Protein AF-A0A842D6I1-F1 (afdb_monomer)

Foldseek 3Di:
DDPVLVVQFVVQFVVFKDQLLPDDLVVADFAWWKKWWFADPPDDWQFAQDFPADQDDPRDGLDDDSVLLVVLCVVAVDGTQDMDIDRGPSVVSVCLSVNNDPQSLSRSCRRTVPSSRIMMGIHGDPPRVVSRVVVQVVVCVVVHGRNSRDDDDNCPPPNVDFLLDQLNLVVLLVLLVVCLVCCVPPRNVQLQQWKKFDPDLENIFIGGVNHTAEHEHEDADPPAQAPVVCVVVLVSQVVSCPPVPNHQYEYAYQDANPHDDPVPSPRYDYDDDDPDRHDHSVCSLVSSLVSVCSVCVSVVHHDDPVLSVVLSVQSRVVRRVLVCQQVVDPPDRDRMDRSVVSVVSSVVSVVVVVVVLVVVLVVVVLVCLVPVVVVLLVVLVVVCVVVVVDVPDDPVFQQSVVCNVLVNLAPLVLQLCQQCVVPDDDPVPDRSCVSDDSVSSSLVSLLRRLAGPVQADQDRHARWGHDPNATEHEHAAEAQPPDPVRVLVSLVSQCPDPSNNVVQQQHEYEHAYHPVRPPDPPPQDQDPPDDDPPPPDPDDDDDDDDDDPRNPDRRRHHYDYSVVSSVVSNVVVVVD

Mean predicted aligned error: 19.32 Å

Nearest PDB structures (foldseek):
  3oeh-assembly1_G  TM=2.545E-01  e=6.965E-01  Saccharomyces cerevisiae
  4n49-assembly1_A  TM=2.950E-01  e=1.781E+00  Homo sapiens
  6cp3-assembly1_G  TM=2.489E-01  e=3.094E+00  Saccharomyces cerevisiae S288C

pLDDT: mean 78.07, std 16.75, range [27.81, 98.0]

Structure (mmCIF, N/CA/C/O backbone):
data_AF-A0A842D6I1-F1
#
_entry.id   AF-A0A842D6I1-F1
#
loop_
_atom_site.group_PDB
_atom_site.id
_atom_site.type_symbol
_atom_site.label_atom_id
_atom_site.label_alt_id
_atom_site.label_comp_id
_atom_site.label_asym_id
_atom_site.label_entity_id
_atom_site.label_seq_id
_atom_site.pdbx_PDB_ins_code
_atom_site.Cartn_x
_atom_site.Cartn_y
_atom_site.Cartn_z
_atom_site.occupancy
_atom_site.B_iso_or_equiv
_atom_site.auth_seq_id
_atom_site.auth_comp_id
_atom_site.auth_asym_id
_atom_site.auth_atom_id
_atom_site.pdbx_PDB_model_num
ATOM 1 N N . MET A 1 1 ? 35.288 -28.353 -15.872 1.00 77.12 1 MET A N 1
ATOM 2 C CA . MET A 1 1 ? 36.754 -28.215 -15.924 1.00 77.12 1 MET A CA 1
ATOM 3 C C . MET A 1 1 ? 37.341 -29.282 -15.023 1.00 77.12 1 MET A C 1
ATOM 5 O O . MET A 1 1 ? 36.757 -29.505 -13.965 1.00 77.12 1 MET A O 1
ATOM 9 N N . GLU A 1 2 ? 38.387 -29.983 -15.456 1.00 81.75 2 GLU A N 1
ATOM 10 C CA . GLU A 1 2 ? 39.083 -30.957 -14.604 1.00 81.75 2 GLU A CA 1
ATOM 11 C C . GLU A 1 2 ? 40.047 -30.232 -13.651 1.00 81.75 2 GLU A C 1
ATOM 13 O O . GLU A 1 2 ? 40.451 -29.099 -13.914 1.00 81.75 2 GLU A O 1
ATOM 18 N N . ALA A 1 3 ? 40.407 -30.858 -12.527 1.00 80.12 3 ALA A N 1
ATOM 19 C CA . ALA A 1 3 ? 41.282 -30.236 -11.525 1.00 80.12 3 ALA A CA 1
ATOM 20 C C . ALA A 1 3 ? 42.679 -29.900 -12.085 1.00 80.12 3 ALA A C 1
ATOM 22 O O . ALA A 1 3 ? 43.261 -28.882 -11.722 1.00 80.12 3 ALA A O 1
ATOM 23 N N . SER A 1 4 ? 43.182 -30.713 -13.018 1.00 81.25 4 SER A N 1
ATOM 24 C CA . SER A 1 4 ? 44.452 -30.483 -13.714 1.00 81.25 4 SER A CA 1
ATOM 25 C C . SER A 1 4 ? 44.432 -29.234 -14.597 1.00 81.25 4 SER A C 1
ATOM 27 O O . SER A 1 4 ? 45.419 -28.504 -14.633 1.00 81.25 4 SER A O 1
ATOM 29 N N . ASP A 1 5 ? 43.309 -28.956 -15.270 1.00 83.25 5 ASP A N 1
ATOM 30 C CA . ASP A 1 5 ? 43.150 -27.756 -16.101 1.00 83.25 5 ASP A CA 1
ATOM 31 C C . ASP A 1 5 ? 43.126 -26.487 -15.238 1.00 83.25 5 ASP A C 1
ATOM 33 O O . ASP A 1 5 ? 43.676 -25.454 -15.621 1.00 83.25 5 ASP A O 1
ATOM 37 N N . LEU A 1 6 ? 42.489 -26.559 -14.062 1.00 86.19 6 LEU A N 1
ATOM 38 C CA . LEU A 1 6 ? 42.465 -25.455 -13.102 1.00 86.19 6 LEU A CA 1
ATOM 39 C C . LEU A 1 6 ? 43.875 -25.150 -12.592 1.00 86.19 6 LEU A C 1
ATOM 41 O O . LEU A 1 6 ? 44.299 -23.999 -12.628 1.00 86.19 6 LEU A O 1
ATOM 45 N N . GLU A 1 7 ? 44.610 -26.182 -12.173 1.00 88.12 7 GLU A N 1
ATOM 46 C CA . GLU A 1 7 ? 45.970 -26.041 -11.650 1.00 88.12 7 GLU A CA 1
ATOM 47 C C . GLU A 1 7 ? 46.934 -25.472 -12.708 1.00 88.12 7 GLU A C 1
ATOM 49 O O . GLU A 1 7 ? 47.804 -24.657 -12.393 1.00 88.12 7 GLU A O 1
ATOM 54 N N . GLU A 1 8 ? 46.772 -25.858 -13.977 1.00 90.06 8 GLU A N 1
ATOM 55 C CA . GLU A 1 8 ? 47.540 -25.301 -15.096 1.00 90.06 8 GLU A CA 1
ATOM 56 C C . GLU A 1 8 ? 47.264 -23.800 -15.283 1.00 90.06 8 GLU A C 1
ATOM 58 O O . GLU A 1 8 ? 48.201 -23.001 -15.403 1.00 90.06 8 GLU A O 1
ATOM 63 N N . ILE A 1 9 ? 45.986 -23.407 -15.275 1.00 90.06 9 ILE A N 1
ATOM 64 C CA . ILE A 1 9 ? 45.574 -22.004 -15.399 1.00 90.06 9 ILE A CA 1
ATOM 65 C C . ILE A 1 9 ? 46.119 -21.193 -14.220 1.00 90.06 9 ILE A C 1
ATOM 67 O O . ILE A 1 9 ? 46.729 -20.148 -14.442 1.00 90.06 9 ILE A O 1
ATOM 71 N N . GLU A 1 10 ? 45.962 -21.683 -12.988 1.00 89.62 10 GLU A N 1
ATOM 72 C CA . GLU A 1 10 ? 46.423 -21.013 -11.766 1.00 89.62 10 GLU A CA 1
ATOM 73 C C . GLU A 1 10 ? 47.946 -20.828 -11.734 1.00 89.62 10 GLU A C 1
ATOM 75 O O . GLU A 1 10 ? 48.440 -19.738 -11.432 1.00 89.62 10 GLU A O 1
ATOM 80 N N . LYS A 1 11 ? 48.714 -21.849 -12.134 1.00 91.25 11 LYS A N 1
ATOM 81 C CA . LYS A 1 11 ? 50.174 -21.723 -12.284 1.00 91.25 11 LYS A CA 1
ATOM 82 C C . LYS A 1 11 ? 50.542 -20.693 -13.349 1.00 91.25 11 LYS A C 1
ATOM 84 O O . LYS A 1 11 ? 51.452 -19.889 -13.141 1.00 91.25 11 LYS A O 1
ATOM 89 N N . GLY A 1 12 ? 49.828 -20.696 -14.475 1.00 89.88 12 GLY A N 1
ATOM 90 C CA . GLY A 1 12 ? 50.019 -19.735 -15.558 1.00 89.88 12 GLY A CA 1
ATOM 91 C C . GLY A 1 12 ? 49.817 -18.290 -15.101 1.00 89.88 12 GLY A C 1
ATOM 92 O O . GLY A 1 12 ? 50.708 -17.460 -15.292 1.00 89.88 12 GLY A O 1
ATOM 93 N N . ILE A 1 13 ? 48.693 -17.999 -14.445 1.00 93.06 13 ILE A N 1
ATOM 94 C CA . ILE A 1 13 ? 48.371 -16.639 -13.987 1.00 93.06 13 ILE A CA 1
ATOM 95 C C . ILE A 1 13 ? 49.282 -16.171 -12.851 1.00 93.06 13 ILE A C 1
ATOM 97 O O . ILE A 1 13 ? 49.652 -15.000 -12.828 1.00 93.06 13 ILE A O 1
ATOM 101 N N . GLU A 1 14 ? 49.695 -17.057 -11.938 1.00 92.00 14 GLU A N 1
ATOM 102 C CA . GLU A 1 14 ? 50.595 -16.680 -10.843 1.00 92.00 14 GLU A CA 1
ATOM 103 C C . GLU A 1 14 ? 52.010 -16.397 -11.377 1.00 92.00 14 GLU A C 1
ATOM 105 O O . GLU A 1 14 ? 52.657 -15.450 -10.934 1.00 92.00 14 GLU A O 1
ATOM 110 N N . SER A 1 15 ? 52.464 -17.130 -12.404 1.00 92.94 15 SER A N 1
ATOM 111 C CA . SER A 1 15 ? 53.765 -16.885 -13.050 1.00 92.94 15 SER A CA 1
ATOM 112 C C . SER A 1 15 ? 53.856 -15.539 -13.786 1.00 92.94 15 SER A C 1
ATOM 114 O O . SER A 1 15 ? 54.946 -14.979 -13.924 1.00 92.94 15 SER A O 1
ATOM 116 N N . THR A 1 16 ? 52.722 -14.993 -14.235 1.00 95.12 16 THR A N 1
ATOM 117 C CA . THR A 1 16 ? 52.633 -13.725 -14.986 1.00 95.12 16 THR A CA 1
ATOM 118 C C . THR A 1 16 ? 52.083 -12.566 -14.154 1.00 95.12 16 THR A C 1
ATOM 120 O O . THR A 1 16 ? 51.969 -11.442 -14.646 1.00 95.12 16 THR A O 1
ATOM 123 N N . LYS A 1 17 ? 51.774 -12.818 -12.880 1.00 95.62 17 LYS A N 1
ATOM 124 C CA . LYS A 1 17 ? 51.174 -11.868 -11.947 1.00 95.62 17 LYS A CA 1
ATOM 125 C C . LYS A 1 17 ? 52.015 -10.611 -11.771 1.00 95.62 17 LYS A C 1
ATOM 127 O O . LYS A 1 17 ? 53.177 -10.652 -11.357 1.00 95.62 17 LYS A O 1
ATOM 132 N N . LYS A 1 18 ? 51.382 -9.461 -11.979 1.00 96.56 18 LYS A N 1
ATOM 133 C CA . LYS A 1 18 ? 51.908 -8.138 -11.621 1.00 96.56 18 LYS A CA 1
ATOM 134 C C . LYS A 1 18 ? 50.770 -7.256 -11.127 1.00 96.56 18 LYS A C 1
ATOM 136 O O . LYS A 1 18 ? 49.609 -7.494 -11.437 1.00 96.56 18 LYS A O 1
ATOM 141 N N . ARG A 1 19 ? 51.099 -6.210 -10.368 1.00 96.00 19 ARG A N 1
ATOM 142 C CA . ARG A 1 19 ? 50.136 -5.125 -10.115 1.00 96.00 19 ARG A CA 1
ATOM 143 C C . ARG A 1 19 ? 49.819 -4.425 -11.432 1.00 96.00 19 ARG A C 1
ATOM 145 O O . ARG A 1 19 ? 50.728 -4.284 -12.251 1.00 96.00 19 ARG A O 1
ATOM 152 N N . LEU A 1 20 ? 48.588 -3.955 -11.615 1.00 94.81 20 LEU A N 1
ATOM 153 C CA . LEU A 1 20 ? 48.153 -3.287 -12.847 1.00 94.81 20 LEU A CA 1
ATOM 154 C C . LEU A 1 20 ? 49.073 -2.122 -13.236 1.00 94.81 20 LEU A C 1
ATOM 156 O O . LEU A 1 20 ? 49.500 -2.044 -14.386 1.00 94.81 20 LEU A O 1
ATOM 160 N N . LYS A 1 21 ? 49.485 -1.296 -12.265 1.00 92.38 21 LYS A N 1
ATOM 161 C CA . LYS A 1 21 ? 50.458 -0.205 -12.475 1.00 92.38 21 LYS A CA 1
ATOM 162 C C . LYS A 1 21 ? 51.850 -0.641 -12.962 1.00 92.38 21 LYS A C 1
ATOM 164 O O . LYS A 1 21 ? 52.614 0.191 -13.437 1.00 92.38 21 LYS A O 1
ATOM 169 N N . ASN A 1 22 ? 52.191 -1.923 -12.826 1.00 95.88 22 ASN A N 1
ATOM 170 C CA . ASN A 1 22 ? 53.514 -2.484 -13.113 1.00 95.88 22 ASN A CA 1
ATOM 171 C C . ASN A 1 22 ? 53.515 -3.429 -14.330 1.00 95.88 22 ASN A C 1
ATOM 173 O O . ASN A 1 22 ? 54.484 -4.167 -14.525 1.00 95.88 22 ASN A O 1
ATOM 177 N N . ILE A 1 23 ? 52.434 -3.471 -15.114 1.00 95.12 23 ILE A N 1
ATOM 178 C CA . ILE A 1 23 ? 52.361 -4.311 -16.312 1.00 95.12 23 ILE A CA 1
ATOM 179 C C . ILE A 1 23 ? 53.206 -3.702 -17.437 1.00 95.12 23 ILE A C 1
ATOM 181 O O . ILE A 1 23 ? 52.952 -2.589 -17.892 1.00 95.12 23 ILE A O 1
ATOM 185 N N . ASP A 1 24 ? 54.172 -4.474 -17.937 1.00 94.50 24 ASP A N 1
ATOM 186 C CA . ASP A 1 24 ? 54.968 -4.125 -19.115 1.00 94.50 24 ASP A CA 1
ATOM 187 C C . ASP A 1 24 ? 54.338 -4.724 -20.382 1.00 94.50 24 ASP A C 1
ATOM 189 O O . ASP A 1 24 ? 54.566 -5.885 -20.721 1.00 94.50 24 ASP A O 1
ATOM 193 N N . ILE A 1 25 ? 53.508 -3.944 -21.081 1.00 94.94 25 ILE A N 1
ATOM 194 C CA . ILE A 1 25 ? 52.759 -4.397 -22.268 1.00 94.94 25 ILE A CA 1
ATOM 195 C C . ILE A 1 25 ? 53.655 -5.015 -23.366 1.00 94.94 25 ILE A C 1
ATOM 197 O O . ILE A 1 25 ? 53.294 -6.080 -23.876 1.00 94.94 25 ILE A O 1
ATOM 201 N N . PRO A 1 26 ? 54.803 -4.418 -23.751 1.00 95.19 26 PRO A N 1
ATOM 202 C CA . PRO A 1 26 ? 55.747 -5.027 -24.691 1.00 95.19 26 PRO A CA 1
ATOM 203 C C . PRO A 1 26 ? 56.200 -6.453 -24.350 1.00 95.19 26 PRO A C 1
ATOM 205 O O . PRO A 1 26 ? 56.491 -7.208 -25.274 1.00 95.19 26 PRO A O 1
ATOM 208 N N . SER A 1 27 ? 56.238 -6.827 -23.065 1.00 92.44 27 SER A N 1
ATOM 209 C CA . SER A 1 27 ? 56.646 -8.169 -22.619 1.00 92.44 27 SER A CA 1
ATOM 210 C C . SER A 1 27 ? 55.580 -9.255 -22.824 1.00 92.44 27 SER A C 1
ATOM 212 O O . SER A 1 27 ? 55.876 -10.440 -22.686 1.00 92.44 27 SER A O 1
ATOM 214 N N . ILE A 1 28 ? 54.342 -8.868 -23.152 1.00 95.69 28 ILE A N 1
ATOM 215 C CA . ILE A 1 28 ? 53.223 -9.788 -23.383 1.00 95.69 28 ILE A CA 1
ATOM 216 C C . ILE A 1 28 ? 53.186 -10.176 -24.864 1.00 95.69 28 ILE A C 1
ATOM 218 O O . ILE A 1 28 ? 53.124 -9.306 -25.734 1.00 95.69 28 ILE A O 1
ATOM 222 N N . ASP A 1 29 ? 53.157 -11.472 -25.169 1.00 95.38 29 ASP A N 1
ATOM 223 C CA . ASP A 1 29 ? 53.051 -11.966 -26.540 1.00 95.38 29 ASP A CA 1
ATOM 224 C C . ASP A 1 29 ? 51.665 -11.674 -27.139 1.00 95.38 29 ASP A C 1
ATOM 226 O O . ASP A 1 29 ? 50.622 -11.747 -26.482 1.00 95.38 29 ASP A O 1
ATOM 230 N N . LYS A 1 30 ? 51.634 -11.427 -28.453 1.00 96.38 30 LYS A N 1
ATOM 231 C CA . LYS A 1 30 ? 50.398 -11.311 -29.247 1.00 96.38 30 LYS A CA 1
ATOM 232 C C . LYS A 1 30 ? 49.810 -12.691 -29.548 1.00 96.38 30 LYS A C 1
ATOM 234 O O . LYS A 1 30 ? 49.822 -13.138 -30.693 1.00 96.38 30 LYS A O 1
ATOM 239 N N . LYS A 1 31 ? 49.346 -13.378 -28.510 1.00 95.94 31 LYS A N 1
ATOM 240 C CA . LYS A 1 31 ? 48.758 -14.720 -28.586 1.00 95.94 31 LYS A CA 1
ATOM 241 C C . LYS A 1 31 ? 47.373 -14.739 -27.954 1.00 95.94 31 LYS A C 1
ATOM 243 O O . LYS A 1 31 ? 47.039 -13.867 -27.148 1.00 95.94 31 LYS A O 1
ATOM 248 N N . GLU A 1 32 ? 46.600 -15.751 -28.325 1.00 96.88 32 GLU A N 1
ATOM 249 C CA . GLU A 1 32 ? 45.322 -16.046 -27.695 1.00 96.88 32 GLU A CA 1
ATOM 250 C C . GLU A 1 32 ? 45.528 -16.484 -26.241 1.00 96.88 32 GLU A C 1
ATOM 252 O O . GLU A 1 32 ? 46.487 -17.191 -25.904 1.00 96.88 32 GLU A O 1
ATOM 257 N N . GLY A 1 33 ? 44.620 -16.060 -25.370 1.00 96.56 33 GLY A N 1
ATOM 258 C CA . GLY A 1 33 ? 44.590 -16.547 -24.006 1.00 96.56 33 GLY A CA 1
ATOM 259 C C . GLY A 1 33 ? 43.565 -15.843 -23.137 1.00 96.56 33 GLY A C 1
ATOM 260 O O . GLY A 1 33 ? 42.671 -15.139 -23.607 1.00 96.56 33 GLY A O 1
ATOM 261 N N . MET A 1 34 ? 43.716 -16.054 -21.836 1.00 96.19 34 MET A N 1
ATOM 262 C CA . MET A 1 34 ? 42.859 -15.498 -20.798 1.00 96.19 34 MET A CA 1
ATOM 263 C C . MET A 1 34 ? 43.636 -14.519 -19.924 1.00 96.19 34 MET A C 1
ATOM 265 O O . MET A 1 34 ? 44.827 -14.717 -19.688 1.00 96.19 34 MET A O 1
ATOM 269 N N . TYR A 1 35 ? 42.955 -13.495 -19.413 1.00 95.94 35 TYR A N 1
ATOM 270 C CA . TYR A 1 35 ? 43.491 -12.584 -18.401 1.00 95.94 35 TYR A CA 1
ATOM 271 C C . TYR A 1 35 ? 42.539 -12.482 -17.215 1.00 95.94 35 TYR A C 1
ATOM 273 O O . TYR A 1 35 ? 41.322 -12.634 -17.348 1.00 95.94 35 TYR A O 1
ATOM 281 N N . PHE A 1 36 ? 43.121 -12.224 -16.054 1.00 96.25 36 PHE A N 1
ATOM 282 C CA . PHE A 1 36 ? 42.451 -12.258 -14.768 1.00 96.25 36 PHE A CA 1
ATOM 283 C C . PHE A 1 36 ? 42.801 -11.004 -13.993 1.00 96.25 36 PHE A C 1
ATOM 285 O O . PHE A 1 36 ? 43.944 -10.551 -14.042 1.00 96.25 36 PHE A O 1
ATOM 292 N N . ILE A 1 37 ? 41.827 -10.481 -13.256 1.00 96.06 37 ILE A N 1
ATOM 293 C CA . ILE A 1 37 ? 42.023 -9.406 -12.289 1.00 96.06 37 ILE A CA 1
ATOM 294 C C . ILE A 1 37 ? 41.536 -9.890 -10.937 1.00 96.06 37 ILE A C 1
ATOM 296 O O . ILE A 1 37 ? 40.438 -10.441 -10.845 1.00 96.06 37 ILE A O 1
ATOM 300 N N . TRP A 1 38 ? 42.335 -9.693 -9.895 1.00 95.06 38 TRP A N 1
ATOM 301 C CA . TRP A 1 38 ? 41.986 -10.131 -8.548 1.00 95.06 38 TRP A CA 1
ATOM 302 C C . TRP A 1 38 ? 42.580 -9.234 -7.469 1.00 95.06 38 TRP A C 1
ATOM 304 O O . TRP A 1 38 ? 43.518 -8.463 -7.707 1.00 95.06 38 TRP A O 1
ATOM 314 N N . VAL A 1 39 ? 42.007 -9.340 -6.274 1.00 94.12 39 VAL A N 1
ATOM 315 C CA . VAL A 1 39 ? 42.409 -8.550 -5.111 1.00 94.12 39 VAL A CA 1
ATOM 316 C C . VAL A 1 39 ? 43.656 -9.131 -4.432 1.00 94.12 39 VAL A C 1
ATOM 318 O O . VAL A 1 39 ? 43.764 -10.353 -4.295 1.00 94.12 39 VAL A O 1
ATOM 321 N N . PRO A 1 40 ? 44.615 -8.290 -4.000 1.00 94.00 40 PRO A N 1
ATOM 322 C CA . PRO A 1 40 ? 45.634 -8.691 -3.031 1.00 94.00 40 PRO A CA 1
ATOM 323 C C . PRO A 1 40 ? 45.019 -9.102 -1.684 1.00 94.00 40 PRO A C 1
ATOM 325 O O . PRO A 1 40 ? 43.984 -8.566 -1.304 1.00 94.00 40 PRO A O 1
ATOM 328 N N . ASP A 1 41 ? 45.683 -9.998 -0.946 1.00 86.81 41 ASP A N 1
ATOM 329 C CA . ASP A 1 41 ? 45.126 -10.597 0.281 1.00 86.81 41 ASP A CA 1
ATOM 330 C C . ASP A 1 41 ? 44.794 -9.558 1.380 1.00 86.81 41 ASP A C 1
ATOM 332 O O . ASP A 1 41 ? 43.809 -9.722 2.093 1.00 86.81 41 ASP A O 1
ATOM 336 N N . ASP A 1 42 ? 45.537 -8.445 1.448 1.00 84.31 42 ASP A N 1
ATOM 337 C CA . ASP A 1 42 ? 45.317 -7.337 2.400 1.00 84.31 42 ASP A CA 1
ATOM 338 C C . ASP A 1 42 ? 44.611 -6.115 1.772 1.00 84.31 42 ASP A C 1
ATOM 340 O O . ASP A 1 42 ? 44.746 -4.986 2.252 1.00 84.31 42 ASP A O 1
ATOM 344 N N . PHE A 1 43 ? 43.922 -6.290 0.641 1.00 88.94 43 PHE A N 1
ATOM 345 C CA . PHE A 1 43 ? 43.306 -5.182 -0.088 1.00 88.94 43 PHE A CA 1
ATOM 346 C C . PHE A 1 43 ? 41.799 -5.103 0.151 1.00 88.94 43 PHE A C 1
ATOM 348 O O . PHE A 1 43 ? 41.034 -5.976 -0.260 1.00 88.94 43 PHE A O 1
ATOM 355 N N . GLU A 1 44 ? 41.356 -3.999 0.746 1.00 89.44 44 GLU A N 1
ATOM 356 C CA . GLU A 1 44 ? 39.935 -3.694 0.858 1.00 89.44 44 GLU A CA 1
ATOM 357 C C . GLU A 1 44 ? 39.408 -3.017 -0.408 1.00 89.44 44 GLU A C 1
ATOM 359 O O . GLU A 1 44 ? 39.935 -2.005 -0.876 1.00 89.44 44 GLU A O 1
ATOM 364 N N . VAL A 1 45 ? 38.328 -3.573 -0.952 1.00 91.12 45 VAL A N 1
ATOM 365 C CA . VAL A 1 45 ? 37.666 -3.032 -2.138 1.00 91.12 45 VAL A CA 1
ATOM 366 C C . VAL A 1 45 ? 36.634 -1.999 -1.713 1.00 91.12 45 VAL A C 1
ATOM 368 O O . VAL A 1 45 ? 35.670 -2.316 -1.021 1.00 91.12 45 VAL A O 1
ATOM 371 N N . TYR A 1 46 ? 36.819 -0.777 -2.202 1.00 90.12 46 TYR A N 1
ATOM 372 C CA . TYR A 1 46 ? 35.856 0.310 -2.089 1.00 90.12 46 TYR A CA 1
ATOM 373 C C . TYR A 1 46 ? 35.459 0.757 -3.488 1.00 90.12 46 TYR A C 1
ATOM 375 O O . TYR A 1 46 ? 36.328 1.119 -4.280 1.00 90.12 46 TYR A O 1
ATOM 383 N N . PHE A 1 47 ? 34.166 0.740 -3.798 1.00 91.81 47 PHE A N 1
ATOM 384 C CA . PHE A 1 47 ? 33.669 1.273 -5.064 1.00 91.81 47 PHE A CA 1
ATOM 385 C C . PHE A 1 47 ? 33.396 2.770 -4.949 1.00 91.81 47 PHE A C 1
ATOM 387 O O . PHE A 1 47 ? 32.928 3.244 -3.920 1.00 91.81 47 PHE A O 1
ATOM 394 N N . GLU A 1 48 ? 33.661 3.511 -6.018 1.00 86.50 48 GLU A N 1
ATOM 395 C CA . GLU A 1 48 ? 33.344 4.927 -6.134 1.00 86.50 48 GLU A CA 1
ATOM 396 C C . GLU A 1 48 ? 32.203 5.150 -7.138 1.00 86.50 48 GLU A C 1
ATOM 398 O O . GLU A 1 48 ? 32.082 4.485 -8.174 1.00 86.50 48 GLU A O 1
ATOM 403 N N . SER A 1 49 ? 31.391 6.176 -6.880 1.00 80.69 49 SER A N 1
ATOM 404 C CA . SER A 1 49 ? 30.404 6.727 -7.827 1.00 80.69 49 SER A CA 1
ATOM 405 C C . SER A 1 49 ? 31.006 7.313 -9.121 1.00 80.69 49 SER A C 1
ATOM 407 O O . SER A 1 49 ? 30.289 7.842 -9.975 1.00 80.69 49 SER A O 1
ATOM 409 N N . LYS A 1 50 ? 32.330 7.241 -9.287 1.00 82.62 50 LYS A N 1
ATOM 410 C CA . LYS A 1 50 ? 33.084 7.664 -10.469 1.00 82.62 50 LYS A CA 1
ATOM 411 C C . LYS A 1 50 ? 34.035 6.540 -10.879 1.00 82.62 50 LYS A C 1
ATOM 413 O O . LYS A 1 50 ? 34.342 5.654 -10.097 1.00 82.62 50 LYS A O 1
ATOM 418 N N . THR A 1 51 ? 34.490 6.583 -12.125 1.00 84.69 51 THR A N 1
ATOM 419 C CA . THR A 1 51 ? 35.494 5.654 -12.649 1.00 84.69 51 THR A CA 1
ATOM 420 C C . THR A 1 51 ? 36.773 6.414 -12.994 1.00 84.69 51 THR A C 1
ATOM 422 O O . THR A 1 51 ? 36.697 7.590 -13.359 1.00 84.69 51 THR A O 1
ATOM 425 N N . ALA A 1 52 ? 37.924 5.743 -12.907 1.00 83.19 52 ALA A N 1
ATOM 426 C CA . ALA A 1 52 ? 39.189 6.241 -13.447 1.00 83.19 52 ALA A CA 1
ATOM 427 C C . ALA A 1 52 ? 39.220 6.267 -14.996 1.00 83.19 52 ALA A C 1
ATOM 429 O O . ALA A 1 52 ? 40.044 6.969 -15.579 1.00 83.19 52 ALA A O 1
ATOM 430 N N . GLY A 1 53 ? 38.312 5.537 -15.660 1.00 81.94 53 GLY A N 1
ATOM 431 C CA . GLY A 1 53 ? 38.153 5.505 -17.118 1.00 81.94 53 GLY A CA 1
ATOM 432 C C . GLY A 1 53 ? 37.101 6.486 -17.672 1.00 81.94 53 GLY A C 1
ATOM 433 O O . GLY A 1 53 ? 36.629 7.384 -16.971 1.00 81.94 53 GLY A O 1
ATOM 434 N N . PRO A 1 54 ? 36.694 6.350 -18.949 1.00 75.25 54 PRO A N 1
ATOM 435 C CA . PRO A 1 54 ? 35.667 7.199 -19.544 1.00 75.25 54 PRO A CA 1
ATOM 436 C C . PRO A 1 54 ? 34.290 6.958 -18.911 1.00 75.25 54 PRO A C 1
ATOM 438 O O . PRO A 1 54 ? 33.883 5.820 -18.669 1.00 75.25 54 PRO A O 1
ATOM 441 N N . LYS A 1 55 ? 33.545 8.050 -18.682 1.00 74.19 55 LYS A N 1
ATOM 442 C CA . LYS A 1 55 ? 32.184 8.017 -18.117 1.00 74.19 55 LYS A CA 1
ATOM 443 C C . LYS A 1 55 ? 31.097 7.661 -19.129 1.00 74.19 55 LYS A C 1
ATOM 445 O O . LYS A 1 55 ? 30.044 7.155 -18.748 1.00 74.19 55 LYS A O 1
ATOM 450 N N . GLU A 1 56 ? 31.351 7.844 -20.409 1.00 73.19 56 GLU A N 1
ATOM 451 C CA . GLU A 1 56 ? 30.425 7.498 -21.482 1.00 73.19 56 GLU A CA 1
ATOM 452 C C . GLU A 1 56 ? 31.245 6.983 -22.661 1.00 73.19 56 GLU A C 1
ATOM 454 O O . GLU A 1 56 ? 32.370 7.437 -22.884 1.00 73.19 56 GLU A O 1
ATOM 459 N N . ILE A 1 57 ? 30.703 6.009 -23.384 1.00 67.88 57 ILE A N 1
ATOM 460 C CA . ILE A 1 57 ? 31.254 5.522 -24.651 1.00 67.88 57 ILE A CA 1
ATOM 461 C C . ILE A 1 57 ? 30.091 5.512 -25.632 1.00 67.88 57 ILE A C 1
ATOM 463 O O . ILE A 1 57 ? 29.039 4.975 -25.313 1.00 67.88 57 ILE A O 1
ATOM 467 N N . ASP A 1 58 ? 30.265 6.149 -26.790 1.00 73.62 58 ASP A N 1
ATOM 468 C CA . ASP A 1 58 ? 29.214 6.299 -27.806 1.00 73.62 58 ASP A CA 1
ATOM 469 C C . ASP A 1 58 ? 27.887 6.884 -27.251 1.00 73.62 58 ASP A C 1
ATOM 471 O O . ASP A 1 58 ? 26.813 6.619 -27.778 1.00 73.62 58 ASP A O 1
ATOM 475 N N . GLY A 1 59 ? 27.962 7.703 -26.189 1.00 66.69 59 GLY A N 1
ATOM 476 C CA . GLY A 1 59 ? 26.807 8.338 -25.536 1.00 66.69 59 GLY A CA 1
ATOM 477 C C . GLY A 1 59 ? 26.096 7.482 -24.479 1.00 66.69 59 GLY A C 1
ATOM 478 O O . GLY A 1 59 ? 25.170 7.966 -23.832 1.00 66.69 59 GLY A O 1
ATOM 479 N N . GLU A 1 60 ? 26.530 6.239 -24.250 1.00 60.81 60 GLU A N 1
ATOM 480 C CA . GLU A 1 60 ? 25.939 5.366 -23.234 1.00 60.81 60 GLU A CA 1
ATOM 481 C C . GLU A 1 60 ? 26.638 5.517 -21.874 1.00 60.81 60 GLU A C 1
ATOM 483 O O . GLU A 1 60 ? 27.866 5.406 -21.755 1.00 60.81 60 GLU A O 1
ATOM 488 N N . ASN A 1 61 ? 25.849 5.730 -20.814 1.00 74.19 61 ASN A N 1
ATOM 489 C CA . ASN A 1 61 ? 26.355 5.694 -19.445 1.00 74.19 61 ASN A CA 1
ATOM 490 C C . ASN A 1 61 ? 26.615 4.242 -19.031 1.00 74.19 61 ASN A C 1
ATOM 492 O O . ASN A 1 61 ? 25.698 3.427 -18.947 1.00 74.19 61 ASN A O 1
ATOM 496 N N . MET A 1 62 ? 27.872 3.937 -18.715 1.00 67.75 62 MET A N 1
ATOM 497 C CA . MET A 1 62 ? 28.286 2.589 -18.325 1.00 67.75 62 MET A CA 1
ATOM 498 C C . MET A 1 62 ? 28.658 2.485 -16.835 1.00 67.75 62 MET A C 1
ATOM 500 O O . MET A 1 62 ? 29.316 1.520 -16.452 1.00 67.75 62 MET A O 1
ATOM 504 N N . LEU A 1 63 ? 28.281 3.464 -15.993 1.00 78.75 63 LEU A N 1
ATOM 505 C CA . LEU A 1 63 ? 28.420 3.358 -14.533 1.00 78.75 63 LEU A CA 1
ATOM 506 C C . LEU A 1 63 ? 27.372 2.408 -13.958 1.00 78.75 63 LEU A C 1
ATOM 508 O O . LEU A 1 63 ? 26.197 2.458 -14.321 1.00 78.75 63 LEU A O 1
ATOM 512 N N . VAL A 1 64 ? 27.802 1.601 -12.994 1.00 83.06 64 VAL A N 1
ATOM 513 C CA . VAL A 1 64 ? 26.910 0.900 -12.067 1.00 83.06 64 VAL A CA 1
ATOM 514 C C . VAL A 1 64 ? 26.873 1.690 -10.758 1.00 83.06 64 VAL A C 1
ATOM 516 O O . VAL A 1 64 ? 27.860 2.339 -10.395 1.00 83.06 64 VAL A O 1
ATOM 519 N N . SER A 1 65 ? 25.732 1.681 -10.063 1.00 81.81 65 SER A N 1
ATOM 520 C CA . SER A 1 65 ? 25.609 2.379 -8.781 1.00 81.81 65 SER A CA 1
ATOM 521 C C . SER A 1 65 ? 26.607 1.822 -7.757 1.00 81.81 65 SER A C 1
ATOM 523 O O . SER A 1 65 ? 26.791 0.609 -7.652 1.00 81.81 65 SER A O 1
ATOM 525 N N . GLU A 1 66 ? 27.231 2.712 -6.984 1.00 82.31 66 GLU A N 1
ATOM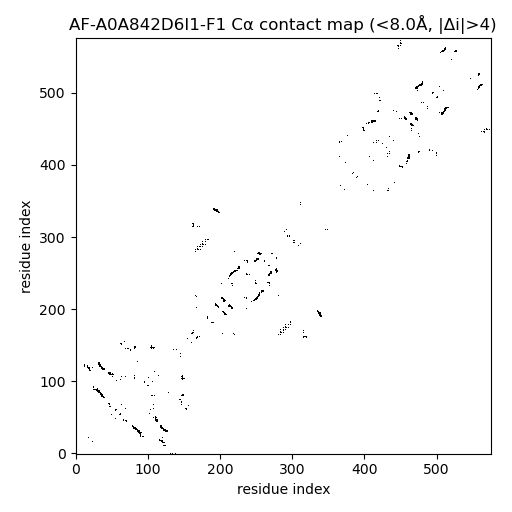 526 C CA . GLU A 1 66 ? 28.168 2.350 -5.912 1.00 82.31 66 GLU A CA 1
ATOM 527 C C . GLU A 1 66 ? 27.522 1.394 -4.893 1.00 82.31 66 GLU A C 1
ATOM 529 O O . GLU A 1 66 ? 28.151 0.441 -4.440 1.00 82.31 66 GLU A O 1
ATOM 534 N N . ILE A 1 67 ? 26.237 1.600 -4.592 1.00 73.44 67 ILE A N 1
ATOM 535 C CA . ILE A 1 67 ? 25.465 0.766 -3.663 1.00 73.44 67 ILE A CA 1
ATOM 536 C C . ILE A 1 67 ? 25.321 -0.662 -4.206 1.00 73.44 67 ILE A C 1
ATOM 538 O O . ILE A 1 67 ? 25.593 -1.618 -3.485 1.00 73.44 67 ILE A O 1
ATOM 542 N N . SER A 1 68 ? 24.943 -0.823 -5.478 1.00 77.62 68 SER A N 1
ATOM 543 C CA . SER A 1 68 ? 24.784 -2.146 -6.103 1.00 77.62 68 SER A CA 1
ATOM 544 C C . SER A 1 68 ? 26.100 -2.920 -6.125 1.00 77.62 68 SER A C 1
ATOM 546 O O . SER A 1 68 ? 26.116 -4.114 -5.832 1.00 77.62 68 SER A O 1
ATOM 548 N N . LEU A 1 69 ? 27.206 -2.235 -6.436 1.00 86.12 69 LEU A N 1
ATOM 549 C CA . LEU A 1 69 ? 28.536 -2.842 -6.458 1.00 86.12 69 LEU A CA 1
ATOM 550 C C . LEU A 1 69 ? 28.976 -3.284 -5.058 1.00 86.12 69 LEU A C 1
ATOM 552 O O . LEU A 1 69 ? 29.393 -4.429 -4.887 1.00 86.12 69 LEU A O 1
ATOM 556 N N . ASN A 1 70 ? 28.820 -2.418 -4.052 1.00 83.00 70 ASN A N 1
ATOM 557 C CA . ASN A 1 70 ? 29.153 -2.736 -2.663 1.00 83.00 70 ASN A CA 1
ATOM 558 C C . ASN A 1 70 ? 28.308 -3.899 -2.120 1.00 83.00 70 ASN A C 1
ATOM 560 O O . ASN A 1 70 ? 28.852 -4.807 -1.493 1.00 83.00 70 ASN A O 1
ATOM 564 N N . ASN A 1 71 ? 26.996 -3.907 -2.375 1.00 79.00 71 ASN A N 1
ATOM 565 C CA . ASN A 1 71 ? 26.109 -4.984 -1.928 1.00 79.00 71 ASN A CA 1
ATOM 566 C C . ASN A 1 71 ? 26.499 -6.323 -2.555 1.00 79.00 71 ASN A C 1
ATOM 568 O O . ASN A 1 71 ? 26.646 -7.320 -1.848 1.00 79.00 71 ASN A O 1
ATOM 572 N N . TYR A 1 72 ? 26.710 -6.336 -3.873 1.00 83.12 72 TYR A N 1
ATOM 573 C CA . TYR A 1 72 ? 27.088 -7.550 -4.582 1.00 83.12 72 TYR A CA 1
ATOM 574 C C . TYR A 1 72 ? 28.443 -8.086 -4.110 1.00 83.12 72 TYR A C 1
ATOM 576 O O . TYR A 1 72 ? 28.558 -9.274 -3.813 1.00 83.12 72 TYR A O 1
ATOM 584 N N . TYR A 1 73 ? 29.453 -7.216 -4.004 1.00 86.31 73 TYR A N 1
ATOM 585 C CA . TYR A 1 73 ? 30.794 -7.606 -3.574 1.00 86.31 73 TYR A CA 1
ATOM 586 C C . TYR A 1 73 ? 30.818 -8.128 -2.136 1.00 86.31 73 TYR A C 1
ATOM 588 O O . TYR A 1 73 ? 31.462 -9.133 -1.860 1.00 86.31 73 TYR A O 1
ATOM 596 N N . ASN A 1 74 ? 30.096 -7.485 -1.214 1.00 81.31 74 ASN A N 1
ATOM 597 C CA . ASN A 1 74 ? 30.053 -7.935 0.177 1.00 81.31 74 ASN A CA 1
ATOM 598 C C . ASN A 1 74 ? 29.330 -9.276 0.346 1.00 81.31 74 ASN A C 1
ATOM 600 O O . ASN A 1 74 ? 29.725 -10.058 1.207 1.00 81.31 74 ASN A O 1
ATOM 604 N N . ALA A 1 75 ? 28.312 -9.553 -0.473 1.00 77.88 75 ALA A N 1
ATOM 605 C CA . ALA A 1 75 ? 27.626 -10.844 -0.481 1.00 77.88 75 ALA A CA 1
ATOM 606 C C . ALA A 1 75 ? 28.451 -11.957 -1.154 1.00 77.88 75 ALA A C 1
ATOM 608 O O . ALA A 1 75 ? 28.304 -13.123 -0.804 1.00 77.88 75 ALA A O 1
ATOM 609 N N . ASN A 1 76 ? 29.323 -11.599 -2.100 1.00 76.62 76 ASN A N 1
ATOM 610 C CA . ASN A 1 76 ? 30.105 -12.523 -2.922 1.00 76.62 76 ASN A CA 1
ATOM 611 C C . ASN A 1 76 ? 31.585 -12.124 -2.876 1.00 76.62 76 ASN A C 1
ATOM 613 O O . ASN A 1 76 ? 32.159 -11.757 -3.905 1.00 76.62 76 ASN A O 1
ATOM 617 N N . ARG A 1 77 ? 32.181 -12.101 -1.673 1.00 75.50 77 ARG A N 1
ATOM 618 C CA . ARG A 1 77 ? 33.581 -11.693 -1.465 1.00 75.50 77 ARG A CA 1
ATOM 619 C C . ARG A 1 77 ? 34.537 -12.685 -2.123 1.00 75.50 77 ARG A C 1
ATOM 621 O O . ARG A 1 77 ? 35.077 -13.576 -1.477 1.00 75.50 77 ARG A O 1
ATOM 628 N N . GLU A 1 78 ? 34.746 -12.492 -3.414 1.00 79.94 78 GLU A N 1
ATOM 629 C CA . GLU A 1 78 ? 35.590 -13.332 -4.245 1.00 79.94 78 GLU A CA 1
ATOM 630 C C . GLU A 1 78 ? 36.967 -12.715 -4.442 1.00 79.94 78 GLU A C 1
ATOM 632 O O . GLU A 1 78 ? 37.117 -11.508 -4.647 1.00 79.94 78 GLU A O 1
ATOM 637 N N . LYS A 1 79 ? 37.986 -13.580 -4.449 1.00 85.75 79 LYS A N 1
ATOM 638 C CA . LYS A 1 79 ? 39.358 -13.176 -4.763 1.00 85.75 79 LYS A CA 1
ATOM 639 C C . LYS A 1 79 ? 39.437 -12.638 -6.192 1.00 85.75 79 LYS A C 1
ATOM 641 O O . LYS A 1 79 ? 39.975 -11.557 -6.425 1.00 85.75 79 LYS A O 1
ATOM 646 N N . TYR A 1 80 ? 38.903 -13.389 -7.153 1.00 90.62 80 TYR A N 1
ATOM 647 C CA . TYR A 1 80 ? 38.882 -12.992 -8.557 1.00 90.62 80 TYR A CA 1
ATOM 648 C C . TYR A 1 80 ? 37.727 -12.026 -8.828 1.00 90.62 80 TYR A C 1
ATOM 650 O O . TYR A 1 80 ? 36.579 -12.271 -8.471 1.00 90.62 80 TYR A O 1
ATOM 658 N N . LEU A 1 81 ? 38.038 -10.919 -9.497 1.00 93.00 81 LEU A N 1
ATOM 659 C CA . LEU A 1 81 ? 37.086 -9.854 -9.801 1.00 93.00 81 LEU A CA 1
ATOM 660 C C . LEU A 1 81 ? 36.630 -9.893 -11.257 1.00 93.00 81 LEU A C 1
ATOM 662 O O . LEU A 1 81 ? 35.482 -9.571 -11.547 1.00 93.00 81 LEU A O 1
ATOM 666 N N . LEU A 1 82 ? 37.514 -10.276 -12.180 1.00 93.75 82 LEU A N 1
ATOM 667 C CA . LEU A 1 82 ? 37.216 -10.343 -13.608 1.00 93.75 82 LEU A CA 1
ATOM 668 C C . LEU A 1 82 ? 38.048 -11.429 -14.286 1.00 93.75 82 LEU A C 1
ATOM 670 O O . LEU A 1 82 ? 39.254 -11.521 -14.064 1.00 93.75 82 LEU A O 1
ATOM 674 N N . VAL A 1 83 ? 37.411 -12.166 -15.194 1.00 93.88 83 VAL A N 1
ATOM 675 C CA . VAL A 1 83 ? 38.061 -13.041 -16.171 1.00 93.88 83 VAL A CA 1
ATOM 676 C C . VAL A 1 83 ? 37.661 -12.627 -17.582 1.00 93.88 83 VAL A C 1
ATOM 678 O O . VAL A 1 83 ? 36.477 -12.599 -17.948 1.00 93.88 83 VAL A O 1
ATOM 681 N N . GLY A 1 84 ? 38.660 -12.331 -18.403 1.00 93.19 84 GLY A N 1
ATOM 682 C CA . GLY A 1 84 ? 38.503 -12.017 -19.816 1.00 93.19 84 GLY A CA 1
ATOM 683 C C . GLY A 1 84 ? 39.305 -12.955 -20.713 1.00 93.19 84 GLY A C 1
ATOM 684 O O . GLY A 1 84 ? 40.088 -13.781 -20.250 1.00 93.19 84 GLY A O 1
ATOM 685 N N . GLN A 1 85 ? 39.057 -12.856 -22.016 1.00 94.44 85 GLN A N 1
ATOM 686 C CA . GLN A 1 85 ? 39.754 -13.621 -23.049 1.00 94.44 85 GLN A CA 1
ATOM 687 C C . GLN A 1 85 ? 39.856 -12.772 -24.312 1.00 94.44 85 GLN A C 1
ATOM 689 O O . GLN A 1 85 ? 38.979 -11.933 -24.539 1.00 94.44 85 GLN A O 1
ATOM 694 N N . ASP A 1 86 ? 40.902 -12.986 -25.103 1.00 94.69 86 ASP A N 1
ATOM 695 C CA . ASP A 1 86 ? 41.030 -12.409 -26.440 1.00 94.69 86 ASP A CA 1
ATOM 696 C C . ASP A 1 86 ? 42.018 -13.235 -27.279 1.00 94.69 86 ASP A C 1
ATOM 698 O O . ASP A 1 86 ? 42.946 -13.850 -26.745 1.00 94.69 86 ASP A O 1
ATOM 702 N N . ASN A 1 87 ? 41.873 -13.172 -28.604 1.00 95.38 87 ASN A N 1
ATOM 703 C CA . ASN A 1 87 ? 42.822 -13.756 -29.558 1.00 95.38 87 ASN A CA 1
ATOM 704 C C . ASN A 1 87 ? 44.182 -13.033 -29.558 1.00 95.38 87 ASN A C 1
ATOM 706 O O . ASN A 1 87 ? 45.158 -13.523 -30.125 1.00 95.38 87 ASN A O 1
ATOM 710 N N . ASN A 1 88 ? 44.256 -11.852 -28.941 1.00 96.00 88 ASN A N 1
ATOM 711 C CA . ASN A 1 88 ? 45.461 -11.059 -28.779 1.00 96.00 88 ASN A CA 1
ATOM 712 C C . ASN A 1 88 ? 45.506 -10.425 -27.380 1.00 96.00 88 ASN A C 1
ATOM 714 O O . ASN A 1 88 ? 45.090 -9.276 -27.178 1.00 96.00 88 ASN A O 1
ATOM 718 N N . LEU A 1 89 ? 46.075 -11.166 -26.425 1.00 95.50 89 LEU A N 1
ATOM 719 C CA . LEU A 1 89 ? 46.194 -10.736 -25.031 1.00 95.50 89 LEU A CA 1
ATOM 720 C C . LEU A 1 89 ? 46.914 -9.393 -24.868 1.00 95.50 89 LEU A C 1
ATOM 722 O O . LEU A 1 89 ? 46.442 -8.529 -24.129 1.00 95.50 89 LEU A O 1
ATOM 726 N N . GLN A 1 90 ? 48.010 -9.169 -25.599 1.00 96.75 90 GLN A N 1
ATOM 727 C CA . GLN A 1 90 ? 48.731 -7.895 -25.546 1.00 96.75 90 GLN A CA 1
ATOM 728 C C . GLN A 1 90 ? 47.809 -6.708 -25.878 1.00 96.75 90 GLN A C 1
ATOM 730 O O . GLN A 1 90 ? 47.851 -5.675 -25.211 1.00 96.75 90 GLN A O 1
ATOM 735 N N . ASN A 1 91 ? 46.957 -6.843 -26.900 1.00 95.81 91 ASN A N 1
ATOM 736 C CA . ASN A 1 91 ? 46.059 -5.776 -27.332 1.00 95.81 91 ASN A CA 1
ATOM 737 C C . ASN A 1 91 ? 44.895 -5.547 -26.358 1.00 95.81 91 ASN A C 1
ATOM 739 O O . ASN A 1 91 ? 44.584 -4.393 -26.067 1.00 95.81 91 ASN A O 1
ATOM 743 N N . VAL A 1 92 ? 44.248 -6.608 -25.857 1.00 94.75 92 VAL A N 1
ATOM 744 C CA . VAL A 1 92 ? 43.114 -6.452 -24.927 1.00 94.75 92 VAL A CA 1
ATOM 745 C C . VAL A 1 92 ? 43.570 -5.876 -23.587 1.00 94.75 92 VAL A C 1
ATOM 747 O O . VAL A 1 92 ? 42.960 -4.929 -23.102 1.00 94.75 92 VAL A O 1
ATOM 750 N N . ILE A 1 93 ? 44.705 -6.342 -23.052 1.00 95.31 93 ILE A N 1
ATOM 751 C CA . ILE A 1 93 ? 45.265 -5.827 -21.796 1.00 95.31 93 ILE A CA 1
ATOM 752 C C . ILE A 1 93 ? 45.706 -4.372 -21.983 1.00 95.31 93 ILE A C 1
ATOM 754 O O . ILE A 1 93 ? 45.406 -3.528 -21.143 1.00 95.31 93 ILE A O 1
ATOM 758 N N . LYS A 1 94 ? 46.332 -4.032 -23.119 1.00 95.25 94 LYS A N 1
ATOM 759 C CA . LYS A 1 94 ? 46.651 -2.634 -23.440 1.00 95.25 94 LYS A CA 1
ATOM 760 C C . LYS A 1 94 ? 45.399 -1.759 -23.475 1.00 95.25 94 LYS A C 1
ATOM 762 O O . LYS A 1 94 ? 45.402 -0.676 -22.906 1.00 95.25 94 LYS A O 1
ATOM 767 N N . LYS A 1 95 ? 44.325 -2.207 -24.132 1.00 93.06 95 LYS A N 1
ATOM 768 C CA . LYS A 1 95 ? 43.057 -1.459 -24.187 1.00 93.06 95 LYS A CA 1
ATOM 769 C C . LYS A 1 95 ? 42.414 -1.304 -22.813 1.00 93.06 95 LYS A C 1
ATOM 771 O O . LYS A 1 95 ? 41.841 -0.248 -22.561 1.00 93.06 95 LYS A O 1
ATOM 776 N N . PHE A 1 96 ? 42.508 -2.323 -21.961 1.00 93.19 96 PHE A N 1
ATOM 777 C CA . PHE A 1 96 ? 42.035 -2.267 -20.582 1.00 93.19 96 PHE A CA 1
ATOM 778 C C . PHE A 1 96 ? 42.794 -1.204 -19.774 1.00 93.19 96 PHE A C 1
ATOM 780 O O . PHE A 1 96 ? 42.164 -0.347 -19.162 1.00 93.19 96 PHE A O 1
ATOM 787 N N . LEU A 1 97 ? 44.132 -1.206 -19.829 1.00 91.88 97 LEU A N 1
ATOM 788 C CA . LEU A 1 97 ? 44.970 -0.228 -19.118 1.00 91.88 97 LEU A CA 1
ATOM 789 C C . LEU A 1 97 ? 44.843 1.198 -19.679 1.00 91.88 97 LEU A C 1
ATOM 791 O O . LEU A 1 97 ? 44.900 2.161 -18.923 1.00 91.88 97 LEU A O 1
ATOM 795 N N . ASP A 1 98 ? 44.640 1.338 -20.992 1.00 90.62 98 ASP A N 1
ATOM 796 C CA . ASP A 1 98 ? 44.422 2.627 -21.663 1.00 90.62 98 ASP A CA 1
ATOM 797 C C . ASP A 1 98 ? 42.977 3.154 -21.505 1.00 90.62 98 ASP A C 1
ATOM 799 O O . ASP A 1 98 ? 42.650 4.205 -22.060 1.00 90.62 98 ASP A O 1
ATOM 803 N N . TYR A 1 99 ? 42.089 2.416 -20.829 1.00 88.56 99 TYR A N 1
ATOM 804 C CA . TYR A 1 99 ? 40.653 2.708 -20.719 1.00 88.56 99 TYR A CA 1
ATOM 805 C C . TYR A 1 99 ? 39.915 2.843 -22.063 1.00 88.56 99 TYR A C 1
ATOM 807 O O . TYR A 1 99 ? 38.948 3.593 -22.202 1.00 88.56 99 TYR A O 1
ATOM 815 N N . LYS A 1 100 ? 40.378 2.124 -23.088 1.00 85.44 100 LYS A N 1
ATOM 816 C CA . LYS A 1 100 ? 39.837 2.169 -24.459 1.00 85.44 100 LYS A CA 1
ATOM 817 C C . LYS A 1 100 ? 38.871 1.035 -24.769 1.00 85.44 100 LYS A C 1
ATOM 819 O O . LYS A 1 100 ? 38.339 0.974 -25.880 1.00 85.44 100 LYS A O 1
ATOM 824 N N . ASN A 1 101 ? 38.687 0.098 -23.847 1.00 76.44 101 ASN A N 1
ATOM 825 C CA . ASN A 1 101 ? 37.756 -0.994 -24.063 1.00 76.44 101 ASN A CA 1
ATOM 826 C C . ASN A 1 101 ? 36.309 -0.529 -23.858 1.00 76.44 101 ASN A C 1
ATOM 828 O O . ASN A 1 101 ? 36.018 0.259 -22.962 1.00 76.44 101 ASN A O 1
ATOM 832 N N . LYS A 1 102 ? 35.397 -1.045 -24.685 1.00 70.94 102 LYS A N 1
ATOM 833 C CA . LYS A 1 102 ? 33.969 -0.697 -24.638 1.00 70.94 102 LYS A CA 1
ATOM 834 C C . LYS A 1 102 ? 33.166 -1.581 -23.677 1.00 70.94 102 LYS A C 1
ATOM 836 O O . LYS A 1 102 ? 31.950 -1.465 -23.608 1.00 70.94 102 LYS A O 1
ATOM 841 N N . ASN A 1 103 ? 33.816 -2.499 -22.962 1.00 75.25 103 ASN A N 1
ATOM 842 C CA . ASN A 1 103 ? 33.128 -3.495 -22.151 1.00 75.25 103 ASN A CA 1
ATOM 843 C C . ASN A 1 103 ? 32.752 -2.955 -20.756 1.00 75.25 103 ASN A C 1
ATOM 845 O O . ASN A 1 103 ? 33.618 -2.543 -19.984 1.00 75.25 103 ASN A O 1
ATOM 849 N N . LYS A 1 104 ? 31.462 -3.039 -20.401 1.00 75.19 104 LYS A N 1
ATOM 850 C CA . LYS A 1 104 ? 30.922 -2.664 -19.081 1.00 75.19 104 LYS A CA 1
ATOM 851 C C . LYS A 1 104 ? 31.586 -3.430 -17.927 1.00 75.19 104 LYS A C 1
ATOM 853 O O . LYS A 1 104 ? 31.796 -2.858 -16.862 1.00 75.19 104 LYS A O 1
ATOM 858 N N . SER A 1 105 ? 31.982 -4.681 -18.166 1.00 84.00 105 SER A N 1
ATOM 859 C CA . SER A 1 105 ? 32.688 -5.546 -17.212 1.00 84.00 105 SER A CA 1
ATOM 860 C C . SER A 1 105 ? 33.978 -4.941 -16.660 1.00 84.00 105 SER A C 1
ATOM 862 O O . SER A 1 105 ? 34.263 -5.026 -15.470 1.00 84.00 105 SER A O 1
ATOM 864 N N . GLU A 1 106 ? 34.770 -4.319 -17.529 1.00 86.69 106 GLU A N 1
ATOM 865 C CA . GLU A 1 106 ? 36.068 -3.746 -17.165 1.00 86.69 106 GLU A CA 1
ATOM 866 C C . GLU A 1 106 ? 35.916 -2.428 -16.415 1.00 86.69 106 GLU A C 1
ATOM 868 O O . GLU A 1 106 ? 36.696 -2.105 -15.524 1.00 86.69 106 GLU A O 1
ATOM 873 N N . ARG A 1 107 ? 34.851 -1.692 -16.717 1.00 84.62 107 ARG A N 1
ATOM 874 C CA . ARG A 1 107 ? 34.574 -0.419 -16.071 1.00 84.62 107 ARG A CA 1
ATOM 875 C C . ARG A 1 107 ? 34.135 -0.555 -14.619 1.00 84.62 107 ARG A C 1
ATOM 877 O O . ARG A 1 107 ? 34.448 0.330 -13.829 1.00 84.62 107 ARG A O 1
ATOM 884 N N . ILE A 1 108 ? 33.489 -1.664 -14.257 1.00 89.69 108 ILE A N 1
ATOM 885 C CA . ILE A 1 108 ? 33.229 -2.011 -12.851 1.00 89.69 108 ILE A CA 1
ATOM 886 C C . ILE A 1 108 ? 34.548 -2.054 -12.071 1.00 89.69 108 ILE A C 1
ATOM 888 O O . ILE A 1 108 ? 34.635 -1.511 -10.974 1.00 89.69 108 ILE A O 1
ATOM 892 N N . ILE A 1 109 ? 35.598 -2.626 -12.669 1.00 93.81 109 ILE A N 1
ATOM 893 C CA . ILE A 1 109 ? 36.932 -2.675 -12.060 1.00 93.81 109 ILE A CA 1
ATOM 894 C C . ILE A 1 109 ? 37.519 -1.268 -11.928 1.00 93.81 109 ILE A C 1
ATOM 896 O O . ILE A 1 109 ? 38.063 -0.925 -10.886 1.00 93.81 109 ILE A O 1
ATOM 900 N N . TRP A 1 110 ? 37.342 -0.410 -12.933 1.00 92.44 110 TRP A N 1
ATOM 901 C CA . TRP A 1 110 ? 37.783 0.987 -12.871 1.00 92.44 110 TRP A CA 1
ATOM 902 C C . TRP A 1 110 ? 36.977 1.870 -11.900 1.00 92.44 110 TRP A C 1
ATOM 904 O O . TRP A 1 110 ? 37.307 3.049 -11.768 1.00 92.44 110 TRP A O 1
ATOM 914 N N . GLN A 1 111 ? 35.892 1.371 -11.293 1.00 92.25 111 GLN A N 1
ATOM 915 C CA . GLN A 1 111 ? 35.181 2.044 -10.195 1.00 92.25 111 GLN A CA 1
ATOM 916 C C . GLN A 1 111 ? 35.765 1.683 -8.823 1.00 92.25 111 GLN A C 1
ATOM 918 O O . GLN A 1 111 ? 35.328 2.240 -7.824 1.00 92.25 111 GLN A O 1
ATOM 923 N N . ILE A 1 112 ? 36.734 0.770 -8.747 1.00 94.00 112 ILE A N 1
ATOM 924 C CA . ILE A 1 112 ? 37.410 0.440 -7.493 1.00 94.00 112 ILE A CA 1
ATOM 925 C C . ILE A 1 112 ? 38.411 1.552 -7.164 1.00 94.00 112 ILE A C 1
ATOM 927 O O . ILE A 1 112 ? 39.228 1.952 -7.996 1.00 94.00 112 ILE A O 1
ATOM 931 N N . ARG A 1 113 ? 38.370 2.059 -5.933 1.00 91.25 113 ARG A N 1
ATOM 932 C CA . ARG A 1 113 ? 39.370 2.995 -5.422 1.00 91.25 113 ARG A CA 1
ATOM 933 C C . ARG A 1 113 ? 40.745 2.330 -5.440 1.00 91.25 113 ARG A C 1
ATOM 935 O O . ARG A 1 113 ? 40.901 1.220 -4.938 1.00 91.25 113 ARG A O 1
ATOM 942 N N . ASN A 1 114 ? 41.741 3.039 -5.969 1.00 90.31 114 ASN A N 1
ATOM 943 C CA . ASN A 1 114 ? 43.109 2.543 -6.141 1.00 90.31 114 ASN A CA 1
ATOM 944 C C . ASN A 1 114 ? 43.172 1.239 -6.965 1.00 90.31 114 ASN A C 1
ATOM 946 O O . ASN A 1 114 ? 43.968 0.348 -6.656 1.00 90.31 114 ASN A O 1
ATOM 950 N N . PHE A 1 115 ? 42.309 1.079 -7.980 1.00 92.12 115 PHE A N 1
ATOM 951 C CA . PHE A 1 115 ? 42.244 -0.154 -8.774 1.00 92.12 115 PHE A CA 1
ATOM 952 C C . PHE A 1 115 ? 43.597 -0.532 -9.404 1.00 92.12 115 PHE A C 1
ATOM 954 O O . PHE A 1 115 ? 43.849 -1.706 -9.642 1.00 92.12 115 PHE A O 1
ATOM 961 N N . GLU A 1 116 ? 44.497 0.425 -9.640 1.00 92.19 116 GLU A N 1
ATOM 962 C CA . GLU A 1 116 ? 45.849 0.200 -10.153 1.00 92.19 116 GLU A CA 1
ATOM 963 C C . GLU A 1 116 ? 46.730 -0.696 -9.255 1.00 92.19 116 GLU A C 1
ATOM 965 O O . GLU A 1 116 ? 47.757 -1.219 -9.707 1.00 92.19 116 GLU A O 1
ATOM 970 N N . GLU A 1 117 ? 46.325 -0.903 -7.997 1.00 94.62 117 GLU A N 1
ATOM 971 C CA . GLU A 1 117 ? 46.955 -1.820 -7.044 1.00 94.62 117 GLU A CA 1
ATOM 972 C C . GLU A 1 117 ? 46.485 -3.275 -7.175 1.00 94.62 117 GLU A C 1
ATOM 974 O O . GLU A 1 117 ? 47.126 -4.166 -6.608 1.00 94.62 117 GLU A O 1
ATOM 979 N N . LEU A 1 118 ? 45.404 -3.533 -7.920 1.00 96.25 118 LEU A N 1
ATOM 980 C CA . LEU A 1 118 ? 44.914 -4.886 -8.183 1.00 96.25 118 LEU A CA 1
ATOM 981 C C . LEU A 1 118 ? 45.943 -5.694 -8.980 1.00 96.25 118 LEU A C 1
ATOM 983 O O . LEU A 1 118 ? 46.776 -5.147 -9.714 1.00 96.25 118 LEU A O 1
ATOM 987 N N . TYR A 1 119 ? 45.874 -7.017 -8.853 1.00 97.31 119 TYR A N 1
ATOM 988 C CA . TYR A 1 119 ? 46.709 -7.910 -9.643 1.00 97.31 119 TYR A CA 1
ATOM 989 C C . TYR A 1 119 ? 46.092 -8.178 -11.007 1.00 97.31 119 TYR A C 1
ATOM 991 O O . TYR A 1 119 ? 44.883 -8.361 -11.120 1.00 97.31 119 TYR A O 1
ATOM 999 N N . LEU A 1 120 ? 46.952 -8.251 -12.021 1.00 97.25 120 LEU A N 1
ATOM 1000 C CA . LEU A 1 120 ? 46.656 -8.830 -13.318 1.00 97.25 120 LEU A CA 1
ATOM 1001 C C . LEU A 1 120 ? 47.634 -9.960 -13.616 1.00 97.25 120 LEU A C 1
ATOM 1003 O O . LEU A 1 120 ? 48.840 -9.838 -13.394 1.00 97.25 120 LEU A O 1
ATOM 1007 N N . GLY A 1 121 ? 47.095 -11.043 -14.155 1.00 96.81 121 GLY A N 1
ATOM 1008 C CA . GLY A 1 121 ? 47.834 -12.198 -14.650 1.00 96.81 121 GLY A CA 1
ATOM 1009 C C . GLY A 1 121 ? 47.127 -12.774 -15.866 1.00 96.81 121 GLY A C 1
ATOM 1010 O O . GLY A 1 121 ? 45.952 -12.492 -16.113 1.00 96.81 121 GLY A O 1
ATOM 1011 N N . TYR A 1 122 ? 47.850 -13.554 -16.656 1.00 96.25 122 TYR A N 1
ATOM 1012 C CA . TYR A 1 122 ? 47.345 -14.127 -17.895 1.00 96.25 122 TYR A CA 1
ATOM 1013 C C . TYR A 1 122 ? 47.907 -15.525 -18.164 1.00 96.25 122 TYR A C 1
ATOM 1015 O O . TYR A 1 122 ? 48.968 -15.905 -17.670 1.00 96.25 122 TYR A O 1
ATOM 1023 N N . HIS A 1 123 ? 47.180 -16.290 -18.974 1.00 95.50 123 HIS A N 1
ATOM 1024 C CA . HIS A 1 123 ? 47.539 -17.643 -19.387 1.00 95.50 123 HIS A CA 1
ATOM 1025 C C . HIS A 1 123 ? 47.238 -17.816 -20.880 1.00 95.50 123 HIS A C 1
ATOM 1027 O O . HIS A 1 123 ? 46.116 -17.567 -21.328 1.00 95.50 123 HIS A O 1
ATOM 1033 N N . TYR A 1 124 ? 48.244 -18.224 -21.654 1.00 95.19 124 TYR A N 1
ATOM 1034 C CA . TYR A 1 124 ? 48.090 -18.475 -23.087 1.00 95.19 124 TYR A CA 1
ATOM 1035 C C . TYR A 1 124 ? 47.348 -19.786 -23.329 1.00 95.19 124 TYR A C 1
ATOM 1037 O O . TYR A 1 124 ? 47.668 -20.803 -22.724 1.00 95.19 124 TYR A O 1
ATOM 1045 N N . SER A 1 125 ? 46.377 -19.771 -24.237 1.00 91.56 125 SER A N 1
ATOM 1046 C CA . SER A 1 125 ? 45.580 -20.950 -24.576 1.00 91.56 125 SER A CA 1
ATOM 1047 C C . SER A 1 125 ? 44.944 -20.764 -25.946 1.00 91.56 125 SER A C 1
ATOM 1049 O O . SER A 1 125 ? 44.390 -19.705 -26.213 1.00 91.56 125 SER A O 1
ATOM 1051 N N . THR A 1 126 ? 44.971 -21.804 -26.777 1.00 87.69 126 THR A N 1
ATOM 1052 C CA . THR A 1 126 ? 44.362 -21.832 -28.122 1.00 87.69 126 THR A CA 1
ATOM 1053 C C . THR A 1 126 ? 42.849 -22.095 -28.118 1.00 87.69 126 THR A C 1
ATOM 1055 O O . THR A 1 126 ? 42.235 -22.136 -29.173 1.00 87.69 126 THR A O 1
ATOM 1058 N N . ASP A 1 127 ? 42.260 -22.324 -26.937 1.00 89.19 127 ASP A N 1
ATOM 1059 C CA . ASP A 1 127 ? 40.815 -22.514 -26.721 1.00 89.19 127 ASP A CA 1
ATOM 1060 C C . ASP A 1 127 ? 40.304 -21.592 -25.596 1.00 89.19 127 ASP A C 1
ATOM 1062 O O . ASP A 1 127 ? 39.566 -22.000 -24.691 1.00 89.19 127 ASP A O 1
ATOM 1066 N N . SER A 1 128 ? 40.767 -20.342 -25.584 1.00 89.50 128 SER A N 1
ATOM 1067 C CA . SER A 1 128 ? 40.595 -19.409 -24.461 1.00 89.50 128 SER A CA 1
ATOM 1068 C C . SER A 1 128 ? 39.129 -19.141 -24.100 1.00 89.50 128 SER A C 1
ATOM 1070 O O . SER A 1 128 ? 38.786 -19.099 -22.919 1.00 89.50 128 SER A O 1
ATOM 1072 N N . LEU A 1 129 ? 38.231 -19.042 -25.087 1.00 89.81 129 LEU A N 1
ATOM 1073 C CA . LEU A 1 129 ? 36.796 -18.852 -24.853 1.00 89.81 129 LEU A CA 1
ATOM 1074 C C . LEU A 1 129 ? 36.166 -20.053 -24.134 1.00 89.81 129 LEU A C 1
ATOM 1076 O O . LEU A 1 129 ? 35.409 -19.881 -23.175 1.00 89.81 129 LEU A O 1
ATOM 1080 N N . LYS A 1 130 ? 36.493 -21.273 -24.575 1.00 89.38 130 LYS A N 1
ATOM 1081 C CA . LYS A 1 130 ? 35.983 -22.508 -23.969 1.00 89.38 130 LYS A CA 1
ATOM 1082 C C . LYS A 1 130 ? 36.525 -22.673 -22.550 1.00 89.38 130 LYS A C 1
ATOM 1084 O O . LYS A 1 130 ? 35.743 -22.955 -21.643 1.00 89.38 130 LYS A O 1
ATOM 1089 N N . LYS A 1 131 ? 37.828 -22.439 -22.344 1.00 89.88 131 LYS A N 1
ATOM 1090 C CA . LYS A 1 131 ? 38.456 -22.484 -21.014 1.00 89.88 131 LYS A CA 1
ATOM 1091 C C . LYS A 1 131 ? 37.893 -21.406 -20.081 1.00 89.88 131 LYS A C 1
ATOM 1093 O O . LYS A 1 131 ? 37.582 -21.721 -18.939 1.00 89.88 131 LYS A O 1
ATOM 1098 N N . LYS A 1 132 ? 37.644 -20.182 -20.564 1.00 91.25 132 LYS A N 1
ATOM 1099 C CA . LYS A 1 132 ? 36.976 -19.120 -19.791 1.00 91.25 132 LYS A CA 1
ATOM 1100 C C . LYS A 1 132 ? 35.600 -19.544 -19.303 1.00 91.25 132 LYS A C 1
ATOM 1102 O O . LYS A 1 132 ? 35.303 -19.377 -18.124 1.00 91.25 132 LYS A O 1
ATOM 1107 N N . ASN A 1 133 ? 34.765 -20.075 -20.191 1.00 89.12 133 ASN A N 1
ATOM 1108 C CA . ASN A 1 133 ? 33.424 -20.507 -19.807 1.00 89.12 133 ASN A CA 1
ATOM 1109 C C . ASN A 1 133 ? 33.492 -21.668 -18.807 1.00 89.12 133 ASN A C 1
ATOM 1111 O O . ASN A 1 133 ? 32.818 -21.619 -17.786 1.00 89.12 133 ASN A O 1
ATOM 1115 N N . ALA A 1 134 ? 34.379 -22.642 -19.031 1.00 87.31 134 ALA A N 1
ATOM 1116 C CA . ALA A 1 134 ? 34.591 -23.750 -18.104 1.00 87.31 134 ALA A CA 1
ATOM 1117 C C . ALA A 1 134 ? 35.117 -23.297 -16.727 1.00 87.31 134 ALA A C 1
ATOM 1119 O O . ALA A 1 134 ? 34.725 -23.883 -15.719 1.00 87.31 134 ALA A O 1
ATOM 1120 N N . PHE A 1 135 ? 35.969 -22.267 -16.684 1.00 87.38 135 PHE A N 1
ATOM 1121 C CA . PHE A 1 135 ? 36.453 -21.642 -15.453 1.00 87.38 135 PHE A CA 1
ATOM 1122 C C . PHE A 1 135 ? 35.308 -20.936 -14.722 1.00 87.38 135 PHE A C 1
ATOM 1124 O O . PHE A 1 135 ? 35.055 -21.220 -13.559 1.00 87.38 135 PHE A O 1
ATOM 1131 N N . LEU A 1 136 ? 34.552 -20.075 -15.410 1.00 87.00 136 LEU A N 1
ATOM 1132 C CA . LEU A 1 136 ? 33.395 -19.399 -14.816 1.00 87.00 136 LEU A CA 1
ATOM 1133 C C . LEU A 1 136 ? 32.354 -20.401 -14.299 1.00 87.00 136 LEU A C 1
ATOM 1135 O O . LEU A 1 136 ? 31.844 -20.228 -13.202 1.00 87.00 136 LEU A O 1
ATOM 1139 N N . ASP A 1 137 ? 32.061 -21.462 -15.049 1.00 84.19 137 ASP A N 1
ATOM 1140 C CA . ASP A 1 137 ? 31.101 -22.490 -14.636 1.00 84.19 137 ASP A CA 1
ATOM 1141 C C . ASP A 1 137 ? 31.608 -23.350 -13.470 1.00 84.19 137 ASP A C 1
ATOM 1143 O O . ASP A 1 137 ? 30.801 -23.885 -12.712 1.00 84.19 137 ASP A O 1
ATOM 1147 N N . TYR A 1 138 ? 32.929 -23.478 -13.301 1.00 82.50 138 TYR A N 1
ATOM 1148 C CA . TYR A 1 138 ? 33.519 -24.125 -12.129 1.00 82.50 138 TYR A CA 1
ATOM 1149 C C . TYR A 1 138 ? 33.233 -23.316 -10.855 1.00 82.50 138 TYR A C 1
ATOM 1151 O O . TYR A 1 138 ? 32.749 -23.892 -9.886 1.00 82.50 138 TYR A O 1
ATOM 1159 N N . PHE A 1 139 ? 33.439 -21.995 -10.889 1.00 75.12 139 PHE A N 1
ATOM 1160 C CA . PHE A 1 139 ? 33.204 -21.108 -9.739 1.00 75.12 139 PHE A CA 1
ATOM 1161 C C . PHE A 1 139 ? 31.718 -20.764 -9.514 1.00 75.12 139 PHE A C 1
ATOM 1163 O O . PHE A 1 139 ? 31.299 -20.572 -8.380 1.00 75.12 139 PHE A O 1
ATOM 1170 N N . LYS A 1 140 ? 30.869 -20.813 -10.551 1.00 70.62 140 LYS A N 1
ATOM 1171 C CA . LYS A 1 140 ? 29.407 -20.641 -10.410 1.00 70.62 140 LYS A CA 1
ATOM 1172 C C . LYS A 1 140 ? 28.724 -21.691 -9.528 1.00 70.62 140 LYS A C 1
ATOM 1174 O O . LYS A 1 140 ? 27.594 -21.459 -9.104 1.00 70.62 140 LYS A O 1
ATOM 1179 N N . LYS A 1 141 ? 29.345 -22.852 -9.287 1.00 58.06 141 LYS A N 1
ATOM 1180 C CA . LYS A 1 141 ? 28.750 -23.930 -8.473 1.00 58.06 141 LYS A CA 1
ATOM 1181 C C . LYS A 1 141 ? 28.514 -23.529 -7.014 1.00 58.06 141 LYS A C 1
ATOM 1183 O O . LYS A 1 141 ? 27.631 -24.110 -6.393 1.00 58.06 141 LYS A O 1
ATOM 1188 N N . ASP A 1 142 ? 29.204 -22.493 -6.543 1.00 56.78 142 ASP A N 1
ATOM 1189 C CA . ASP A 1 142 ? 29.043 -21.914 -5.206 1.00 56.78 142 ASP A CA 1
ATOM 1190 C C . ASP A 1 142 ? 28.199 -20.621 -5.221 1.00 56.78 142 ASP A C 1
ATOM 1192 O O . ASP A 1 142 ? 28.259 -19.811 -4.301 1.00 56.78 142 ASP A O 1
ATOM 1196 N N . ASN A 1 143 ? 27.379 -20.421 -6.266 1.00 55.06 143 ASN A N 1
ATOM 1197 C CA . ASN A 1 143 ? 26.521 -19.245 -6.478 1.00 55.06 143 ASN A CA 1
ATOM 1198 C C . ASN A 1 143 ? 27.254 -17.899 -6.643 1.00 55.06 143 ASN A C 1
ATOM 1200 O O . ASN A 1 143 ? 26.593 -16.863 -6.729 1.00 55.06 143 ASN A O 1
ATOM 1204 N N . SER A 1 144 ? 28.582 -17.887 -6.776 1.00 61.84 144 SER A N 1
ATOM 1205 C CA . SER A 1 144 ? 29.347 -16.663 -6.991 1.00 61.84 144 SER A CA 1
ATOM 1206 C C . SER A 1 144 ? 29.693 -16.453 -8.471 1.00 61.84 144 SER A C 1
ATOM 1208 O O . SER A 1 144 ? 30.239 -17.309 -9.169 1.00 61.84 144 SER A O 1
ATOM 1210 N N . VAL A 1 145 ? 29.347 -15.276 -8.997 1.00 77.81 145 VAL A N 1
ATOM 1211 C CA . VAL A 1 145 ? 29.865 -14.779 -10.282 1.00 77.81 145 VAL A CA 1
ATOM 1212 C C . VAL A 1 145 ? 30.801 -13.621 -9.970 1.00 77.81 145 VAL A C 1
ATOM 1214 O O . VAL A 1 145 ? 30.419 -12.710 -9.236 1.00 77.81 145 VAL A O 1
ATOM 1217 N N . PHE A 1 146 ? 32.012 -13.618 -10.529 1.00 88.81 146 PHE A N 1
ATOM 1218 C CA . PHE A 1 146 ? 32.951 -12.514 -10.315 1.00 88.81 146 PHE A CA 1
ATOM 1219 C C . PHE A 1 146 ? 32.326 -11.184 -10.726 1.00 88.81 146 PHE A C 1
ATOM 1221 O O . PHE A 1 146 ? 31.674 -11.100 -11.768 1.00 88.81 146 PHE A O 1
ATOM 1228 N N . ILE A 1 147 ? 32.534 -10.141 -9.927 1.00 88.31 147 ILE A N 1
ATOM 1229 C CA . ILE A 1 147 ? 31.790 -8.886 -10.063 1.00 88.31 147 ILE A CA 1
ATOM 1230 C C . ILE A 1 147 ? 31.915 -8.249 -11.456 1.00 88.31 147 ILE A C 1
ATOM 1232 O O . ILE A 1 147 ? 30.927 -7.793 -12.020 1.00 88.31 147 ILE A O 1
ATOM 1236 N N . GLY A 1 148 ? 33.096 -8.283 -12.070 1.00 87.56 148 GLY A N 1
ATOM 1237 C CA . GLY A 1 148 ? 33.314 -7.792 -13.428 1.00 87.56 148 GLY A CA 1
ATOM 1238 C C . GLY A 1 148 ? 32.638 -8.663 -14.490 1.00 87.56 148 GLY A C 1
ATOM 1239 O O . GLY A 1 148 ? 32.280 -8.174 -15.553 1.00 87.56 148 GLY A O 1
ATOM 1240 N N . ASN A 1 149 ? 32.405 -9.947 -14.226 1.00 89.62 149 ASN A N 1
ATOM 1241 C CA . ASN A 1 149 ? 31.644 -10.832 -15.111 1.00 89.62 149 ASN A CA 1
ATOM 1242 C C . ASN A 1 149 ? 30.137 -10.841 -14.812 1.00 89.62 149 ASN A C 1
ATOM 1244 O O . ASN A 1 149 ? 29.387 -11.476 -15.554 1.00 89.62 149 ASN A O 1
ATOM 1248 N N . HIS A 1 150 ? 29.690 -10.143 -13.765 1.00 84.44 150 HIS A N 1
ATOM 1249 C CA . HIS A 1 150 ? 28.282 -10.006 -13.431 1.00 84.44 150 HIS A CA 1
ATOM 1250 C C . HIS A 1 150 ? 27.601 -8.970 -14.335 1.00 84.44 150 HIS A C 1
ATOM 1252 O O . HIS A 1 150 ? 28.095 -7.859 -14.553 1.00 84.44 150 HIS A O 1
ATOM 1258 N N . HIS A 1 151 ? 26.431 -9.324 -14.860 1.00 78.12 151 HIS A N 1
ATOM 1259 C CA . HIS A 1 151 ? 25.630 -8.425 -15.680 1.00 78.12 151 HIS A CA 1
ATOM 1260 C C . HIS A 1 151 ? 24.728 -7.558 -14.802 1.00 78.12 151 HIS A C 1
ATOM 1262 O O . HIS A 1 151 ? 23.556 -7.866 -14.621 1.00 78.12 151 HIS A O 1
ATOM 1268 N N . PHE A 1 152 ? 25.263 -6.437 -14.317 1.00 67.31 152 PHE A N 1
ATOM 1269 C CA . PHE A 1 152 ? 24.443 -5.396 -13.697 1.00 67.31 152 PHE A CA 1
ATOM 1270 C C . PHE A 1 152 ? 23.572 -4.735 -14.770 1.00 67.31 152 PHE A C 1
ATOM 1272 O O . PHE A 1 152 ? 24.093 -4.044 -15.665 1.00 67.31 152 PHE A O 1
ATOM 1279 N N . LYS A 1 153 ? 22.249 -4.909 -14.707 1.00 60.88 153 LYS A N 1
ATOM 1280 C CA . LYS A 1 153 ? 21.346 -4.103 -15.533 1.00 60.88 153 LYS A CA 1
ATOM 1281 C C . LYS A 1 153 ? 21.461 -2.657 -15.063 1.00 60.88 153 LYS A C 1
ATOM 1283 O O . LYS A 1 153 ? 21.689 -2.382 -13.889 1.00 60.88 153 LYS A O 1
ATOM 1288 N N . SER A 1 154 ? 21.316 -1.701 -15.978 1.00 42.88 154 SER A N 1
ATOM 1289 C CA . SER A 1 154 ? 21.330 -0.260 -15.664 1.00 42.88 154 SER A CA 1
ATOM 1290 C C . SER A 1 154 ? 20.241 0.178 -14.668 1.00 42.88 154 SER A C 1
ATOM 1292 O O . SER A 1 154 ? 20.230 1.340 -14.281 1.00 42.88 154 SER A O 1
ATOM 1294 N N . ASN A 1 155 ? 19.379 -0.749 -14.230 1.00 40.59 155 ASN A N 1
ATOM 1295 C CA . ASN A 1 155 ? 18.292 -0.547 -13.279 1.00 40.59 155 ASN A CA 1
ATOM 1296 C C . ASN A 1 155 ? 18.452 -1.357 -11.975 1.00 40.59 155 ASN A C 1
ATOM 1298 O O . ASN A 1 155 ? 17.549 -1.312 -11.156 1.00 40.59 155 ASN A O 1
ATOM 1302 N N . ASP A 1 156 ? 19.553 -2.084 -11.742 1.00 35.47 156 ASP A N 1
ATOM 1303 C CA . ASP A 1 156 ? 19.679 -2.970 -10.562 1.00 35.47 156 ASP A CA 1
ATOM 1304 C C . ASP A 1 156 ? 20.168 -2.235 -9.291 1.00 35.47 156 ASP A C 1
ATOM 1306 O O . ASP A 1 156 ? 20.958 -2.749 -8.495 1.00 35.47 156 ASP A O 1
ATOM 1310 N N . ALA A 1 157 ? 19.714 -1.001 -9.085 1.00 38.56 157 ALA A N 1
ATOM 1311 C CA . ALA A 1 157 ? 19.900 -0.254 -7.846 1.00 38.56 157 ALA A CA 1
ATOM 1312 C C . ALA A 1 157 ? 18.512 0.160 -7.359 1.00 38.56 157 ALA A C 1
ATOM 1314 O O . ALA A 1 157 ? 18.018 1.208 -7.767 1.00 38.56 157 ALA A O 1
ATOM 1315 N N . ILE A 1 158 ? 17.905 -0.684 -6.509 1.00 38.78 158 ILE A N 1
ATOM 1316 C CA . ILE A 1 158 ? 16.452 -0.752 -6.242 1.00 38.78 158 ILE A CA 1
ATOM 1317 C C . ILE A 1 158 ? 15.759 -1.397 -7.452 1.00 38.78 158 ILE A C 1
ATOM 1319 O O . ILE A 1 158 ? 16.107 -1.073 -8.582 1.00 38.78 158 ILE A O 1
ATOM 1323 N N . ALA A 1 159 ? 14.802 -2.316 -7.260 1.00 42.56 159 ALA A N 1
ATOM 1324 C CA . ALA A 1 159 ? 13.927 -2.675 -8.377 1.00 42.56 159 ALA A CA 1
ATOM 1325 C C . ALA A 1 159 ? 13.413 -1.358 -8.988 1.00 42.56 159 ALA A C 1
ATOM 1327 O O . ALA A 1 159 ? 13.035 -0.444 -8.246 1.00 42.56 159 ALA A O 1
ATOM 1328 N N . SER A 1 160 ? 13.429 -1.217 -10.320 1.00 53.19 160 SER A N 1
ATOM 1329 C CA . SER A 1 160 ? 12.883 -0.027 -11.002 1.00 53.19 160 SER A CA 1
ATOM 1330 C C . SER A 1 160 ? 11.469 0.306 -10.531 1.00 53.19 160 SER A C 1
ATOM 1332 O O . SER A 1 160 ? 10.998 1.432 -10.661 1.00 53.19 160 SER A O 1
ATOM 1334 N N . TRP A 1 161 ? 10.818 -0.658 -9.899 1.00 67.38 161 TRP A N 1
ATOM 1335 C CA . TRP A 1 161 ? 9.454 -0.628 -9.463 1.00 67.38 161 TRP A CA 1
ATOM 1336 C C . TRP A 1 161 ? 9.369 -1.146 -8.020 1.00 67.38 161 TRP A C 1
ATOM 1338 O O . TRP A 1 161 ? 9.851 -2.228 -7.699 1.00 67.38 161 TRP A O 1
ATOM 1348 N N . SER A 1 162 ? 8.820 -0.318 -7.135 1.00 75.50 162 SER A N 1
ATOM 1349 C CA . SER A 1 162 ? 8.568 -0.606 -5.722 1.00 75.50 162 SER A CA 1
ATOM 1350 C C . SER A 1 162 ? 7.431 0.305 -5.254 1.00 75.50 162 SER A C 1
ATOM 1352 O O . SER A 1 162 ? 7.327 1.446 -5.715 1.00 75.50 162 SER A O 1
ATOM 1354 N N . GLY A 1 163 ? 6.594 -0.138 -4.321 1.00 65.38 163 GLY A N 1
ATOM 1355 C CA . GLY A 1 163 ? 5.523 0.657 -3.721 1.00 65.38 163 GLY A CA 1
ATOM 1356 C C . GLY A 1 163 ? 6.021 1.903 -2.991 1.00 65.38 163 GLY A C 1
ATOM 1357 O O . GLY A 1 163 ? 5.245 2.825 -2.750 1.00 65.38 163 GLY A O 1
ATOM 1358 N N . PHE A 1 164 ? 7.323 1.996 -2.706 1.00 75.12 164 PHE A N 1
ATOM 1359 C CA . PHE A 1 164 ? 7.944 3.177 -2.100 1.00 75.12 164 PHE A CA 1
ATOM 1360 C C . PHE A 1 164 ? 8.574 4.144 -3.109 1.00 75.12 164 PHE A C 1
ATOM 1362 O O . PHE A 1 164 ? 8.838 5.304 -2.760 1.00 75.12 164 PHE A O 1
ATOM 1369 N N . ASN A 1 165 ? 8.773 3.716 -4.353 1.00 85.75 165 ASN A N 1
ATOM 1370 C CA . ASN A 1 165 ? 9.322 4.551 -5.410 1.00 85.75 165 ASN A CA 1
ATOM 1371 C C . ASN A 1 165 ? 8.216 5.279 -6.197 1.00 85.75 165 ASN A C 1
ATOM 1373 O O . ASN A 1 165 ? 7.022 5.077 -5.981 1.00 85.75 165 ASN A O 1
ATOM 1377 N N . TYR A 1 166 ? 8.602 6.198 -7.083 1.00 87.00 166 TYR A N 1
ATOM 1378 C CA . TYR A 1 166 ? 7.628 7.030 -7.795 1.00 87.00 166 TYR A CA 1
ATOM 1379 C C . TYR A 1 166 ? 6.700 6.224 -8.712 1.00 87.00 166 TYR A C 1
ATOM 1381 O O . TYR A 1 166 ? 5.504 6.500 -8.742 1.00 87.00 166 TYR A O 1
ATOM 1389 N N . GLN A 1 167 ? 7.224 5.224 -9.428 1.00 89.25 167 GLN A N 1
ATOM 1390 C CA . GLN A 1 167 ? 6.431 4.429 -10.369 1.00 89.25 167 GLN A CA 1
ATOM 1391 C C . GLN A 1 167 ? 5.394 3.571 -9.633 1.00 89.25 167 GLN A C 1
ATOM 1393 O O . GLN A 1 167 ? 4.217 3.608 -9.999 1.00 89.25 167 GLN A O 1
ATOM 1398 N N . GLY A 1 168 ? 5.779 2.894 -8.545 1.00 91.50 168 GLY A N 1
ATOM 1399 C CA . GLY A 1 168 ? 4.834 2.114 -7.743 1.00 91.50 168 GLY A CA 1
AT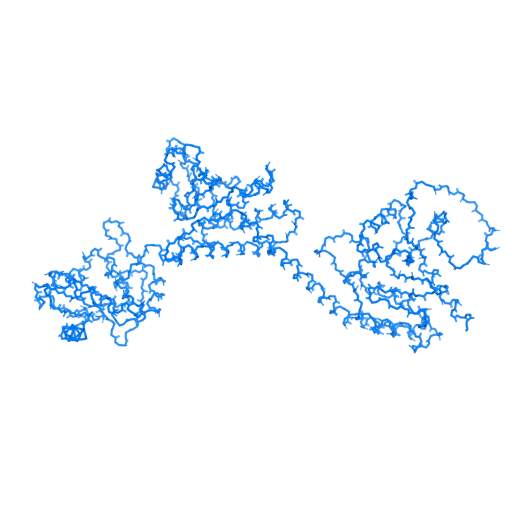OM 1400 C C . GLY A 1 168 ? 3.791 2.989 -7.046 1.00 91.50 168 GLY A C 1
ATOM 1401 O O . GLY A 1 168 ? 2.603 2.694 -7.128 1.00 91.50 168 GLY A O 1
ATOM 1402 N N . LYS A 1 169 ? 4.183 4.131 -6.460 1.00 91.81 169 LYS A N 1
ATOM 1403 C CA . LYS A 1 169 ? 3.231 5.067 -5.825 1.00 91.81 169 LYS A CA 1
ATOM 1404 C C . LYS A 1 169 ? 2.199 5.620 -6.798 1.00 91.81 169 LYS A C 1
ATOM 1406 O O . LYS A 1 169 ? 1.017 5.672 -6.482 1.00 91.81 169 LYS A O 1
ATOM 1411 N N . VAL A 1 170 ? 2.627 6.038 -7.984 1.00 94.56 170 VAL A N 1
ATOM 1412 C CA . VAL A 1 170 ? 1.702 6.535 -9.009 1.00 94.56 170 VAL A CA 1
ATOM 1413 C C . VAL A 1 170 ? 0.752 5.429 -9.478 1.00 94.56 170 VAL A C 1
ATOM 1415 O O . VAL A 1 170 ? -0.426 5.699 -9.704 1.00 94.56 170 VAL A O 1
ATOM 1418 N N . THR A 1 171 ? 1.238 4.190 -9.571 1.00 95.31 171 THR A N 1
ATOM 1419 C CA . THR A 1 171 ? 0.396 3.034 -9.907 1.00 95.31 171 THR A CA 1
ATOM 1420 C C . THR A 1 171 ? -0.661 2.796 -8.828 1.00 95.31 171 THR A C 1
ATOM 1422 O O . THR A 1 171 ? -1.844 2.726 -9.146 1.00 95.31 171 THR A O 1
ATOM 1425 N N . ILE A 1 172 ? -0.263 2.783 -7.548 1.00 97.25 172 ILE A N 1
ATOM 1426 C CA . ILE A 1 172 ? -1.186 2.697 -6.403 1.00 97.25 172 ILE A CA 1
ATOM 1427 C C . ILE A 1 172 ? -2.236 3.807 -6.476 1.00 97.25 172 ILE A C 1
ATOM 1429 O O . ILE A 1 172 ? -3.428 3.523 -6.402 1.00 97.25 172 ILE A O 1
ATOM 1433 N N . LEU A 1 173 ? -1.802 5.058 -6.665 1.00 97.81 173 LEU A N 1
ATOM 1434 C CA . LEU A 1 173 ? -2.695 6.211 -6.761 1.00 97.81 173 LEU A CA 1
ATOM 1435 C C . LEU A 1 173 ? -3.783 5.986 -7.813 1.00 97.81 173 LEU A C 1
ATOM 1437 O O . LEU A 1 173 ? -4.964 6.149 -7.521 1.00 97.81 173 LEU A O 1
ATOM 1441 N N . LYS A 1 174 ? -3.387 5.598 -9.029 1.00 97.31 174 LYS A N 1
ATOM 1442 C CA . LYS A 1 174 ? -4.330 5.399 -10.129 1.00 97.31 174 LYS A CA 1
ATOM 1443 C C . LYS A 1 174 ? -5.260 4.205 -9.884 1.00 97.31 174 LYS A C 1
ATOM 1445 O O . LYS A 1 174 ? -6.432 4.287 -10.240 1.00 97.31 174 LYS A O 1
ATOM 1450 N N . ILE A 1 175 ? -4.776 3.128 -9.264 1.00 97.38 175 ILE A N 1
ATOM 1451 C CA . ILE A 1 175 ? -5.599 1.954 -8.936 1.00 97.38 175 ILE A CA 1
ATOM 1452 C C . ILE A 1 175 ? -6.671 2.312 -7.908 1.00 97.38 175 ILE A C 1
ATOM 1454 O O . ILE A 1 175 ? -7.844 2.068 -8.173 1.00 97.38 175 ILE A O 1
ATOM 1458 N N . ILE A 1 176 ? -6.301 2.920 -6.774 1.00 98.00 176 ILE A N 1
ATOM 1459 C CA . ILE A 1 176 ? -7.274 3.278 -5.728 1.00 98.00 176 ILE A CA 1
ATOM 1460 C C . ILE A 1 176 ? -8.271 4.315 -6.255 1.00 98.00 176 ILE A C 1
ATOM 1462 O O . ILE A 1 176 ? -9.473 4.151 -6.062 1.00 98.00 176 ILE A O 1
ATOM 1466 N N . GLN A 1 177 ? -7.804 5.310 -7.016 1.00 97.12 177 GLN A N 1
ATOM 1467 C CA . GLN A 1 177 ? -8.687 6.264 -7.687 1.00 97.12 177 GLN A CA 1
ATOM 1468 C C . GLN A 1 177 ? -9.696 5.564 -8.611 1.00 97.12 177 GLN A C 1
ATOM 1470 O O . GLN A 1 177 ? -10.880 5.898 -8.607 1.00 97.12 177 GLN A O 1
ATOM 1475 N N . HIS A 1 178 ? -9.246 4.593 -9.407 1.00 96.50 178 HIS A N 1
ATOM 1476 C CA . HIS A 1 178 ? -10.126 3.870 -10.320 1.00 96.50 178 HIS A CA 1
ATOM 1477 C C . HIS A 1 178 ? -11.111 2.972 -9.559 1.00 96.50 178 HIS A C 1
ATOM 1479 O O . HIS A 1 178 ? -12.287 2.943 -9.898 1.00 96.50 178 HIS A O 1
ATOM 1485 N N . ILE A 1 179 ? -10.677 2.310 -8.482 1.00 97.31 179 ILE A N 1
ATOM 1486 C CA . ILE A 1 179 ? -11.569 1.563 -7.584 1.00 97.31 179 ILE A CA 1
ATOM 1487 C C . ILE A 1 179 ? -12.658 2.483 -7.020 1.00 97.31 179 ILE A C 1
ATOM 1489 O O . ILE A 1 179 ? -13.834 2.133 -7.069 1.00 97.31 179 ILE A O 1
ATOM 1493 N N . ASN A 1 180 ? -12.296 3.678 -6.549 1.00 96.50 180 ASN A N 1
ATOM 1494 C CA . ASN A 1 180 ? -13.259 4.654 -6.037 1.00 96.50 180 ASN A CA 1
ATOM 1495 C C . ASN A 1 180 ? -14.272 5.090 -7.103 1.00 96.50 180 ASN A C 1
ATOM 1497 O O . ASN A 1 180 ? -15.450 5.252 -6.792 1.00 96.50 180 ASN A O 1
ATOM 1501 N N . GLN A 1 181 ? -13.832 5.276 -8.350 1.00 94.56 181 GLN A N 1
ATOM 1502 C CA . GLN A 1 181 ? -14.721 5.578 -9.478 1.00 94.56 181 GLN A CA 1
ATOM 1503 C C . GLN A 1 181 ? -15.688 4.421 -9.744 1.00 94.56 181 GLN A C 1
ATOM 1505 O O . GLN A 1 181 ? -16.894 4.641 -9.776 1.00 94.56 181 GLN A O 1
ATOM 1510 N N . LEU A 1 182 ? -15.182 3.189 -9.818 1.00 94.88 182 LEU A N 1
ATOM 1511 C CA . LEU A 1 182 ? -15.991 1.988 -10.040 1.00 94.88 182 LEU A CA 1
ATOM 1512 C C . LEU A 1 182 ? -17.041 1.780 -8.942 1.00 94.88 182 LEU A C 1
ATOM 1514 O O . LEU A 1 182 ? -18.199 1.509 -9.242 1.00 94.88 182 LEU A O 1
ATOM 1518 N N . ILE A 1 183 ? -16.676 1.971 -7.670 1.00 93.31 183 ILE A N 1
ATOM 1519 C CA . ILE A 1 183 ? -17.627 1.886 -6.550 1.00 93.31 183 ILE A CA 1
ATOM 1520 C C . ILE A 1 183 ? -18.735 2.939 -6.691 1.00 93.31 183 ILE A C 1
ATOM 1522 O O . ILE A 1 183 ? -19.897 2.629 -6.433 1.00 93.31 183 ILE A O 1
ATOM 1526 N N . LYS A 1 184 ? -18.388 4.168 -7.099 1.00 91.19 184 LYS A N 1
ATOM 1527 C CA . LYS A 1 184 ? -19.338 5.281 -7.256 1.00 91.19 184 LYS A CA 1
ATOM 1528 C C . LYS A 1 184 ? -20.267 5.106 -8.465 1.00 91.19 184 LYS A C 1
ATOM 1530 O O . LYS A 1 184 ? -21.429 5.488 -8.373 1.00 91.19 184 LYS A O 1
ATOM 1535 N N . GLU A 1 185 ? -19.761 4.579 -9.578 1.00 91.44 185 GLU A N 1
ATOM 1536 C CA . GLU A 1 185 ? -20.480 4.519 -10.861 1.00 91.44 185 GLU A CA 1
ATOM 1537 C C . GLU A 1 185 ? -21.224 3.190 -11.068 1.00 91.44 185 GLU A C 1
ATOM 1539 O O . GLU A 1 185 ? -22.404 3.205 -11.417 1.00 91.44 185 GLU A O 1
ATOM 1544 N N . ASP A 1 186 ? -20.569 2.059 -10.788 1.00 87.69 186 ASP A N 1
ATOM 1545 C CA . ASP A 1 186 ? -21.035 0.711 -11.158 1.00 87.69 186 ASP A CA 1
ATOM 1546 C C . ASP A 1 186 ? -21.220 -0.234 -9.950 1.00 87.69 186 ASP A C 1
ATOM 1548 O O . ASP A 1 186 ? -21.720 -1.353 -10.088 1.00 87.69 186 ASP A O 1
ATOM 1552 N N . GLY A 1 187 ? -20.817 0.196 -8.751 1.00 86.94 187 GLY A N 1
ATOM 1553 C CA . GLY A 1 187 ? -20.823 -0.614 -7.532 1.00 86.94 187 GLY A CA 1
ATOM 1554 C C . GLY A 1 187 ? -19.637 -1.585 -7.424 1.00 86.94 187 GLY A C 1
ATOM 1555 O O . GLY A 1 187 ? -18.908 -1.845 -8.381 1.00 86.94 187 GLY A O 1
ATOM 1556 N N . ALA A 1 188 ? -19.428 -2.142 -6.226 1.00 85.56 188 ALA A N 1
ATOM 1557 C CA . ALA A 1 188 ? -18.224 -2.913 -5.881 1.00 85.56 188 ALA A CA 1
ATOM 1558 C C . ALA A 1 188 ? -18.038 -4.231 -6.669 1.00 85.56 188 ALA A C 1
ATOM 1560 O O . ALA A 1 188 ? -16.916 -4.717 -6.797 1.00 85.56 188 ALA A O 1
ATOM 1561 N N . GLU A 1 189 ? -19.111 -4.801 -7.223 1.00 86.50 189 GLU A N 1
ATOM 1562 C CA . GLU A 1 189 ? -19.087 -6.030 -8.041 1.00 86.50 189 GLU A CA 1
ATOM 1563 C C . GLU A 1 189 ? -18.223 -5.860 -9.308 1.00 86.50 189 GLU A C 1
ATOM 1565 O O . GLU A 1 189 ? -17.507 -6.780 -9.724 1.00 86.50 189 GLU A O 1
ATOM 1570 N N . SER A 1 190 ? -18.231 -4.651 -9.886 1.00 89.44 190 SER A N 1
ATOM 1571 C CA . SER A 1 190 ? -17.514 -4.305 -11.122 1.00 89.44 190 SER A CA 1
ATOM 1572 C C . SER A 1 190 ? -15.992 -4.438 -11.003 1.00 89.44 190 SER A C 1
ATOM 1574 O O . SER A 1 190 ? -15.316 -4.714 -11.992 1.00 89.44 190 SER A O 1
ATOM 1576 N N . ILE A 1 191 ? -15.450 -4.325 -9.786 1.00 93.31 191 ILE A N 1
ATOM 1577 C CA . ILE A 1 191 ? -14.014 -4.396 -9.476 1.00 93.31 191 ILE A CA 1
ATOM 1578 C C . ILE A 1 191 ? -13.407 -5.733 -9.933 1.00 93.31 191 ILE A C 1
ATOM 1580 O O . ILE A 1 191 ? -12.236 -5.793 -10.309 1.00 93.31 191 ILE A O 1
ATOM 1584 N N . SER A 1 192 ? -14.201 -6.808 -9.923 1.00 93.12 192 SER A N 1
ATOM 1585 C CA . SER A 1 192 ? -13.772 -8.168 -10.277 1.00 93.12 192 SER A CA 1
ATOM 1586 C C . SER A 1 192 ? -13.262 -8.321 -11.714 1.00 93.12 192 SER A C 1
ATOM 1588 O O . SER A 1 192 ? -12.379 -9.145 -11.960 1.00 93.12 192 SER A O 1
ATOM 1590 N N . SER A 1 193 ? -13.760 -7.492 -12.633 1.00 95.06 193 SER A N 1
ATOM 1591 C CA . SER A 1 193 ? -13.365 -7.485 -14.045 1.00 95.06 193 SER A CA 1
ATOM 1592 C C . SER A 1 193 ? -12.030 -6.787 -14.309 1.00 95.06 193 SER A C 1
ATOM 1594 O O . SER A 1 193 ? -11.516 -6.874 -15.425 1.00 95.06 193 SER A O 1
ATOM 1596 N N . TYR A 1 194 ? -11.453 -6.096 -13.318 1.00 97.75 194 TYR A N 1
ATOM 1597 C CA . TYR A 1 194 ? -10.272 -5.256 -13.512 1.00 97.75 194 TYR A CA 1
ATOM 1598 C C . TYR A 1 194 ? -9.003 -5.846 -12.898 1.00 97.75 194 TYR A C 1
ATOM 1600 O O . TYR A 1 194 ? -8.978 -6.378 -11.781 1.00 97.75 194 TYR A O 1
ATOM 1608 N N . HIS A 1 195 ? -7.902 -5.689 -13.626 1.00 97.25 195 HIS A N 1
ATOM 1609 C CA . HIS A 1 195 ? -6.565 -5.992 -13.136 1.00 97.25 195 HIS A CA 1
ATOM 1610 C C . HIS A 1 195 ? -5.533 -5.030 -13.725 1.00 97.25 195 HIS A C 1
ATOM 1612 O O . HIS A 1 195 ? -5.782 -4.344 -14.718 1.00 97.25 195 HIS A O 1
ATOM 1618 N N . VAL A 1 196 ? -4.365 -4.977 -13.090 1.00 96.75 196 VAL A N 1
ATOM 1619 C CA . VAL A 1 196 ? -3.219 -4.194 -13.547 1.00 96.75 196 VAL A CA 1
ATOM 1620 C C . VAL A 1 196 ? -2.077 -5.127 -13.940 1.00 96.75 196 VAL A C 1
ATOM 1622 O O . VAL A 1 196 ? -1.744 -6.044 -13.194 1.00 96.75 196 VAL A O 1
ATOM 1625 N N . GLU A 1 197 ? -1.466 -4.893 -15.098 1.00 94.06 197 GLU A N 1
ATOM 1626 C CA . GLU A 1 197 ? -0.196 -5.502 -15.495 1.00 94.06 197 GLU A CA 1
ATOM 1627 C C . GLU A 1 197 ? 0.957 -4.554 -15.161 1.00 94.06 197 GLU A C 1
ATOM 1629 O O . GLU A 1 197 ? 0.909 -3.374 -15.509 1.00 94.06 197 GLU A O 1
ATOM 1634 N N . LEU A 1 198 ? 2.006 -5.072 -14.529 1.00 90.88 198 LEU A N 1
ATOM 1635 C CA . LEU A 1 198 ? 3.186 -4.316 -14.114 1.00 90.88 198 LEU A CA 1
ATOM 1636 C C . LEU A 1 198 ? 4.426 -4.727 -14.903 1.00 90.88 198 LEU A C 1
ATOM 1638 O O . LEU A 1 198 ? 4.636 -5.912 -15.128 1.00 90.88 198 LEU A O 1
ATOM 1642 N N . GLU A 1 199 ? 5.281 -3.772 -15.276 1.00 82.00 199 GLU A N 1
ATOM 1643 C CA . GLU A 1 199 ? 6.633 -4.016 -15.823 1.00 82.00 199 GLU A CA 1
ATOM 1644 C C . GLU A 1 199 ? 6.739 -5.009 -17.009 1.00 82.00 199 GLU A C 1
ATOM 1646 O O . GLU A 1 199 ? 7.809 -5.580 -17.253 1.00 82.00 199 GLU A O 1
ATOM 1651 N N . LYS A 1 200 ? 5.658 -5.238 -17.766 1.00 84.31 200 LYS A N 1
ATOM 1652 C CA . LYS A 1 200 ? 5.654 -6.152 -18.920 1.00 84.31 200 LYS A CA 1
ATOM 1653 C C . LYS A 1 200 ? 5.463 -5.412 -20.236 1.00 84.31 200 LYS A C 1
ATOM 1655 O O . LYS A 1 200 ? 6.425 -5.302 -20.993 1.00 84.31 200 LYS A O 1
ATOM 1660 N N . THR A 1 201 ? 4.262 -4.909 -20.516 1.00 84.06 201 THR A N 1
ATOM 1661 C CA . THR A 1 201 ? 3.999 -4.169 -21.763 1.00 84.06 201 THR A CA 1
ATOM 1662 C C . THR A 1 201 ? 4.447 -2.713 -21.636 1.00 84.06 201 THR A C 1
ATOM 1664 O O . THR A 1 201 ? 5.248 -2.220 -22.432 1.00 84.06 201 THR A O 1
ATOM 1667 N N . GLU A 1 202 ? 3.998 -2.046 -20.574 1.00 90.00 202 GLU A N 1
ATOM 1668 C CA . GLU A 1 202 ? 4.397 -0.688 -20.199 1.00 90.00 202 GLU A CA 1
ATOM 1669 C C . GLU A 1 202 ? 4.841 -0.614 -18.734 1.00 90.00 202 GLU A C 1
ATOM 1671 O O . GLU A 1 202 ? 5.024 -1.652 -18.096 1.00 90.00 202 GLU A O 1
ATOM 1676 N N . ASP A 1 203 ? 5.055 0.599 -18.200 1.00 90.62 203 ASP A N 1
ATOM 1677 C CA . ASP A 1 203 ? 5.355 0.761 -16.771 1.00 90.62 203 ASP A CA 1
ATOM 1678 C C . ASP A 1 203 ? 4.196 0.187 -15.932 1.00 90.62 203 ASP A C 1
ATOM 1680 O O . ASP A 1 203 ? 4.444 -0.526 -14.957 1.00 90.62 203 ASP A O 1
ATOM 1684 N N . PHE A 1 204 ? 2.950 0.434 -16.363 1.00 95.00 204 PHE A N 1
ATOM 1685 C CA . PHE A 1 204 ? 1.789 -0.392 -16.026 1.00 95.00 204 PHE A CA 1
ATOM 1686 C C . PHE A 1 204 ? 0.664 -0.266 -17.074 1.00 95.00 204 PHE A C 1
ATOM 1688 O O . PHE A 1 204 ? 0.622 0.695 -17.847 1.00 95.00 204 PHE A O 1
ATOM 1695 N N . VAL A 1 205 ? -0.251 -1.238 -17.102 1.00 96.12 205 VAL A N 1
ATOM 1696 C CA . VAL A 1 205 ? -1.433 -1.263 -17.984 1.00 96.12 205 VAL A CA 1
ATOM 1697 C C . VAL A 1 205 ? -2.655 -1.712 -17.188 1.00 96.12 205 VAL A C 1
ATOM 1699 O O . VAL A 1 205 ? -2.570 -2.680 -16.439 1.00 96.12 205 VAL A O 1
ATOM 1702 N N . ILE A 1 206 ? -3.788 -1.030 -17.347 1.00 97.75 206 ILE A N 1
ATOM 1703 C CA . ILE A 1 206 ? -5.066 -1.428 -16.745 1.00 97.75 206 ILE A CA 1
ATOM 1704 C C . ILE A 1 206 ? -5.881 -2.195 -17.780 1.00 97.75 206 ILE A C 1
ATOM 1706 O O . ILE A 1 206 ? -6.073 -1.730 -18.907 1.00 97.75 206 ILE A O 1
ATOM 1710 N N . TYR A 1 207 ? -6.385 -3.351 -17.367 1.00 96.75 207 TYR A N 1
ATOM 1711 C CA . TYR A 1 207 ? -7.210 -4.237 -18.172 1.00 96.75 207 TYR A CA 1
ATOM 1712 C C . TYR A 1 207 ? -8.620 -4.341 -17.598 1.00 96.75 207 TYR A C 1
ATOM 1714 O O . TYR A 1 207 ? -8.808 -4.286 -16.380 1.00 96.75 207 TYR A O 1
ATOM 1722 N N . LYS A 1 208 ? -9.585 -4.558 -18.492 1.00 95.69 208 LYS A N 1
ATOM 1723 C CA . LYS A 1 208 ? -10.943 -5.004 -18.178 1.00 95.69 208 LYS A CA 1
ATOM 1724 C C . LYS A 1 208 ? -11.216 -6.279 -18.968 1.00 95.69 208 LYS A C 1
ATOM 1726 O O . LYS A 1 208 ? -11.091 -6.255 -20.187 1.00 95.69 208 LYS A O 1
ATOM 1731 N N . ASP A 1 209 ? -11.547 -7.373 -18.288 1.00 92.81 209 ASP A N 1
ATOM 1732 C CA . ASP A 1 209 ? -11.830 -8.675 -18.915 1.00 92.81 209 ASP A CA 1
ATOM 1733 C C . ASP A 1 209 ? -10.732 -9.103 -19.922 1.00 92.81 209 ASP A C 1
ATOM 1735 O O . ASP A 1 209 ? -11.011 -9.499 -21.052 1.00 92.81 209 ASP A O 1
ATOM 1739 N N . ASP A 1 210 ? -9.461 -8.954 -19.522 1.00 91.00 210 ASP A N 1
ATOM 1740 C CA . ASP A 1 210 ? -8.252 -9.220 -20.330 1.00 91.00 210 ASP A CA 1
ATOM 1741 C C . ASP A 1 210 ? -8.071 -8.343 -21.587 1.00 91.00 210 ASP A C 1
ATOM 1743 O O . ASP A 1 210 ? -7.129 -8.538 -22.360 1.00 91.00 210 ASP A O 1
ATOM 1747 N N . VAL A 1 211 ? -8.894 -7.303 -21.759 1.00 93.75 211 VAL A N 1
ATOM 1748 C CA . VAL A 1 211 ? -8.732 -6.276 -22.796 1.00 93.75 211 VAL A CA 1
ATOM 1749 C C . VAL A 1 211 ? -7.999 -5.058 -22.217 1.00 93.75 211 VAL A C 1
ATOM 1751 O O . VAL A 1 211 ? -8.439 -4.515 -21.198 1.00 93.75 211 VAL A O 1
ATOM 1754 N N . PRO A 1 212 ? -6.882 -4.601 -22.821 1.00 94.88 212 PRO A N 1
ATOM 1755 C CA . PRO A 1 212 ? -6.164 -3.433 -22.325 1.00 94.88 212 PRO A CA 1
ATOM 1756 C C . PRO A 1 212 ? -6.993 -2.170 -22.560 1.00 94.88 212 PRO A C 1
ATOM 1758 O O . PRO A 1 212 ? -7.376 -1.874 -23.691 1.00 94.88 212 PRO A O 1
ATOM 1761 N N . MET A 1 213 ? -7.244 -1.426 -21.485 1.00 95.88 213 MET A N 1
ATOM 1762 C CA . MET A 1 213 ? -8.058 -0.207 -21.483 1.00 95.88 213 MET A CA 1
ATOM 1763 C C . MET A 1 213 ? -7.194 1.050 -21.405 1.00 95.88 213 MET A C 1
ATOM 1765 O O . MET A 1 213 ? -7.441 2.031 -22.105 1.00 95.88 213 MET A O 1
ATOM 1769 N N . GLU A 1 214 ? -6.170 1.036 -20.551 1.00 97.31 214 GLU A N 1
ATOM 1770 C CA . GLU A 1 214 ? -5.316 2.200 -20.319 1.00 97.31 214 GLU A CA 1
ATOM 1771 C C . GLU A 1 214 ? -3.844 1.782 -20.222 1.00 97.31 214 GLU A C 1
ATOM 1773 O O . GLU A 1 214 ? -3.495 0.902 -19.436 1.00 97.31 214 GLU A O 1
ATOM 1778 N N . LEU A 1 215 ? -2.972 2.423 -21.004 1.00 96.94 215 LEU A N 1
ATOM 1779 C CA . LEU A 1 215 ? -1.526 2.180 -21.011 1.00 96.94 215 LEU A CA 1
ATOM 1780 C C . LEU A 1 215 ? -0.800 3.371 -20.389 1.00 96.94 215 LEU A C 1
ATOM 1782 O O . LEU A 1 215 ? -1.042 4.510 -20.792 1.00 96.94 215 LEU A O 1
ATOM 1786 N N . TYR A 1 216 ? 0.128 3.117 -19.466 1.00 96.44 216 TYR A N 1
ATOM 1787 C CA . TYR A 1 216 ? 0.799 4.172 -18.712 1.00 96.44 216 TYR A CA 1
ATOM 1788 C C . TYR A 1 216 ? 2.324 4.127 -18.820 1.00 96.44 216 TYR A C 1
ATOM 1790 O O . TYR A 1 216 ? 2.968 3.119 -18.533 1.00 96.44 216 TYR A O 1
ATOM 1798 N N . GLN A 1 217 ? 2.914 5.281 -19.141 1.00 93.88 217 GLN A N 1
ATOM 1799 C CA . GLN A 1 217 ? 4.341 5.553 -18.965 1.00 93.88 217 GLN A CA 1
ATOM 1800 C C . GLN A 1 217 ? 4.541 6.587 -17.855 1.00 93.88 217 GLN A C 1
ATOM 1802 O O . GLN A 1 217 ? 3.968 7.674 -17.888 1.00 93.88 217 GLN A O 1
ATOM 1807 N N . VAL A 1 218 ? 5.394 6.272 -16.882 1.00 92.75 218 VAL A N 1
ATOM 1808 C CA . VAL A 1 218 ? 5.662 7.086 -15.694 1.00 92.75 218 VAL A CA 1
ATOM 1809 C C . VAL A 1 218 ? 7.106 7.575 -15.720 1.00 92.75 218 VAL A C 1
ATOM 1811 O O . VAL A 1 218 ? 8.050 6.794 -15.867 1.00 92.75 218 VAL A O 1
ATOM 1814 N N . LYS A 1 219 ? 7.313 8.891 -15.603 1.00 89.12 219 LYS A N 1
ATOM 1815 C CA . LYS A 1 219 ? 8.639 9.505 -15.756 1.00 89.12 219 LYS A CA 1
ATOM 1816 C C . LYS A 1 219 ? 8.946 10.500 -14.638 1.00 89.12 219 LYS A C 1
ATOM 1818 O O . LYS A 1 219 ? 8.397 11.596 -14.572 1.00 89.12 219 LYS A O 1
ATOM 1823 N N . ALA A 1 220 ? 9.917 10.136 -13.800 1.00 84.81 220 ALA A N 1
ATOM 1824 C CA . ALA A 1 220 ? 10.443 10.959 -12.707 1.00 84.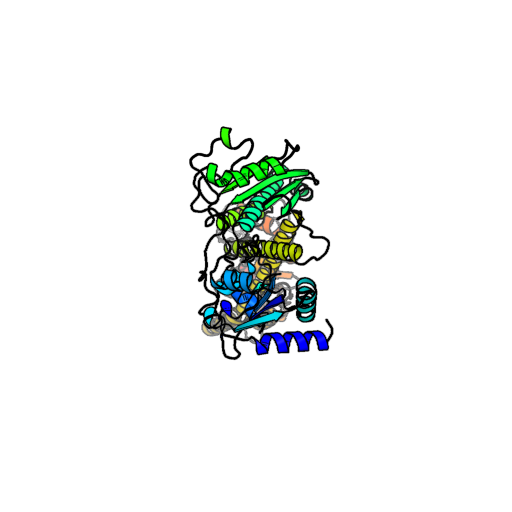81 220 ALA A CA 1
ATOM 1825 C C . ALA A 1 220 ? 11.56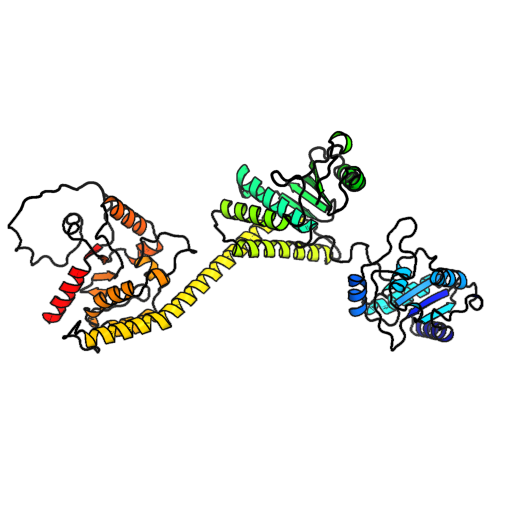7 11.922 -13.158 1.00 84.81 220 ALA A C 1
ATOM 1827 O O . ALA A 1 220 ? 12.583 12.069 -12.477 1.00 84.81 220 ALA A O 1
ATOM 1828 N N . LYS A 1 221 ? 11.443 12.552 -14.335 1.00 77.88 221 LYS A N 1
ATOM 1829 C CA . LYS A 1 221 ? 12.485 13.449 -14.866 1.00 77.88 221 LYS A CA 1
ATOM 1830 C C . LYS A 1 221 ? 12.332 14.863 -14.288 1.00 77.88 221 LYS A C 1
ATOM 1832 O O . LYS A 1 221 ? 11.544 15.656 -14.783 1.00 77.88 221 LYS A O 1
ATOM 1837 N N . LEU A 1 222 ? 13.116 15.205 -13.263 1.00 76.88 222 LEU A N 1
ATOM 1838 C CA . LEU A 1 222 ? 12.996 16.491 -12.547 1.00 76.88 222 LEU A CA 1
ATOM 1839 C C . LEU A 1 222 ? 13.524 17.723 -13.307 1.00 76.88 222 LEU A C 1
ATOM 1841 O O . LEU A 1 222 ? 13.260 18.850 -12.898 1.00 76.88 222 LEU A O 1
ATOM 1845 N N . SER A 1 223 ? 14.277 17.530 -14.390 1.00 74.88 223 SER A N 1
ATOM 1846 C CA . SER A 1 223 ? 14.871 18.608 -15.199 1.00 74.88 223 SER A CA 1
ATOM 1847 C C . SER A 1 223 ? 14.308 18.690 -16.623 1.00 74.88 223 SER A C 1
ATOM 1849 O O . SER A 1 223 ? 14.799 19.464 -17.442 1.00 74.88 223 SER A O 1
ATOM 1851 N N . SER A 1 224 ? 13.293 17.884 -16.940 1.00 80.69 224 SER A N 1
ATOM 1852 C CA . SER A 1 224 ? 12.722 17.761 -18.283 1.00 80.69 224 SER A CA 1
ATOM 1853 C C . SER A 1 224 ? 11.352 18.426 -18.350 1.00 80.69 224 SER A C 1
ATOM 1855 O O . SER A 1 224 ? 10.343 17.822 -17.998 1.00 80.69 224 SER A O 1
ATOM 1857 N N . PHE A 1 225 ? 11.324 19.669 -18.824 1.00 82.62 225 PHE A N 1
ATOM 1858 C CA . PHE A 1 225 ? 10.119 20.510 -18.865 1.00 82.62 225 PHE A CA 1
ATOM 1859 C C . PHE A 1 225 ? 9.506 20.638 -20.267 1.00 82.62 225 PHE A C 1
ATOM 1861 O O . PHE A 1 225 ? 8.566 21.413 -20.442 1.00 82.62 225 PHE A O 1
ATOM 1868 N N . THR A 1 226 ? 10.061 19.930 -21.258 1.00 85.12 226 THR A N 1
ATOM 1869 C CA . THR A 1 226 ? 9.654 20.022 -22.668 1.00 85.12 226 THR A CA 1
ATOM 1870 C C . THR A 1 226 ? 9.144 18.699 -23.211 1.00 85.12 226 THR A C 1
ATOM 1872 O O . THR A 1 226 ? 9.631 17.637 -22.819 1.00 85.12 226 THR A O 1
ATOM 1875 N N . ASN A 1 227 ? 8.243 18.758 -24.186 1.00 83.44 227 ASN A N 1
ATOM 1876 C CA . ASN A 1 227 ? 7.608 17.592 -24.782 1.00 83.44 227 ASN A CA 1
ATOM 1877 C C . ASN A 1 227 ? 8.634 16.672 -25.463 1.00 83.44 227 ASN A C 1
ATOM 1879 O O . ASN A 1 227 ? 8.606 15.450 -25.320 1.00 83.44 227 ASN A O 1
ATOM 1883 N N . SER A 1 228 ? 9.633 17.272 -26.121 1.00 83.56 228 SER A N 1
ATOM 1884 C CA . SER A 1 228 ? 10.737 16.556 -26.775 1.00 83.56 228 SER A CA 1
ATOM 1885 C C . SER A 1 228 ? 11.537 15.659 -25.826 1.00 83.56 228 SER A C 1
ATOM 1887 O O . SER A 1 228 ? 12.034 14.617 -26.245 1.00 83.56 228 SER A O 1
ATOM 1889 N N . SER A 1 229 ? 11.608 16.012 -24.539 1.00 84.06 229 SER A N 1
ATOM 1890 C CA . SER A 1 229 ? 12.300 15.219 -23.517 1.00 84.06 229 SER A CA 1
ATOM 1891 C C . SER A 1 229 ? 11.594 13.891 -23.201 1.00 84.06 229 SER A C 1
ATOM 1893 O O . SER A 1 229 ? 12.172 13.034 -22.525 1.00 84.06 229 SER A O 1
ATOM 1895 N N . TYR A 1 230 ? 10.356 13.711 -23.668 1.00 88.06 230 TYR A N 1
ATOM 1896 C CA . TYR A 1 230 ? 9.521 12.529 -23.436 1.00 88.06 230 TYR A CA 1
ATOM 1897 C C . TYR A 1 230 ? 9.198 11.755 -24.714 1.00 88.06 230 TYR A C 1
ATOM 1899 O O . TYR A 1 230 ? 8.438 10.791 -24.648 1.00 88.06 230 TYR A O 1
ATOM 1907 N N . LYS A 1 231 ? 9.802 12.125 -25.851 1.00 87.19 231 LYS A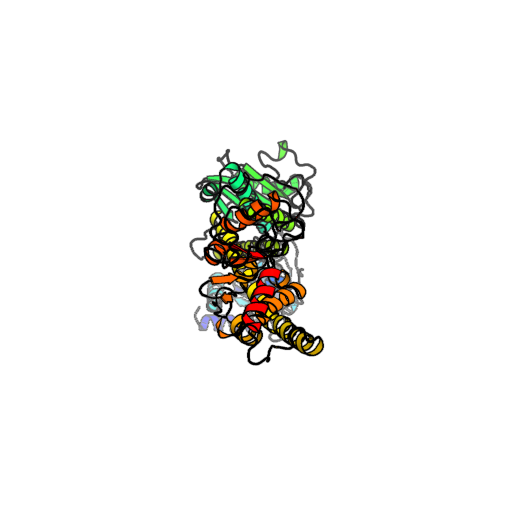 N 1
ATOM 1908 C CA . LYS A 1 231 ? 9.527 11.517 -27.156 1.00 87.19 231 LYS A CA 1
ATOM 1909 C C . LYS A 1 231 ? 9.577 9.987 -27.126 1.00 87.19 231 LYS A C 1
ATOM 1911 O O . LYS A 1 231 ? 8.614 9.359 -27.537 1.00 87.19 231 LYS A O 1
ATOM 1916 N N . ASP A 1 232 ? 10.625 9.398 -26.552 1.00 87.44 232 ASP A N 1
ATOM 1917 C CA . ASP A 1 232 ? 10.766 7.935 -26.503 1.00 87.44 232 ASP A CA 1
ATOM 1918 C C . ASP A 1 232 ? 9.640 7.256 -25.707 1.00 87.44 232 ASP A C 1
ATOM 1920 O O . ASP A 1 232 ? 9.193 6.170 -26.060 1.00 87.44 232 ASP A O 1
ATOM 1924 N N . ALA A 1 233 ? 9.156 7.896 -24.636 1.00 88.31 233 ALA A N 1
ATOM 1925 C CA . ALA A 1 233 ? 8.050 7.369 -23.838 1.00 88.31 233 ALA A CA 1
ATOM 1926 C C . ALA A 1 233 ? 6.713 7.469 -24.591 1.00 88.31 233 ALA A C 1
ATOM 1928 O O . ALA A 1 233 ? 5.897 6.555 -24.511 1.00 88.31 233 ALA A O 1
ATOM 1929 N N . ILE A 1 234 ? 6.509 8.558 -25.337 1.00 89.81 234 ILE A N 1
ATOM 1930 C CA . ILE A 1 234 ? 5.332 8.769 -26.190 1.00 89.81 234 ILE A CA 1
ATOM 1931 C C . ILE A 1 234 ? 5.327 7.760 -27.344 1.00 89.81 234 ILE A C 1
ATOM 1933 O O . ILE A 1 234 ? 4.331 7.074 -27.554 1.00 89.81 234 ILE A O 1
ATOM 1937 N N . ASP A 1 235 ? 6.450 7.623 -28.052 1.00 88.56 235 ASP A N 1
ATOM 1938 C CA . ASP A 1 235 ? 6.590 6.692 -29.173 1.00 88.56 235 ASP A CA 1
ATOM 1939 C C . ASP A 1 235 ? 6.360 5.245 -28.704 1.00 88.56 235 ASP A C 1
ATOM 1941 O O . ASP A 1 235 ? 5.649 4.489 -29.366 1.00 88.56 235 ASP A O 1
ATOM 1945 N N . LYS A 1 236 ? 6.881 4.875 -27.523 1.00 88.88 236 LYS A N 1
ATOM 1946 C CA . LYS A 1 236 ? 6.667 3.548 -26.930 1.00 88.88 236 LYS A CA 1
ATOM 1947 C C . LYS A 1 236 ? 5.187 3.262 -26.648 1.00 88.88 236 LYS A C 1
ATOM 1949 O O . LYS A 1 236 ? 4.704 2.215 -27.073 1.00 88.88 236 LYS A O 1
ATOM 1954 N N . LEU A 1 237 ? 4.464 4.207 -26.036 1.00 91.50 237 LEU A N 1
ATOM 1955 C CA . LEU A 1 237 ? 3.022 4.080 -25.785 1.00 91.50 237 LEU A CA 1
ATOM 1956 C C . LEU A 1 237 ? 2.235 3.837 -27.076 1.00 91.50 237 LEU A C 1
ATOM 1958 O O . LEU A 1 237 ? 1.377 2.959 -27.122 1.00 91.50 237 LEU A O 1
ATOM 1962 N N . ILE A 1 238 ? 2.536 4.599 -28.130 1.00 89.25 238 ILE A N 1
ATOM 1963 C CA . ILE A 1 238 ? 1.846 4.485 -29.420 1.00 89.25 238 ILE A CA 1
ATOM 1964 C C . ILE A 1 238 ? 2.135 3.127 -30.069 1.00 89.25 238 ILE A C 1
ATOM 1966 O O . ILE A 1 238 ? 1.216 2.484 -30.576 1.00 89.25 238 ILE A O 1
ATOM 1970 N N . ILE A 1 239 ? 3.394 2.677 -30.033 1.00 87.94 239 ILE A N 1
ATOM 1971 C CA . ILE A 1 239 ? 3.801 1.371 -30.568 1.00 87.94 239 ILE A CA 1
ATOM 1972 C C . ILE A 1 239 ? 3.090 0.237 -29.823 1.00 87.94 239 ILE A C 1
ATOM 1974 O O . ILE A 1 239 ? 2.542 -0.660 -30.460 1.00 87.94 239 ILE A O 1
ATOM 1978 N N . ASN A 1 240 ? 3.067 0.288 -28.491 1.00 88.44 240 ASN A N 1
ATOM 1979 C CA . ASN A 1 240 ? 2.497 -0.768 -27.659 1.00 88.44 240 ASN A CA 1
ATOM 1980 C C . ASN A 1 240 ? 0.964 -0.777 -27.644 1.00 88.44 240 ASN A C 1
ATOM 1982 O O . ASN A 1 240 ? 0.375 -1.844 -27.484 1.00 88.44 240 ASN A O 1
ATOM 1986 N N . ARG A 1 241 ? 0.307 0.370 -27.862 1.00 90.25 241 ARG A N 1
ATOM 1987 C CA . ARG A 1 241 ? -1.142 0.419 -28.120 1.00 90.25 241 ARG A CA 1
ATOM 1988 C C . ARG A 1 241 ? -1.513 -0.383 -29.370 1.00 90.25 241 ARG A C 1
ATOM 1990 O O . ARG A 1 241 ? -2.559 -1.031 -29.397 1.00 90.25 241 ARG A O 1
ATOM 1997 N N . GLY A 1 242 ? -0.657 -0.350 -30.393 1.00 85.69 242 GLY A N 1
ATOM 1998 C CA . GLY A 1 242 ? -0.869 -1.069 -31.645 1.00 85.69 242 GLY A CA 1
ATOM 1999 C C . GLY A 1 242 ? -2.213 -0.714 -32.289 1.00 85.69 242 GLY A C 1
ATOM 2000 O O . GLY A 1 242 ? -2.534 0.460 -32.466 1.00 85.69 242 GLY A O 1
ATOM 2001 N N . GLU A 1 243 ? -2.996 -1.738 -32.633 1.00 83.38 243 GLU A N 1
ATOM 2002 C CA . GLU A 1 243 ? -4.303 -1.600 -33.295 1.00 83.38 243 GLU A CA 1
ATOM 2003 C C . GLU A 1 243 ? -5.478 -1.412 -32.319 1.00 83.38 243 GLU A C 1
ATOM 2005 O O . GLU A 1 243 ? -6.596 -1.146 -32.763 1.00 83.38 243 GLU A O 1
ATOM 2010 N N . ASN A 1 244 ? -5.258 -1.518 -31.001 1.00 85.69 244 ASN A N 1
ATOM 2011 C CA . ASN A 1 244 ? -6.317 -1.315 -30.013 1.00 85.69 244 ASN A CA 1
ATOM 2012 C C . ASN A 1 244 ? -6.587 0.184 -29.815 1.00 85.69 244 ASN A C 1
ATOM 2014 O O . ASN A 1 244 ? -6.095 0.810 -28.875 1.00 85.69 244 ASN A O 1
ATOM 2018 N N . ILE A 1 245 ? -7.350 0.766 -30.738 1.00 82.56 245 ILE A N 1
ATOM 2019 C CA . ILE A 1 245 ? -7.638 2.203 -30.757 1.00 82.56 245 ILE A CA 1
ATOM 2020 C C . ILE A 1 245 ? -8.519 2.666 -29.590 1.00 82.56 245 ILE A C 1
ATOM 2022 O O . ILE A 1 245 ? -8.503 3.849 -29.254 1.00 82.56 245 ILE A O 1
ATOM 2026 N N . ASP A 1 246 ? -9.235 1.736 -28.955 1.00 87.50 246 ASP A N 1
ATOM 2027 C CA . ASP A 1 246 ? -10.072 2.009 -27.787 1.00 87.50 246 ASP A CA 1
ATOM 2028 C C . ASP A 1 246 ? -9.231 2.176 -26.508 1.00 87.50 246 ASP A C 1
ATOM 2030 O O . ASP A 1 246 ? -9.672 2.815 -25.549 1.00 87.50 246 ASP A O 1
ATOM 2034 N N . ALA A 1 247 ? -7.989 1.673 -26.498 1.00 92.25 247 ALA A N 1
ATOM 2035 C CA . ALA A 1 247 ? -7.085 1.852 -25.372 1.00 92.25 247 ALA A CA 1
ATOM 2036 C C . ALA A 1 247 ? -6.527 3.283 -25.309 1.00 92.25 247 ALA A C 1
ATOM 2038 O O . ALA A 1 247 ? -5.942 3.810 -26.263 1.00 92.25 247 ALA A O 1
ATOM 2039 N N . THR A 1 248 ? -6.646 3.912 -24.139 1.00 95.19 248 THR A N 1
ATOM 2040 C CA . THR A 1 248 ? -6.124 5.263 -23.912 1.00 95.19 248 THR A CA 1
ATOM 2041 C C . THR A 1 248 ? -4.677 5.217 -23.422 1.00 95.19 248 THR A C 1
ATOM 2043 O O . THR A 1 248 ? -4.360 4.564 -22.431 1.00 95.19 248 THR A O 1
ATOM 2046 N N . CYS A 1 249 ? -3.788 5.964 -24.078 1.00 95.31 249 CYS A N 1
ATOM 2047 C CA . CYS A 1 249 ? -2.395 6.104 -23.656 1.00 95.31 249 CYS A CA 1
ATOM 2048 C C . CYS A 1 249 ? -2.205 7.319 -22.750 1.00 95.31 249 CYS A C 1
ATOM 2050 O O . CYS A 1 249 ? -2.630 8.427 -23.084 1.00 95.31 249 CYS A O 1
ATOM 2052 N N . PHE A 1 250 ? -1.488 7.131 -21.648 1.00 95.75 250 PHE A N 1
ATOM 2053 C CA . PHE A 1 250 ? -1.208 8.167 -20.669 1.00 95.75 250 PHE A CA 1
ATOM 2054 C C . PHE A 1 250 ? 0.284 8.290 -20.367 1.00 95.75 250 PHE A C 1
ATOM 2056 O O . PHE A 1 250 ? 0.967 7.317 -20.044 1.00 95.75 250 PHE A O 1
ATOM 2063 N N . LEU A 1 251 ? 0.771 9.528 -20.387 1.00 94.06 251 LEU A N 1
ATOM 2064 C CA . LEU A 1 251 ? 2.059 9.900 -19.819 1.00 94.06 251 LEU A CA 1
ATOM 2065 C C . LEU A 1 251 ? 1.842 10.542 -18.444 1.00 94.06 251 LEU A C 1
ATOM 2067 O O . LEU A 1 251 ? 1.029 11.458 -18.291 1.00 94.06 251 LEU A O 1
ATOM 2071 N N . ILE A 1 252 ? 2.610 10.091 -17.454 1.00 94.81 252 ILE A N 1
ATOM 2072 C CA . ILE A 1 252 ? 2.669 10.675 -16.114 1.00 94.81 252 ILE A CA 1
ATOM 2073 C C . ILE A 1 252 ? 4.043 11.303 -15.905 1.00 94.81 252 ILE A C 1
ATOM 2075 O O . ILE A 1 252 ? 5.070 10.627 -16.002 1.00 94.81 252 ILE A O 1
ATOM 2079 N N . SER A 1 253 ? 4.055 12.598 -15.592 1.00 91.62 253 SER A N 1
ATOM 2080 C CA . SER A 1 253 ? 5.271 13.375 -15.351 1.00 91.62 253 SER A CA 1
ATOM 2081 C C . SER A 1 253 ? 5.333 13.901 -13.919 1.00 91.62 253 SER A C 1
ATOM 2083 O O . SER A 1 253 ? 4.335 14.382 -13.375 1.00 91.62 253 SER A O 1
ATOM 2085 N N . ALA A 1 254 ? 6.537 13.864 -13.341 1.00 87.56 254 ALA A N 1
ATOM 2086 C CA . ALA A 1 254 ? 6.839 14.446 -12.033 1.00 87.56 254 ALA A CA 1
ATOM 2087 C C . ALA A 1 254 ? 6.930 15.981 -12.043 1.00 87.56 254 ALA A C 1
ATOM 2089 O O . ALA A 1 254 ? 6.891 16.596 -10.979 1.00 87.56 254 ALA A O 1
ATOM 2090 N N . VAL A 1 255 ? 7.077 16.590 -13.223 1.00 86.19 255 VAL A N 1
ATOM 2091 C CA . VAL A 1 255 ? 7.143 18.045 -13.418 1.00 86.19 255 VAL A CA 1
ATOM 2092 C C . VAL A 1 255 ? 6.189 18.485 -14.521 1.00 86.19 255 VAL A C 1
ATOM 2094 O O . VAL A 1 255 ? 5.850 17.707 -15.413 1.00 86.19 255 VAL A O 1
ATOM 2097 N N . GLU A 1 256 ? 5.762 19.742 -14.474 1.00 91.69 256 GLU A N 1
ATOM 2098 C CA . GLU A 1 256 ? 4.924 20.321 -15.521 1.00 91.69 256 GLU A CA 1
ATOM 2099 C C . GLU A 1 256 ? 5.667 20.340 -16.866 1.00 91.69 256 GLU A C 1
ATOM 2101 O O . GLU A 1 256 ? 6.807 20.810 -16.959 1.00 91.69 256 GLU A O 1
ATOM 2106 N N . ILE A 1 257 ? 5.000 19.851 -17.915 1.00 90.19 257 ILE A N 1
ATOM 2107 C CA . ILE A 1 257 ? 5.485 19.940 -19.295 1.00 90.19 257 ILE A CA 1
ATOM 2108 C C . ILE A 1 257 ? 4.882 21.194 -19.923 1.00 90.19 257 ILE A C 1
ATOM 2110 O O . ILE A 1 257 ? 3.687 21.244 -20.212 1.00 90.19 257 ILE A O 1
ATOM 2114 N N . LYS A 1 258 ? 5.714 22.219 -20.108 1.00 87.75 258 LYS A N 1
ATOM 2115 C CA . LYS A 1 258 ? 5.266 23.588 -20.418 1.00 87.75 258 LYS A CA 1
ATOM 2116 C C . LYS A 1 258 ? 4.732 23.755 -21.838 1.00 87.75 258 LYS A C 1
ATOM 2118 O O . LYS A 1 258 ? 3.913 24.628 -22.092 1.00 87.75 258 LYS A O 1
ATOM 2123 N N . ASP A 1 259 ? 5.231 22.952 -22.764 1.00 86.94 259 ASP A N 1
ATOM 2124 C CA . ASP A 1 259 ? 4.931 22.991 -24.196 1.00 86.94 259 ASP A CA 1
ATOM 2125 C C . ASP A 1 259 ? 4.094 21.780 -24.638 1.00 86.94 259 ASP A C 1
ATOM 2127 O O . ASP A 1 259 ? 4.104 21.418 -25.818 1.00 86.94 259 ASP A O 1
ATOM 2131 N N . TRP A 1 260 ? 3.368 21.144 -23.706 1.00 85.94 260 TRP A N 1
ATOM 2132 C CA . TRP A 1 260 ? 2.488 20.033 -24.048 1.00 85.94 260 TRP A CA 1
ATOM 2133 C C . TRP A 1 260 ? 1.405 20.497 -25.020 1.00 85.94 260 TRP A C 1
ATOM 2135 O O . TRP A 1 260 ? 0.512 21.270 -24.665 1.00 85.94 260 TRP A O 1
ATOM 2145 N N . ASN A 1 261 ? 1.466 19.996 -26.250 1.00 73.50 261 ASN A N 1
ATOM 2146 C CA . ASN A 1 261 ? 0.458 20.247 -27.266 1.00 73.50 261 ASN A CA 1
ATOM 2147 C C . ASN A 1 261 ? -0.022 18.916 -27.864 1.00 73.50 261 ASN A C 1
ATOM 2149 O O . ASN A 1 261 ? 0.752 17.973 -28.047 1.00 73.50 261 ASN A O 1
ATOM 2153 N N . LEU A 1 262 ? -1.325 18.839 -28.143 1.00 61.22 262 LEU A N 1
ATOM 2154 C CA . LEU A 1 262 ? -1.963 17.616 -28.639 1.00 61.22 262 LEU A CA 1
ATOM 2155 C C . LEU A 1 262 ? -1.525 17.264 -30.069 1.00 61.22 262 LEU A C 1
ATOM 2157 O O . LEU A 1 262 ? -1.521 16.092 -30.429 1.00 61.22 262 LEU A O 1
ATOM 2161 N N . GLU A 1 263 ? -1.091 18.249 -30.861 1.00 61.06 263 GLU A N 1
ATOM 2162 C CA . GLU A 1 263 ? -0.625 18.030 -32.237 1.00 61.06 263 GLU A CA 1
ATOM 2163 C C . GLU A 1 263 ? 0.684 17.223 -32.304 1.00 61.06 263 GLU A C 1
ATOM 2165 O O . GLU A 1 263 ? 0.892 16.461 -33.248 1.00 61.06 263 GLU A O 1
ATOM 2170 N N . THR A 1 264 ? 1.558 17.336 -31.296 1.00 57.56 264 THR A N 1
ATOM 2171 C CA . THR A 1 264 ? 2.838 16.602 -31.245 1.00 57.56 264 THR A CA 1
ATOM 2172 C C . THR A 1 264 ? 2.771 15.290 -30.464 1.00 57.56 264 THR A C 1
ATOM 2174 O O . THR A 1 264 ? 3.606 14.420 -30.705 1.00 57.56 264 THR A O 1
ATOM 2177 N N . ALA A 1 265 ? 1.783 15.109 -29.579 1.00 62.34 265 ALA A N 1
ATOM 2178 C CA . ALA A 1 265 ? 1.675 13.936 -28.704 1.00 62.34 265 ALA A CA 1
ATOM 2179 C C . ALA A 1 265 ? 0.817 12.776 -29.259 1.00 62.34 265 ALA A C 1
ATOM 2181 O O . ALA A 1 265 ? 0.698 11.763 -28.577 1.00 62.34 265 ALA A O 1
ATOM 2182 N N . LYS A 1 266 ? 0.240 12.910 -30.470 1.00 66.31 266 LYS A N 1
ATOM 2183 C CA . LYS A 1 266 ? -0.404 11.833 -31.265 1.00 66.31 266 LYS A CA 1
ATOM 2184 C C . LYS A 1 266 ? -1.165 10.793 -30.421 1.00 66.31 266 LYS A C 1
ATOM 2186 O O . LYS A 1 266 ? -0.744 9.648 -30.305 1.00 66.31 266 LYS A O 1
ATOM 2191 N N . ASP A 1 267 ? -2.289 11.210 -29.844 1.00 80.88 267 ASP A N 1
ATOM 2192 C CA . ASP A 1 267 ? -3.215 10.375 -29.056 1.00 80.88 267 ASP A CA 1
ATOM 2193 C C . ASP A 1 267 ? -2.754 9.960 -27.646 1.00 80.88 267 ASP A C 1
ATOM 2195 O O . ASP A 1 267 ? -3.461 9.213 -26.966 1.00 80.88 267 ASP A O 1
ATOM 2199 N N . VAL A 1 268 ? -1.620 10.468 -27.158 1.00 90.44 268 VAL A N 1
ATOM 2200 C CA . VAL A 1 268 ? -1.225 10.323 -25.749 1.00 90.44 268 VAL A CA 1
ATOM 2201 C C . VAL A 1 268 ? -1.789 11.480 -24.922 1.00 90.44 268 VAL A C 1
ATOM 2203 O O . VAL A 1 268 ? -1.686 12.649 -25.299 1.00 90.44 268 VAL A O 1
ATOM 2206 N N . LYS A 1 269 ? -2.375 11.169 -23.763 1.00 92.50 269 LYS A N 1
ATOM 2207 C CA . LYS A 1 269 ? -2.886 12.146 -22.792 1.00 92.50 269 LYS A CA 1
ATOM 2208 C C . LYS A 1 269 ? -1.891 12.343 -21.649 1.00 92.50 269 LYS A C 1
ATOM 2210 O O . LYS A 1 269 ? -1.224 11.403 -21.228 1.00 92.50 269 LYS A O 1
ATOM 2215 N N . LEU A 1 270 ? -1.833 13.551 -21.087 1.00 92.00 270 LEU A N 1
ATOM 2216 C CA . LEU A 1 270 ? -1.202 13.742 -19.779 1.00 92.00 270 LEU A CA 1
ATOM 2217 C C . LEU A 1 270 ? -2.179 13.357 -18.683 1.00 92.00 270 LEU A C 1
ATOM 2219 O O . LEU A 1 270 ? -3.273 13.918 -18.601 1.00 92.00 270 LEU A O 1
ATOM 2223 N N . TYR A 1 271 ? -1.760 12.442 -17.821 1.00 94.31 271 TYR A N 1
ATOM 2224 C CA . TYR A 1 271 ? -2.478 12.192 -16.584 1.00 94.31 271 TYR A CA 1
ATOM 2225 C C . TYR A 1 271 ? -2.239 13.341 -15.603 1.00 94.31 271 TYR A C 1
ATOM 2227 O O . TYR A 1 271 ? -1.106 13.785 -15.394 1.00 94.31 271 TYR A O 1
ATOM 2235 N N . LYS A 1 272 ? -3.325 13.792 -14.981 1.00 91.94 272 LYS A N 1
ATOM 2236 C CA . LYS A 1 272 ? -3.341 14.823 -13.950 1.00 91.94 272 LYS A CA 1
ATOM 2237 C C . LYS A 1 272 ? -4.187 14.323 -12.794 1.00 91.94 272 LYS A C 1
ATOM 2239 O O . LYS A 1 272 ? -5.226 13.706 -13.016 1.00 91.94 272 LYS A O 1
ATOM 2244 N N . TYR A 1 273 ? -3.742 14.602 -11.576 1.00 93.06 273 TYR A N 1
ATOM 2245 C CA . TYR A 1 273 ? -4.536 14.344 -10.386 1.00 93.06 273 TYR A CA 1
ATOM 2246 C C . TYR A 1 273 ? -5.266 15.629 -9.992 1.00 93.06 273 TYR A C 1
ATOM 2248 O O . TYR A 1 273 ? -4.626 16.647 -9.723 1.00 93.06 273 TYR A O 1
ATOM 2256 N N . ALA A 1 274 ? -6.600 15.595 -9.992 1.00 88.44 274 ALA A N 1
ATOM 2257 C CA . ALA A 1 274 ? -7.439 16.776 -9.801 1.00 88.44 274 ALA A CA 1
ATOM 2258 C C . ALA A 1 274 ? -7.020 17.939 -10.734 1.00 88.44 274 ALA A C 1
ATOM 2260 O O . ALA A 1 274 ? -6.900 17.758 -11.946 1.00 88.44 274 ALA A O 1
ATOM 2261 N N . SER A 1 275 ? -6.804 19.137 -10.187 1.00 86.44 275 SER A N 1
ATOM 2262 C CA . SER A 1 275 ? -6.413 20.336 -10.939 1.00 86.44 275 SER A CA 1
ATOM 2263 C C . SER A 1 275 ? -4.897 20.518 -11.096 1.00 86.44 275 SER A C 1
ATOM 2265 O O . SER A 1 275 ? -4.460 21.568 -11.565 1.00 86.44 275 SER A O 1
ATOM 2267 N N . GLU A 1 276 ? -4.080 19.548 -10.680 1.00 88.62 276 GLU A N 1
ATOM 2268 C CA . GLU A 1 276 ? -2.620 19.673 -10.712 1.00 88.62 276 GLU A CA 1
ATOM 2269 C C . GLU A 1 276 ? -2.068 19.573 -12.139 1.00 88.62 276 GLU A C 1
ATOM 2271 O O . GLU A 1 276 ? -2.541 18.801 -12.975 1.00 88.62 276 GLU A O 1
ATOM 2276 N N . LEU A 1 277 ? -1.026 20.354 -12.430 1.00 85.56 277 LEU A N 1
ATOM 2277 C CA . LEU A 1 277 ? -0.393 20.384 -13.754 1.00 85.56 277 LEU A CA 1
ATOM 2278 C C . LEU A 1 277 ? 0.589 19.222 -13.969 1.00 85.56 277 LEU A C 1
ATOM 2280 O O . LEU A 1 277 ? 0.923 18.906 -15.111 1.00 85.56 277 LEU A O 1
ATOM 2284 N N . ALA A 1 278 ? 1.020 18.580 -12.880 1.00 89.31 278 ALA A N 1
ATOM 2285 C CA . ALA A 1 278 ? 1.881 17.405 -12.859 1.00 89.31 278 ALA A CA 1
ATOM 2286 C C . ALA A 1 278 ? 1.639 16.574 -11.593 1.00 89.31 278 ALA A C 1
ATOM 2288 O O . ALA A 1 278 ? 1.093 17.061 -10.604 1.00 89.31 278 ALA A O 1
ATOM 2289 N N . VAL A 1 279 ? 2.098 15.324 -11.597 1.00 91.19 279 VAL A N 1
ATOM 2290 C CA . VAL A 1 279 ? 2.008 14.437 -10.432 1.00 91.19 279 VAL A CA 1
ATOM 2291 C C . VAL A 1 279 ? 3.340 14.483 -9.693 1.00 91.19 279 VAL A C 1
ATOM 2293 O O . VAL A 1 279 ? 4.196 13.615 -9.854 1.00 91.19 279 VAL A O 1
ATOM 2296 N N . GLU A 1 280 ? 3.551 15.547 -8.921 1.00 86.75 280 GLU A N 1
ATOM 2297 C CA . GLU A 1 280 ? 4.814 15.793 -8.221 1.00 86.75 280 GLU A CA 1
ATOM 2298 C C . GLU A 1 280 ? 5.160 14.673 -7.232 1.00 86.75 280 GLU A C 1
ATOM 2300 O O . GLU A 1 280 ? 4.348 14.306 -6.380 1.00 86.75 280 GLU A O 1
ATOM 2305 N N . MET A 1 281 ? 6.412 14.197 -7.262 1.00 84.00 281 MET A N 1
ATOM 2306 C CA . MET A 1 281 ? 6.884 13.074 -6.431 1.00 84.00 281 MET A CA 1
ATOM 2307 C C . MET A 1 281 ? 6.571 13.240 -4.936 1.00 84.00 281 MET A C 1
ATOM 2309 O O . MET A 1 281 ? 6.244 12.267 -4.262 1.00 84.00 281 MET A O 1
ATOM 2313 N N . LYS A 1 282 ? 6.673 14.470 -4.415 1.00 80.88 282 LYS A N 1
ATOM 2314 C CA . LYS A 1 282 ? 6.435 14.776 -2.996 1.00 80.88 282 LYS A CA 1
ATOM 2315 C C . LYS A 1 282 ? 4.954 14.746 -2.612 1.00 80.88 282 LYS A C 1
ATOM 2317 O O . LYS A 1 282 ? 4.654 14.504 -1.448 1.00 80.88 282 LYS A O 1
ATOM 2322 N N . LYS A 1 283 ? 4.049 14.992 -3.564 1.00 88.38 283 LYS A N 1
ATOM 2323 C CA . LYS A 1 283 ? 2.601 15.060 -3.325 1.00 88.38 283 LYS A CA 1
ATOM 2324 C C . LYS A 1 283 ? 1.913 13.701 -3.471 1.00 88.38 283 LYS A C 1
ATOM 2326 O O . LYS A 1 283 ? 0.900 13.479 -2.818 1.00 88.38 283 LYS A O 1
ATOM 2331 N N . VAL A 1 284 ? 2.480 12.773 -4.254 1.00 92.50 284 VAL A N 1
ATOM 2332 C CA . VAL A 1 284 ? 1.871 11.449 -4.514 1.00 92.50 284 VAL A CA 1
ATOM 2333 C C . VAL A 1 284 ? 1.452 10.703 -3.240 1.00 92.50 284 VAL A C 1
ATOM 2335 O O . VAL A 1 284 ? 0.319 10.231 -3.211 1.00 92.50 284 VAL A O 1
ATOM 2338 N N . PRO A 1 285 ? 2.271 10.624 -2.167 1.00 91.19 285 PRO A N 1
ATOM 2339 C CA . PRO A 1 285 ? 1.845 9.967 -0.931 1.00 91.19 285 PRO A CA 1
ATOM 2340 C C . PRO A 1 285 ? 0.571 10.575 -0.339 1.00 91.19 285 PRO A C 1
ATOM 2342 O O . PRO A 1 285 ? -0.306 9.846 0.106 1.00 91.19 285 PRO A O 1
ATOM 2345 N N . GLN A 1 286 ? 0.445 11.905 -0.369 1.00 92.25 286 GLN A N 1
ATOM 2346 C CA . GLN A 1 286 ? -0.743 12.587 0.137 1.00 92.25 286 GLN A CA 1
ATOM 2347 C C . GLN A 1 286 ? -1.967 12.304 -0.738 1.00 92.25 286 GLN A C 1
ATOM 2349 O O . GLN A 1 286 ? -3.047 12.082 -0.204 1.00 92.25 286 GLN A O 1
ATOM 2354 N N . PHE A 1 287 ? -1.804 12.268 -2.062 1.00 97.06 287 PHE A N 1
ATOM 2355 C CA . PHE A 1 287 ? -2.898 11.929 -2.976 1.00 97.06 287 PHE A CA 1
ATOM 2356 C C . PHE A 1 287 ? -3.408 10.506 -2.751 1.00 97.06 287 PHE A C 1
ATOM 2358 O O . PHE A 1 287 ? -4.614 10.302 -2.689 1.00 97.06 287 PHE A O 1
ATOM 2365 N N . ILE A 1 288 ? -2.510 9.539 -2.533 1.00 97.75 288 ILE A N 1
ATOM 2366 C CA . ILE A 1 288 ? -2.913 8.164 -2.208 1.00 97.75 288 ILE A CA 1
ATOM 2367 C C . ILE A 1 288 ? -3.715 8.142 -0.906 1.00 97.75 288 ILE A C 1
ATOM 2369 O O . ILE A 1 288 ? -4.772 7.529 -0.853 1.00 97.75 288 ILE A O 1
ATOM 2373 N N . LYS A 1 289 ? -3.246 8.837 0.137 1.00 96.25 289 LYS A N 1
ATOM 2374 C CA . LYS A 1 289 ? -3.951 8.907 1.426 1.00 96.25 289 LYS A CA 1
ATOM 2375 C C . LYS A 1 289 ? -5.346 9.526 1.299 1.00 96.25 289 LYS A C 1
ATOM 2377 O O . LYS A 1 289 ? -6.267 9.049 1.952 1.00 96.25 289 LYS A O 1
ATOM 2382 N N . MET A 1 290 ? -5.514 10.538 0.446 1.00 96.25 290 MET A N 1
ATOM 2383 C CA . MET A 1 290 ? -6.830 11.117 0.146 1.00 96.25 290 MET A CA 1
ATOM 2384 C C . MET A 1 290 ? -7.748 10.103 -0.547 1.00 96.25 290 MET A C 1
ATOM 2386 O O . MET A 1 290 ? -8.882 9.924 -0.123 1.00 96.25 290 MET A O 1
ATOM 2390 N N . GLU A 1 291 ? -7.253 9.385 -1.556 1.00 97.88 291 GLU A N 1
ATOM 2391 C CA . GLU A 1 291 ? -8.039 8.339 -2.227 1.00 97.88 291 GLU A CA 1
ATOM 2392 C C . GLU A 1 291 ? -8.371 7.168 -1.281 1.00 97.88 291 GLU A C 1
ATOM 2394 O O . GLU A 1 291 ? -9.445 6.581 -1.373 1.00 97.88 291 GLU A O 1
ATOM 2399 N N . LEU A 1 292 ? -7.500 6.846 -0.318 1.00 97.38 292 LEU A N 1
ATOM 2400 C CA . LEU A 1 292 ? -7.805 5.858 0.721 1.00 97.38 292 LEU A CA 1
ATOM 2401 C C . LEU A 1 292 ? -8.912 6.336 1.663 1.00 97.38 292 LEU A C 1
ATOM 2403 O O . LEU A 1 292 ? -9.796 5.555 2.003 1.00 97.38 292 LEU A O 1
ATOM 2407 N N . GLN A 1 293 ? -8.907 7.609 2.062 1.00 95.31 293 GLN A N 1
ATOM 2408 C CA . GLN A 1 293 ? -10.000 8.185 2.852 1.00 95.31 293 GLN A CA 1
ATOM 2409 C C . GLN A 1 293 ? -11.335 8.100 2.106 1.00 95.31 293 GLN A C 1
ATOM 2411 O O . GLN A 1 293 ? -12.340 7.690 2.692 1.00 95.31 293 GLN A O 1
ATOM 2416 N N . ASP A 1 294 ? -11.331 8.423 0.814 1.00 94.25 294 ASP A N 1
ATOM 2417 C CA . ASP A 1 294 ? -12.497 8.288 -0.060 1.00 94.25 294 ASP A CA 1
ATOM 2418 C C . ASP A 1 294 ? -12.972 6.831 -0.152 1.00 94.25 294 ASP A C 1
ATOM 2420 O O . ASP A 1 294 ? -14.170 6.570 -0.013 1.00 94.25 294 ASP A O 1
ATOM 2424 N N . TYR A 1 295 ? -12.043 5.881 -0.310 1.00 95.06 295 TYR A N 1
ATOM 2425 C CA . TYR A 1 295 ? -12.345 4.449 -0.332 1.00 95.06 295 TYR A CA 1
ATOM 2426 C C . TYR A 1 295 ? -13.056 4.017 0.950 1.00 95.06 295 TYR A C 1
ATOM 2428 O O . TYR A 1 295 ? -14.156 3.466 0.891 1.00 95.06 295 TYR A O 1
ATOM 2436 N N . PHE A 1 296 ? -12.483 4.316 2.118 1.00 91.62 296 PHE A N 1
ATOM 2437 C CA . PHE A 1 296 ? -13.076 3.913 3.394 1.00 91.62 296 PHE A CA 1
ATOM 2438 C C . PHE A 1 296 ? -14.432 4.572 3.631 1.00 91.62 296 PHE A C 1
ATOM 2440 O O . PHE A 1 296 ? -15.380 3.892 4.030 1.00 91.62 296 PHE A O 1
ATOM 2447 N N . THR A 1 297 ? -14.565 5.849 3.272 1.00 89.44 297 THR A N 1
ATOM 2448 C CA . THR A 1 297 ? -15.846 6.561 3.334 1.00 89.44 297 THR A CA 1
ATOM 2449 C C . THR A 1 297 ? -16.902 5.876 2.463 1.00 89.44 297 THR A C 1
ATOM 2451 O O . THR A 1 297 ? -18.043 5.720 2.895 1.00 89.44 297 THR A O 1
ATOM 2454 N N . SER A 1 298 ? -16.529 5.409 1.264 1.00 87.19 298 SER A N 1
ATOM 2455 C CA . SER A 1 298 ? -17.450 4.724 0.345 1.00 87.19 298 SER A CA 1
ATOM 2456 C C . SER A 1 298 ? -17.973 3.387 0.883 1.00 87.19 298 SER A C 1
ATOM 2458 O O . SER A 1 298 ? -19.106 3.012 0.589 1.00 87.19 298 SER A O 1
ATOM 2460 N N . ILE A 1 299 ? -17.200 2.708 1.737 1.00 84.62 299 ILE A N 1
ATOM 2461 C CA . ILE A 1 299 ? -17.607 1.468 2.415 1.00 84.62 299 ILE A CA 1
ATOM 2462 C C . ILE A 1 299 ? -18.121 1.711 3.843 1.00 84.62 299 ILE A C 1
ATOM 2464 O O . ILE A 1 299 ? -18.157 0.792 4.657 1.00 84.62 299 ILE A O 1
ATOM 2468 N N . SER A 1 300 ? -18.537 2.946 4.152 1.00 82.88 300 SER A N 1
ATOM 2469 C CA . SER A 1 300 ? -19.088 3.357 5.455 1.00 82.88 300 SER A CA 1
ATOM 2470 C C . SER A 1 300 ? -18.143 3.147 6.647 1.00 82.88 300 SER A C 1
ATOM 2472 O O . SER A 1 300 ? -18.594 3.002 7.783 1.00 82.88 300 SER A O 1
ATOM 2474 N N . LYS A 1 301 ? -16.826 3.170 6.410 1.00 80.00 301 LYS A N 1
ATOM 2475 C CA . LYS A 1 301 ? -15.794 3.142 7.451 1.00 80.00 301 LYS A CA 1
ATOM 2476 C C . LYS A 1 301 ? -15.133 4.512 7.577 1.00 80.00 301 LYS A C 1
ATOM 2478 O O . LYS A 1 301 ? -14.821 5.157 6.582 1.00 80.00 301 LYS A O 1
ATOM 2483 N N . ASN A 1 302 ? -14.898 4.963 8.807 1.00 77.25 302 ASN A N 1
ATOM 2484 C CA . ASN A 1 302 ? -14.260 6.253 9.065 1.00 77.25 302 ASN A CA 1
ATOM 2485 C C . ASN A 1 302 ? -12.949 6.040 9.826 1.00 77.25 302 ASN A C 1
ATOM 2487 O O . ASN A 1 302 ? -12.958 5.787 11.030 1.00 77.25 302 ASN A O 1
ATOM 2491 N N . LEU A 1 303 ? -11.836 6.099 9.095 1.00 78.12 303 LEU A N 1
ATOM 2492 C CA . LEU A 1 303 ? -10.493 5.926 9.637 1.00 78.12 303 LEU A CA 1
ATOM 2493 C C . LEU A 1 303 ? -9.848 7.280 9.943 1.00 78.12 303 LEU A C 1
ATOM 2495 O O . LEU A 1 303 ? -9.966 8.233 9.170 1.00 78.12 303 LEU A O 1
ATOM 2499 N N . GLY A 1 304 ? -9.131 7.352 11.065 1.00 74.44 304 GLY A N 1
ATOM 2500 C CA . GLY A 1 304 ? -8.315 8.509 11.412 1.00 74.44 304 GLY A CA 1
ATOM 2501 C C . GLY A 1 304 ? -7.050 8.609 10.553 1.00 74.44 304 GLY A C 1
ATOM 2502 O O . GLY A 1 304 ? -6.718 7.735 9.752 1.00 74.44 304 GLY A O 1
ATOM 2503 N N . LEU A 1 305 ? -6.317 9.716 10.708 1.00 75.88 305 LEU A N 1
ATOM 2504 C CA . LEU A 1 305 ? -5.109 9.987 9.914 1.00 75.88 305 LEU A CA 1
ATOM 2505 C C . LEU A 1 305 ? -4.006 8.940 10.133 1.00 75.88 305 LEU A C 1
ATOM 2507 O O . LEU A 1 305 ? -3.284 8.612 9.197 1.00 75.88 305 LEU A O 1
ATOM 2511 N N . ILE A 1 306 ? -3.883 8.418 11.355 1.00 73.12 306 ILE A N 1
ATOM 2512 C CA . ILE A 1 306 ? -2.868 7.419 11.708 1.00 73.12 306 ILE A CA 1
ATOM 2513 C C . ILE A 1 306 ? -3.203 6.077 11.049 1.00 73.12 306 ILE A C 1
ATOM 2515 O O . ILE A 1 306 ? -2.331 5.431 10.475 1.00 73.12 306 ILE A O 1
ATOM 2519 N N . GLU A 1 307 ? -4.472 5.675 11.080 1.00 82.69 307 GLU A N 1
ATOM 2520 C CA . GLU A 1 307 ? -4.940 4.445 10.447 1.00 82.69 307 GLU A CA 1
ATOM 2521 C C . GLU A 1 307 ? -4.765 4.511 8.926 1.00 82.69 307 GLU A C 1
ATOM 2523 O O . GLU A 1 307 ? -4.284 3.556 8.320 1.00 82.69 307 GLU A O 1
ATOM 2528 N N . ILE A 1 308 ? -5.062 5.660 8.310 1.00 88.31 308 ILE A N 1
ATOM 2529 C CA . ILE A 1 308 ? -4.804 5.894 6.882 1.00 88.31 308 ILE A CA 1
ATOM 2530 C C . ILE A 1 308 ? -3.311 5.781 6.552 1.00 88.31 308 ILE A C 1
ATOM 2532 O O . ILE A 1 308 ? -2.957 5.209 5.520 1.00 88.31 308 ILE A O 1
ATOM 2536 N N . ASP A 1 309 ? -2.428 6.273 7.423 1.00 82.00 309 ASP A N 1
ATOM 2537 C CA . ASP A 1 309 ? -0.982 6.119 7.252 1.00 82.00 309 ASP A CA 1
ATOM 2538 C C . ASP A 1 309 ? -0.550 4.649 7.301 1.00 82.00 309 ASP A C 1
ATOM 2540 O O . ASP A 1 309 ? 0.285 4.234 6.491 1.00 82.00 309 ASP A O 1
ATOM 2544 N N . TYR A 1 310 ? -1.141 3.844 8.188 1.00 85.62 310 TYR A N 1
ATOM 2545 C CA . TYR A 1 310 ? -0.910 2.399 8.212 1.00 85.62 310 TYR A CA 1
ATOM 2546 C C . TYR A 1 310 ? -1.409 1.718 6.936 1.00 85.62 310 TYR A C 1
ATOM 2548 O O . TYR A 1 310 ? -0.639 0.987 6.316 1.00 85.62 310 TYR A O 1
ATOM 2556 N N . MET A 1 311 ? -2.627 2.024 6.478 1.00 91.75 311 MET A N 1
ATOM 2557 C CA . MET A 1 311 ? -3.177 1.452 5.239 1.00 91.75 311 MET A CA 1
ATOM 2558 C C . MET A 1 311 ? -2.338 1.814 4.010 1.00 91.75 311 MET A C 1
ATOM 2560 O O . MET A 1 311 ? -2.104 0.979 3.136 1.00 91.75 311 MET A O 1
ATOM 2564 N N . TYR A 1 312 ? -1.844 3.051 3.949 1.00 94.00 312 TYR A N 1
ATOM 2565 C CA . TYR A 1 312 ? -0.924 3.490 2.905 1.00 94.00 312 TYR A CA 1
ATOM 2566 C C . TYR A 1 312 ? 0.366 2.654 2.900 1.00 94.00 312 TYR A C 1
ATOM 2568 O O . TYR A 1 312 ? 0.785 2.184 1.842 1.00 94.00 312 TYR A O 1
ATOM 2576 N N . ASN A 1 313 ? 0.975 2.434 4.069 1.00 88.31 313 ASN A N 1
ATOM 2577 C CA . ASN A 1 313 ? 2.190 1.627 4.179 1.00 88.31 313 ASN A CA 1
ATOM 2578 C C . ASN A 1 313 ? 1.938 0.156 3.815 1.00 88.31 313 ASN A C 1
ATOM 2580 O O . ASN A 1 313 ? 2.750 -0.425 3.096 1.00 88.31 313 ASN A O 1
ATOM 2584 N N . ASP A 1 314 ? 0.809 -0.416 4.245 1.00 92.44 314 ASP A N 1
ATOM 2585 C CA . ASP A 1 314 ? 0.414 -1.791 3.919 1.00 92.44 314 ASP A CA 1
ATOM 2586 C C . ASP A 1 314 ? 0.246 -1.989 2.405 1.00 92.44 314 ASP A C 1
ATOM 2588 O O . ASP A 1 314 ? 0.719 -2.984 1.857 1.00 92.44 314 ASP A O 1
ATOM 2592 N N . ILE A 1 315 ? -0.366 -1.033 1.692 1.00 95.56 315 ILE A N 1
ATOM 2593 C CA . ILE A 1 315 ? -0.459 -1.107 0.225 1.00 95.56 315 ILE A CA 1
ATOM 2594 C C . ILE A 1 315 ? 0.917 -0.970 -0.433 1.00 95.56 315 ILE A C 1
ATOM 2596 O O . ILE A 1 315 ? 1.213 -1.695 -1.384 1.00 95.56 315 ILE A O 1
ATOM 2600 N N . CYS A 1 316 ? 1.769 -0.054 0.040 1.00 90.62 316 CYS A N 1
ATOM 2601 C CA . CYS A 1 316 ? 3.131 0.070 -0.480 1.00 90.62 316 CYS A CA 1
ATOM 2602 C C . CYS A 1 316 ? 3.910 -1.245 -0.324 1.00 90.62 316 CYS A C 1
ATOM 2604 O O . CYS A 1 316 ? 4.566 -1.680 -1.270 1.00 90.62 316 CYS A O 1
ATOM 2606 N N . GLN A 1 317 ? 3.797 -1.891 0.836 1.00 89.06 317 GLN A N 1
ATOM 2607 C CA . GLN A 1 317 ? 4.420 -3.183 1.098 1.00 89.06 317 GLN A CA 1
ATOM 2608 C C . GLN A 1 317 ? 3.837 -4.292 0.214 1.00 89.06 317 GLN A C 1
ATOM 2610 O O . GLN A 1 317 ? 4.594 -5.049 -0.385 1.00 89.06 317 GLN A O 1
ATOM 2615 N N . PHE A 1 318 ? 2.514 -4.363 0.071 1.00 93.06 318 PHE A N 1
ATOM 2616 C CA . PHE A 1 318 ? 1.855 -5.342 -0.797 1.00 93.06 318 PHE A CA 1
ATOM 2617 C C . PHE A 1 318 ? 2.368 -5.278 -2.240 1.00 93.06 318 PHE A C 1
ATOM 2619 O O . PHE A 1 318 ? 2.635 -6.295 -2.876 1.00 93.06 318 PHE A O 1
ATOM 2626 N N . ILE A 1 319 ? 2.549 -4.064 -2.749 1.00 91.12 319 ILE A N 1
ATOM 2627 C CA . ILE A 1 319 ? 3.109 -3.817 -4.073 1.00 91.12 319 ILE A CA 1
ATOM 2628 C C . ILE A 1 319 ? 4.566 -4.296 -4.175 1.00 91.12 319 ILE A C 1
ATOM 2630 O O . ILE A 1 319 ? 4.920 -4.932 -5.167 1.00 91.12 319 ILE A O 1
ATOM 2634 N N . ASP A 1 320 ? 5.397 -4.051 -3.158 1.00 86.38 320 ASP A N 1
ATOM 2635 C CA . ASP A 1 320 ? 6.773 -4.569 -3.105 1.00 86.38 320 ASP A CA 1
ATOM 2636 C C . ASP A 1 320 ? 6.818 -6.103 -3.105 1.00 86.38 320 ASP A C 1
ATOM 2638 O O . ASP A 1 320 ? 7.608 -6.702 -3.838 1.00 86.38 320 ASP A O 1
ATOM 2642 N N . GLU A 1 321 ? 5.950 -6.745 -2.323 1.00 86.81 321 GLU A N 1
ATOM 2643 C CA . GLU A 1 321 ? 5.838 -8.204 -2.253 1.00 86.81 321 GLU A CA 1
ATOM 2644 C C . GLU A 1 321 ? 5.468 -8.790 -3.620 1.00 86.81 321 GLU A C 1
ATOM 2646 O O . GLU A 1 321 ? 6.125 -9.715 -4.100 1.00 86.81 321 GLU A O 1
ATOM 2651 N N . LYS A 1 322 ? 4.494 -8.188 -4.314 1.00 87.12 322 LYS A N 1
ATOM 2652 C CA . LYS A 1 322 ? 4.090 -8.623 -5.659 1.00 87.12 322 LYS A CA 1
ATOM 2653 C C . LYS A 1 322 ? 5.218 -8.498 -6.677 1.00 87.12 322 LYS A C 1
ATOM 2655 O O . LYS A 1 322 ? 5.387 -9.371 -7.525 1.00 87.12 322 LYS A O 1
ATOM 2660 N N . VAL A 1 323 ? 6.043 -7.461 -6.588 1.00 83.44 323 VAL A N 1
ATOM 2661 C CA . VAL A 1 323 ? 7.206 -7.298 -7.480 1.00 83.44 323 VAL A CA 1
ATOM 2662 C C . VAL A 1 323 ? 8.264 -8.343 -7.196 1.00 83.44 323 VAL A C 1
ATOM 2664 O O . VAL A 1 323 ? 8.811 -8.942 -8.125 1.00 83.44 323 VAL A O 1
ATOM 2667 N N . ALA A 1 324 ? 8.531 -8.602 -5.917 1.00 81.38 324 ALA A N 1
ATOM 2668 C CA . ALA A 1 324 ? 9.449 -9.652 -5.510 1.00 81.38 324 ALA A CA 1
ATOM 2669 C C . ALA A 1 324 ? 8.975 -11.032 -6.009 1.00 81.38 324 ALA A C 1
ATOM 2671 O O . ALA A 1 324 ? 9.783 -11.818 -6.512 1.00 81.38 324 ALA A O 1
ATOM 2672 N N . GLU A 1 325 ? 7.670 -11.320 -5.967 1.00 81.00 325 GLU A N 1
ATOM 2673 C CA . GLU A 1 325 ? 7.066 -12.528 -6.555 1.00 81.00 325 GLU A CA 1
ATOM 2674 C C . GLU A 1 325 ? 7.286 -12.609 -8.081 1.00 81.00 325 GLU A C 1
ATOM 2676 O O . GLU A 1 325 ? 7.719 -13.645 -8.605 1.00 81.00 325 GLU A O 1
ATOM 2681 N N . ILE A 1 326 ? 7.062 -11.505 -8.806 1.00 76.88 326 ILE A N 1
ATOM 2682 C CA . ILE A 1 326 ? 7.300 -11.415 -10.260 1.00 76.88 326 ILE A CA 1
ATOM 2683 C C . ILE A 1 326 ? 8.776 -11.683 -10.592 1.00 76.88 326 ILE A C 1
ATOM 2685 O O . ILE A 1 326 ? 9.096 -12.289 -11.621 1.00 76.88 326 ILE A O 1
ATOM 2689 N N . HIS A 1 327 ? 9.701 -11.221 -9.751 1.00 74.00 327 HIS A N 1
ATOM 2690 C CA . HIS A 1 327 ? 11.140 -11.324 -10.004 1.00 74.00 327 HIS A CA 1
ATOM 2691 C C . HIS A 1 327 ? 11.749 -12.652 -9.523 1.00 74.00 327 HIS A C 1
ATOM 2693 O O . HIS A 1 327 ? 12.763 -13.074 -10.079 1.00 74.00 327 HIS A O 1
ATOM 2699 N N . SER A 1 328 ? 11.125 -13.342 -8.563 1.00 69.69 328 SER A N 1
ATOM 2700 C CA . SER A 1 328 ? 11.615 -14.608 -7.986 1.00 69.69 328 SER A CA 1
ATOM 2701 C C . SER A 1 328 ? 11.228 -15.871 -8.773 1.00 69.69 328 SER A C 1
ATOM 2703 O O . SER A 1 328 ? 11.892 -16.903 -8.654 1.00 69.69 328 SER A O 1
ATOM 2705 N N . THR A 1 329 ? 10.193 -15.826 -9.619 1.00 57.78 329 THR A N 1
ATOM 2706 C CA . THR A 1 329 ? 9.680 -17.011 -10.333 1.00 57.78 329 THR A CA 1
ATOM 2707 C C . THR A 1 329 ? 10.480 -17.350 -11.607 1.00 57.78 329 THR A C 1
ATOM 2709 O O . THR A 1 329 ? 10.376 -16.686 -12.638 1.00 57.78 329 THR A O 1
ATOM 2712 N N . GLN A 1 330 ? 11.243 -18.455 -11.587 1.00 50.72 330 GLN A N 1
ATOM 2713 C CA . GLN A 1 330 ? 12.085 -18.943 -12.704 1.00 50.72 330 GLN A CA 1
ATOM 2714 C C . GLN A 1 330 ? 11.326 -19.582 -13.900 1.00 50.72 330 GLN A C 1
ATOM 2716 O O . GLN A 1 330 ? 11.938 -20.291 -14.697 1.00 50.72 330 GLN A O 1
ATOM 2721 N N . GLY A 1 331 ? 10.018 -19.357 -14.095 1.00 48.12 331 GLY A N 1
ATOM 2722 C CA . GLY A 1 331 ? 9.313 -20.041 -15.200 1.00 48.12 331 GLY A CA 1
ATOM 2723 C C . GLY A 1 331 ? 7.965 -19.494 -15.669 1.00 48.12 331 GLY A C 1
ATOM 2724 O O . GLY A 1 331 ? 7.654 -19.627 -16.850 1.00 48.12 331 GLY A O 1
ATOM 2725 N N . LYS A 1 332 ? 7.172 -18.844 -14.810 1.00 55.41 332 LYS A N 1
ATOM 2726 C CA . LYS A 1 332 ? 5.944 -18.133 -15.214 1.00 55.41 332 LYS A CA 1
ATOM 2727 C C . LYS A 1 332 ? 5.765 -16.897 -14.346 1.00 55.41 332 LYS A C 1
ATOM 2729 O O . LYS A 1 332 ? 5.179 -16.970 -13.272 1.00 55.41 332 LYS A O 1
ATOM 2734 N N . LYS A 1 333 ? 6.300 -15.774 -14.815 1.00 65.81 333 LYS A N 1
ATOM 2735 C CA . LYS A 1 333 ? 6.136 -14.478 -14.159 1.00 65.81 333 LYS A CA 1
ATOM 2736 C C . LYS A 1 333 ? 4.687 -14.024 -14.313 1.00 65.81 333 LYS A C 1
ATOM 2738 O O . LYS A 1 333 ? 4.234 -13.810 -15.439 1.00 65.81 333 LYS A O 1
ATOM 2743 N N . ASN A 1 334 ? 3.959 -13.917 -13.204 1.00 78.81 334 ASN A N 1
ATOM 2744 C CA . ASN A 1 334 ? 2.613 -13.355 -13.202 1.00 78.81 334 ASN A CA 1
ATOM 2745 C C . ASN A 1 334 ? 2.688 -11.846 -12.958 1.00 78.81 334 ASN A C 1
ATOM 2747 O O . ASN A 1 334 ? 2.705 -11.403 -11.819 1.00 78.81 334 ASN A O 1
ATOM 2751 N N . TYR A 1 335 ? 2.723 -11.072 -14.037 1.00 83.44 335 TYR A N 1
ATOM 2752 C CA . TYR A 1 335 ? 2.786 -9.610 -13.991 1.00 83.44 335 TYR A CA 1
ATOM 2753 C C . TYR A 1 335 ? 1.453 -8.938 -13.631 1.00 83.44 335 TYR A C 1
ATOM 2755 O O . TYR A 1 335 ? 1.395 -7.714 -13.575 1.00 83.44 335 TYR A O 1
ATOM 2763 N N . SER A 1 336 ? 0.388 -9.720 -13.439 1.00 90.88 336 SER A N 1
ATOM 2764 C CA . SER A 1 336 ? -0.967 -9.227 -13.217 1.00 90.88 336 SER A CA 1
ATOM 2765 C C . SER A 1 336 ? -1.344 -9.252 -11.738 1.00 90.88 336 SER A C 1
ATOM 2767 O O . SER A 1 336 ? -1.241 -10.297 -11.094 1.00 90.88 336 SER A O 1
ATOM 2769 N N . ILE A 1 337 ? -1.886 -8.139 -11.242 1.00 94.44 337 ILE A N 1
ATOM 2770 C CA . ILE A 1 337 ? -2.507 -8.021 -9.917 1.00 94.44 337 ILE A CA 1
ATOM 2771 C C . ILE A 1 337 ? -3.975 -7.635 -10.100 1.00 94.44 337 ILE A C 1
ATOM 2773 O O . ILE A 1 337 ? -4.285 -6.633 -10.748 1.00 94.44 337 ILE A O 1
ATOM 2777 N N . LYS A 1 338 ? -4.898 -8.410 -9.529 1.00 96.38 338 LYS A N 1
ATOM 2778 C CA . LYS A 1 338 ? -6.334 -8.107 -9.616 1.00 96.38 338 LYS A CA 1
ATOM 2779 C C . LYS A 1 338 ? -6.706 -6.966 -8.677 1.00 96.38 338 LYS A C 1
ATOM 2781 O O . LYS A 1 338 ? -6.207 -6.902 -7.557 1.00 96.38 338 LYS A O 1
ATOM 2786 N N . TYR A 1 339 ? -7.656 -6.118 -9.073 1.00 97.00 339 TYR A N 1
ATOM 2787 C CA . TYR A 1 339 ? -8.136 -5.042 -8.196 1.00 97.00 339 TYR A CA 1
ATOM 2788 C C . TYR A 1 339 ? -8.751 -5.583 -6.896 1.00 97.00 339 TYR A C 1
ATOM 2790 O O . TYR A 1 339 ? -8.551 -5.004 -5.830 1.00 97.00 339 TYR A O 1
ATOM 2798 N N . GLN A 1 340 ? -9.409 -6.745 -6.961 1.00 95.50 340 GLN A N 1
ATOM 2799 C CA . GLN A 1 340 ? -9.937 -7.433 -5.779 1.00 95.50 340 GLN A CA 1
ATOM 2800 C C . GLN A 1 340 ? -8.866 -7.750 -4.728 1.00 95.50 340 GLN A C 1
ATOM 2802 O O . GLN A 1 340 ? -9.172 -7.774 -3.540 1.00 95.50 340 GLN A O 1
ATOM 2807 N N . GLU A 1 341 ? -7.609 -7.976 -5.127 1.00 96.06 341 GLU A N 1
ATOM 2808 C CA . GLU A 1 341 ? -6.529 -8.218 -4.163 1.00 96.06 341 GLU A CA 1
ATOM 2809 C C . GLU A 1 341 ? -6.264 -6.971 -3.304 1.00 96.06 341 GLU A C 1
ATOM 2811 O O . GLU A 1 341 ? -6.047 -7.103 -2.099 1.00 96.06 341 GLU A O 1
ATOM 2816 N N . PHE A 1 342 ? -6.375 -5.764 -3.877 1.00 96.38 342 PHE A N 1
ATOM 2817 C CA . PHE A 1 342 ? -6.254 -4.508 -3.128 1.00 96.38 342 PHE A CA 1
ATOM 2818 C C . PHE A 1 342 ? -7.415 -4.322 -2.153 1.00 96.38 342 PHE A C 1
ATOM 2820 O O . PHE A 1 342 ? -7.192 -4.029 -0.979 1.00 96.38 342 PHE A O 1
ATOM 2827 N N . THR A 1 343 ? -8.656 -4.525 -2.602 1.00 95.00 343 THR A N 1
ATOM 2828 C CA . THR A 1 343 ? -9.825 -4.361 -1.726 1.00 95.00 343 THR A CA 1
ATOM 2829 C C . THR A 1 343 ? -9.851 -5.412 -0.619 1.00 95.00 343 THR A C 1
ATOM 2831 O O . THR A 1 343 ? -10.170 -5.092 0.522 1.00 95.00 343 THR A O 1
ATOM 2834 N N . HIS A 1 344 ? -9.455 -6.657 -0.909 1.00 94.81 344 HIS A N 1
ATOM 2835 C CA . HIS A 1 344 ? -9.318 -7.703 0.107 1.00 94.81 344 HIS A CA 1
ATOM 2836 C C . HIS A 1 344 ? -8.238 -7.364 1.136 1.00 94.81 344 HIS A C 1
ATOM 2838 O O . HIS A 1 344 ? -8.474 -7.545 2.331 1.00 94.81 344 HIS A O 1
ATOM 2844 N N . LEU A 1 345 ? -7.081 -6.851 0.700 1.00 95.38 345 LEU A N 1
ATOM 2845 C CA . LEU A 1 345 ? -6.032 -6.383 1.604 1.00 95.38 345 LEU A CA 1
ATOM 2846 C C . LEU A 1 345 ? -6.564 -5.297 2.545 1.00 95.38 345 LEU A C 1
ATOM 2848 O O . LEU A 1 345 ? -6.457 -5.449 3.760 1.00 95.38 345 LEU A O 1
ATOM 2852 N N . LEU A 1 346 ? -7.158 -4.237 1.988 1.00 94.12 346 LEU A N 1
ATOM 2853 C CA . LEU A 1 346 ? -7.672 -3.099 2.752 1.00 94.12 346 LEU A CA 1
ATOM 2854 C C . LEU A 1 346 ? -8.760 -3.512 3.746 1.00 94.12 346 LEU A C 1
ATOM 2856 O O . LEU A 1 346 ? -8.708 -3.137 4.917 1.00 94.12 346 LEU A O 1
ATOM 2860 N N . ASN A 1 347 ? -9.722 -4.324 3.307 1.00 90.88 347 ASN A N 1
ATOM 2861 C CA . ASN A 1 347 ? -10.806 -4.794 4.166 1.00 90.88 347 ASN A CA 1
ATOM 2862 C C . ASN A 1 347 ? -10.278 -5.678 5.304 1.00 90.88 347 ASN A C 1
ATOM 2864 O O . ASN A 1 347 ? -10.634 -5.442 6.457 1.00 90.88 347 ASN A O 1
ATOM 2868 N N . ARG A 1 348 ? -9.372 -6.623 5.009 1.00 91.81 348 ARG A N 1
ATOM 2869 C CA . ARG A 1 348 ? -8.734 -7.469 6.029 1.00 91.81 348 ARG A CA 1
ATOM 2870 C C . ARG A 1 348 ? -7.967 -6.635 7.053 1.00 91.81 348 ARG A C 1
ATOM 2872 O O . ARG A 1 348 ? -8.150 -6.820 8.250 1.00 91.81 348 ARG A O 1
ATOM 2879 N N . LYS A 1 349 ? -7.129 -5.704 6.590 1.00 88.19 349 LYS A N 1
ATOM 2880 C CA . LYS A 1 349 ? -6.320 -4.843 7.462 1.00 88.19 349 LYS A CA 1
ATOM 2881 C C . LYS A 1 349 ? -7.160 -3.937 8.348 1.00 88.19 349 LYS A C 1
ATOM 2883 O O . LYS A 1 349 ? -6.796 -3.681 9.490 1.00 88.19 349 LYS A O 1
ATOM 2888 N N . THR A 1 350 ? -8.314 -3.515 7.850 1.00 84.56 350 THR A N 1
ATOM 2889 C CA . THR A 1 350 ? -9.251 -2.730 8.648 1.00 84.56 350 THR A CA 1
ATOM 2890 C C . THR A 1 350 ? -9.901 -3.564 9.747 1.00 84.56 350 THR A C 1
ATOM 2892 O O . THR A 1 350 ? -9.984 -3.092 10.874 1.00 84.56 350 THR A O 1
ATOM 2895 N N . SER A 1 351 ? -10.301 -4.807 9.461 1.00 81.44 351 SER A N 1
ATOM 2896 C CA . SER A 1 351 ? -10.806 -5.719 10.497 1.00 81.44 351 SER A CA 1
ATOM 2897 C C . SER A 1 351 ? -9.746 -6.028 11.560 1.00 81.44 351 SER A C 1
ATOM 2899 O O . SER A 1 351 ? -10.047 -5.984 12.746 1.00 81.44 351 SER A O 1
ATOM 2901 N N . GLU A 1 352 ? -8.482 -6.227 11.162 1.00 80.88 352 GLU A N 1
ATOM 2902 C CA . GLU A 1 352 ? -7.365 -6.385 12.112 1.00 80.88 352 GLU A CA 1
ATOM 2903 C C . GLU A 1 352 ? -7.176 -5.143 13.005 1.00 80.88 352 GLU A C 1
ATOM 2905 O O . GLU A 1 352 ? -6.825 -5.264 14.180 1.00 80.88 352 GLU A O 1
ATOM 2910 N N . LEU A 1 353 ? -7.380 -3.934 12.470 1.00 73.88 353 LEU A N 1
ATOM 2911 C CA . LEU A 1 353 ? -7.312 -2.699 13.255 1.00 73.88 353 LEU A CA 1
ATOM 2912 C C . LEU A 1 353 ? -8.478 -2.580 14.243 1.00 73.88 353 LEU A C 1
ATOM 2914 O O . LEU A 1 353 ? -8.245 -2.192 15.385 1.00 73.88 353 LEU A O 1
ATOM 2918 N N . GLU A 1 354 ? -9.695 -2.926 13.819 1.00 69.62 354 GLU A N 1
ATOM 2919 C CA . GLU A 1 354 ? -10.896 -2.934 14.666 1.00 69.62 354 GLU A CA 1
ATOM 2920 C C . GLU A 1 354 ? -10.704 -3.884 15.863 1.00 69.62 354 GLU A C 1
ATOM 2922 O O . GLU A 1 354 ? -10.798 -3.449 17.010 1.00 69.62 354 GLU A O 1
ATOM 2927 N N . GLU A 1 355 ? -10.271 -5.126 15.619 1.00 68.44 355 GLU A N 1
ATOM 2928 C CA . GLU A 1 355 ? -9.990 -6.110 16.677 1.00 68.44 355 GLU A CA 1
ATOM 2929 C C . GLU A 1 355 ? -8.908 -5.633 17.667 1.00 68.44 355 GLU A C 1
ATOM 2931 O O . GLU A 1 355 ? -9.013 -5.835 18.880 1.00 68.44 355 GLU A O 1
ATOM 2936 N N . ASN A 1 356 ? -7.863 -4.961 17.171 1.00 67.12 356 ASN A N 1
ATOM 2937 C CA . ASN A 1 356 ? -6.790 -4.425 18.013 1.00 67.12 356 ASN A CA 1
ATOM 2938 C C . ASN A 1 356 ? -7.223 -3.208 18.845 1.00 67.12 356 ASN A C 1
ATOM 2940 O O . ASN A 1 356 ? -6.703 -3.003 19.946 1.00 67.12 356 ASN A O 1
ATOM 2944 N N . ILE A 1 357 ? -8.123 -2.369 18.327 1.00 60.38 357 ILE A N 1
ATOM 2945 C CA . ILE A 1 357 ? -8.694 -1.248 19.082 1.00 60.38 357 ILE A CA 1
ATOM 2946 C C . ILE A 1 357 ? -9.575 -1.791 20.205 1.00 60.38 357 ILE A C 1
ATOM 2948 O O . ILE A 1 357 ? -9.404 -1.363 21.345 1.00 60.38 357 ILE A O 1
ATOM 2952 N N . ASP A 1 358 ? -10.420 -2.780 19.918 1.00 56.72 358 ASP A N 1
ATOM 2953 C CA . ASP A 1 358 ? -11.279 -3.416 20.918 1.00 56.72 358 ASP A CA 1
ATOM 2954 C C . ASP A 1 358 ? -10.454 -4.046 22.045 1.00 56.72 358 ASP A C 1
ATOM 2956 O O . ASP A 1 358 ? -10.747 -3.844 23.224 1.00 56.72 358 ASP A O 1
ATOM 2960 N N . ALA A 1 359 ? -9.363 -4.740 21.708 1.00 61.22 359 ALA A N 1
ATOM 2961 C CA . ALA A 1 359 ? -8.437 -5.284 22.700 1.00 61.22 359 ALA A CA 1
ATOM 2962 C C . ALA A 1 359 ? -7.796 -4.186 23.570 1.00 61.22 359 ALA A C 1
ATOM 2964 O O . ALA A 1 359 ? -7.742 -4.314 24.791 1.00 61.22 359 ALA A O 1
ATOM 2965 N N . LYS A 1 360 ? -7.356 -3.070 22.970 1.00 58.59 360 LYS A N 1
ATOM 2966 C CA . LYS A 1 360 ? -6.780 -1.933 23.713 1.00 58.59 360 LYS A CA 1
ATOM 2967 C C . LYS A 1 360 ? -7.800 -1.220 24.596 1.00 58.59 360 LYS A C 1
ATOM 2969 O O . LYS A 1 360 ? -7.430 -0.717 25.653 1.00 58.59 360 LYS A O 1
ATOM 2974 N N . ILE A 1 361 ? -9.052 -1.119 24.155 1.00 57.81 361 ILE A N 1
ATOM 2975 C CA . ILE A 1 361 ? -10.135 -0.559 24.967 1.00 57.81 361 ILE A CA 1
ATOM 2976 C C . ILE A 1 361 ? -10.386 -1.477 26.160 1.00 57.81 361 ILE A C 1
ATOM 2978 O O . ILE A 1 361 ? -10.420 -0.982 27.281 1.00 57.81 361 ILE A O 1
ATOM 2982 N N . LYS A 1 362 ? -10.474 -2.795 25.946 1.00 62.41 362 LYS A N 1
ATOM 2983 C CA . LYS A 1 362 ? -10.639 -3.782 27.025 1.00 62.41 362 LYS A CA 1
ATOM 2984 C C . LYS A 1 362 ? -9.522 -3.704 28.060 1.00 62.41 362 LYS A C 1
ATOM 2986 O O . LYS A 1 362 ? -9.820 -3.678 29.248 1.00 62.41 362 LYS A O 1
ATOM 2991 N N . GLU A 1 363 ? -8.273 -3.570 27.620 1.00 63.34 363 GLU A N 1
ATOM 2992 C CA . GLU A 1 363 ? -7.134 -3.414 28.532 1.00 63.34 363 GLU A CA 1
ATOM 2993 C C . GLU A 1 363 ? -7.235 -2.119 29.352 1.00 63.34 363 GLU A C 1
ATOM 2995 O O . GLU A 1 363 ? -7.136 -2.142 30.571 1.00 63.34 363 GLU A O 1
ATOM 3000 N N . LYS A 1 364 ? -7.550 -0.984 28.713 1.00 62.62 364 LYS A N 1
ATOM 3001 C CA . LYS A 1 364 ? -7.735 0.291 29.431 1.00 62.62 364 LYS A CA 1
ATOM 3002 C C . LYS A 1 364 ? -8.898 0.267 30.417 1.00 62.62 364 LYS A C 1
ATOM 3004 O O . LYS A 1 364 ? -8.845 0.931 31.446 1.00 62.62 364 LYS A O 1
ATOM 3009 N N . VAL A 1 365 ? -9.971 -0.441 30.072 1.00 64.69 365 VAL A N 1
ATOM 3010 C CA . VAL A 1 365 ? -11.103 -0.669 30.973 1.00 64.69 365 VAL A CA 1
ATOM 3011 C C . VAL A 1 365 ? -10.640 -1.478 32.174 1.00 64.69 365 VAL A C 1
ATOM 3013 O O . VAL A 1 365 ? -10.938 -1.098 33.299 1.00 64.69 365 VAL A O 1
ATOM 3016 N N . TYR A 1 366 ? -9.875 -2.543 31.948 1.00 68.38 366 TYR A N 1
ATOM 3017 C CA . TYR A 1 366 ? -9.314 -3.364 33.013 1.00 68.38 366 TYR A CA 1
ATOM 3018 C C . TYR A 1 366 ? -8.394 -2.567 33.954 1.00 68.38 366 TYR A C 1
ATOM 3020 O O . TYR A 1 366 ? -8.541 -2.671 35.173 1.00 68.38 366 TYR A O 1
ATOM 3028 N N . ASP A 1 367 ? -7.512 -1.727 33.407 1.00 67.38 367 ASP A N 1
ATOM 3029 C CA . ASP A 1 367 ? -6.639 -0.837 34.186 1.00 67.38 367 ASP A CA 1
ATOM 3030 C C . ASP A 1 367 ? -7.465 0.133 35.047 1.00 67.38 367 ASP A C 1
ATOM 3032 O O . ASP A 1 367 ? -7.250 0.237 36.255 1.00 67.38 367 ASP A O 1
ATOM 3036 N N . PHE A 1 368 ? -8.481 0.771 34.452 1.00 66.81 368 PHE A N 1
ATOM 3037 C CA . PHE A 1 368 ? -9.406 1.667 35.154 1.00 66.81 368 PHE A CA 1
ATOM 3038 C C . PHE A 1 368 ? -10.116 0.978 36.331 1.00 66.81 368 PHE A C 1
ATOM 3040 O O . PHE A 1 368 ? -10.227 1.535 37.420 1.00 66.81 368 PHE A O 1
ATOM 3047 N N . ILE A 1 369 ? -10.600 -0.248 36.130 1.00 68.38 369 ILE A N 1
ATOM 3048 C CA . ILE A 1 369 ? -11.280 -1.013 37.185 1.00 68.38 369 ILE A CA 1
ATOM 3049 C C . ILE A 1 369 ? -10.296 -1.413 38.287 1.00 68.38 369 ILE A C 1
ATOM 3051 O O . ILE A 1 369 ? -10.644 -1.441 39.467 1.00 68.38 369 ILE A O 1
ATOM 3055 N N . SER A 1 370 ? -9.067 -1.753 37.909 1.00 70.31 370 SER A N 1
ATOM 3056 C CA . SER A 1 370 ? -8.066 -2.239 38.851 1.00 70.31 370 SER A CA 1
ATOM 3057 C C . SER A 1 370 ? -7.545 -1.138 39.767 1.00 70.31 370 SER A C 1
ATOM 3059 O O . SER A 1 370 ? -7.368 -1.396 40.959 1.00 70.31 370 SER A O 1
ATOM 3061 N N . GLU A 1 371 ? -7.343 0.069 39.241 1.00 72.69 371 GLU A N 1
ATOM 3062 C CA . GLU A 1 371 ? -6.756 1.189 39.981 1.00 72.69 371 GLU A CA 1
ATOM 3063 C C . GLU A 1 371 ? -7.831 2.182 40.455 1.00 72.69 371 GLU A C 1
ATOM 3065 O O . GLU A 1 371 ? -8.106 2.258 41.654 1.00 72.69 371 GLU A O 1
ATOM 3070 N N . ASP A 1 372 ? -8.503 2.872 39.529 1.00 73.81 372 ASP A N 1
ATOM 3071 C CA . ASP A 1 372 ? -9.394 3.999 39.846 1.00 73.81 372 ASP A CA 1
ATOM 3072 C C . ASP A 1 372 ? -10.669 3.562 40.586 1.00 73.81 372 ASP A C 1
ATOM 3074 O O . ASP A 1 372 ? -11.111 4.217 41.531 1.00 73.81 372 ASP A O 1
ATOM 3078 N N . PHE A 1 373 ? -11.283 2.447 40.182 1.00 75.81 373 PHE A N 1
ATOM 3079 C CA . PHE A 1 373 ? -12.530 1.980 40.800 1.00 75.81 373 PHE A CA 1
ATOM 3080 C C . PHE A 1 373 ? -12.319 1.484 42.239 1.00 75.81 373 PHE A C 1
ATOM 3082 O O . PHE A 1 373 ? -13.137 1.762 43.118 1.00 75.81 373 PHE A O 1
ATOM 3089 N N . ASN A 1 374 ? -11.218 0.769 42.493 1.00 78.50 374 ASN A N 1
ATOM 3090 C CA . ASN A 1 374 ? -10.860 0.330 43.842 1.00 78.50 374 ASN A CA 1
ATOM 3091 C C . ASN A 1 374 ? -10.565 1.521 44.752 1.00 78.50 374 ASN A C 1
ATOM 3093 O O . ASN A 1 374 ? -11.080 1.565 45.869 1.00 78.50 374 ASN A O 1
ATOM 3097 N N . GLU A 1 375 ? -9.791 2.490 44.256 1.00 83.50 375 GLU A N 1
ATOM 3098 C CA . GLU A 1 375 ? -9.515 3.724 44.985 1.00 83.50 375 GLU A CA 1
ATOM 3099 C C . GLU A 1 375 ? -10.815 4.482 45.290 1.00 83.50 375 GLU A C 1
ATOM 3101 O O . GLU A 1 375 ? -10.987 5.012 46.386 1.00 83.50 375 GLU A O 1
ATOM 3106 N N . GLU A 1 376 ? -11.772 4.504 44.359 1.00 84.06 376 GLU A N 1
ATOM 3107 C CA . GLU A 1 376 ? -13.041 5.192 44.578 1.00 84.06 376 GLU A CA 1
ATOM 3108 C C . GLU A 1 376 ? -13.947 4.492 45.593 1.00 84.06 376 GLU A C 1
ATOM 3110 O O . GLU A 1 376 ? -14.581 5.176 46.397 1.00 84.06 376 GLU A O 1
ATOM 3115 N N . ILE A 1 377 ? -13.987 3.156 45.616 1.00 82.75 377 ILE A N 1
ATOM 3116 C CA . ILE A 1 377 ? -14.674 2.413 46.684 1.00 82.75 377 ILE A CA 1
ATOM 3117 C C . ILE A 1 377 ? -14.039 2.716 48.040 1.00 82.75 377 ILE A C 1
ATOM 3119 O O . ILE A 1 377 ? -14.767 2.973 49.000 1.00 82.75 377 ILE A O 1
ATOM 3123 N N . ASP A 1 378 ? -12.707 2.682 48.127 1.00 84.12 378 ASP A N 1
ATOM 3124 C CA . ASP A 1 378 ? -11.988 2.929 49.377 1.00 84.12 378 ASP A CA 1
ATOM 3125 C C . ASP A 1 378 ? -12.253 4.364 49.876 1.00 84.12 378 ASP A C 1
ATOM 3127 O O . ASP A 1 378 ? -12.692 4.544 51.013 1.00 84.12 378 ASP A O 1
ATOM 3131 N N . ASN A 1 379 ? -12.139 5.368 48.996 1.00 85.56 379 ASN A N 1
ATOM 3132 C CA . ASN A 1 379 ? -12.492 6.762 49.290 1.00 85.56 379 ASN A CA 1
ATOM 3133 C C . ASN A 1 379 ? -13.958 6.913 49.729 1.00 85.56 379 ASN A C 1
ATOM 3135 O O . ASN A 1 379 ? -14.253 7.622 50.689 1.00 85.56 379 ASN A O 1
ATOM 3139 N N . PHE A 1 380 ? -14.892 6.249 49.042 1.00 84.94 380 PHE A N 1
ATOM 3140 C CA . PHE A 1 380 ? -16.310 6.297 49.395 1.00 84.94 380 PHE A CA 1
ATOM 3141 C C . PHE A 1 380 ? -16.579 5.661 50.765 1.00 84.94 380 PHE A C 1
ATOM 3143 O O . PHE A 1 380 ? -17.393 6.170 51.534 1.00 84.94 380 PHE A O 1
ATOM 3150 N N . CYS A 1 381 ? -15.890 4.568 51.100 1.00 81.94 381 CYS A N 1
ATOM 3151 C CA . CYS A 1 381 ? -16.013 3.917 52.403 1.00 81.94 381 CYS A CA 1
ATOM 3152 C C . CYS A 1 381 ? -15.442 4.794 53.526 1.00 81.94 381 CYS A C 1
ATOM 3154 O O . CYS A 1 381 ? -16.055 4.886 54.590 1.00 81.94 381 CYS A O 1
ATOM 3156 N N . GLU A 1 382 ? -14.320 5.479 53.290 1.00 82.31 382 GLU A N 1
ATOM 3157 C CA . GLU A 1 382 ? -13.788 6.489 54.211 1.00 82.31 382 GLU A CA 1
ATOM 3158 C C . GLU A 1 382 ? -14.775 7.649 54.408 1.00 82.31 382 GLU A C 1
ATOM 3160 O O . GLU A 1 382 ? -15.108 7.986 55.547 1.00 82.31 382 GLU A O 1
ATOM 3165 N N . ASP A 1 383 ? -15.313 8.208 53.319 1.00 81.38 383 ASP A N 1
ATOM 3166 C CA . ASP A 1 383 ? -16.312 9.282 53.363 1.00 81.38 383 ASP A CA 1
ATOM 3167 C C . ASP A 1 383 ? -17.587 8.843 54.102 1.00 81.38 383 ASP A C 1
ATOM 3169 O O . ASP A 1 383 ? -18.155 9.623 54.870 1.00 81.38 383 ASP A O 1
ATOM 3173 N N . CYS A 1 384 ? -18.027 7.597 53.912 1.00 81.00 384 CYS A N 1
ATOM 3174 C CA . CYS A 1 384 ? -19.167 7.014 54.616 1.00 81.00 384 CYS A CA 1
ATOM 3175 C C . CYS A 1 384 ? -18.929 6.937 56.128 1.00 81.00 384 CYS A C 1
ATOM 3177 O O . CYS A 1 384 ? -19.813 7.312 56.900 1.00 81.00 384 CYS A O 1
ATOM 3179 N N . LEU A 1 385 ? -17.744 6.481 56.547 1.00 73.94 385 LEU A N 1
ATOM 3180 C CA . LEU A 1 385 ? -17.357 6.383 57.958 1.00 73.94 385 LEU A CA 1
ATOM 3181 C C . LEU A 1 385 ? -17.233 7.761 58.623 1.00 73.94 385 LEU A C 1
ATOM 3183 O O . LEU A 1 385 ? -17.579 7.908 59.793 1.00 73.94 385 LEU A O 1
ATOM 3187 N N . ILE A 1 386 ? -16.727 8.763 57.897 1.00 77.12 386 ILE A N 1
ATOM 3188 C CA . ILE A 1 386 ? -16.504 10.120 58.421 1.00 77.12 386 ILE A CA 1
ATOM 3189 C C . ILE A 1 386 ? -17.811 10.909 58.512 1.00 77.12 386 ILE A C 1
ATOM 3191 O O . ILE A 1 386 ? -18.055 11.580 59.515 1.00 77.12 386 ILE A O 1
ATOM 3195 N N . ASN A 1 387 ? -18.628 10.868 57.460 1.00 74.12 387 ASN A N 1
ATOM 3196 C CA . ASN A 1 387 ? -19.816 11.715 57.337 1.00 74.12 387 ASN A CA 1
ATOM 3197 C C . ASN A 1 387 ? -21.087 11.060 57.882 1.00 74.12 387 ASN A C 1
ATOM 3199 O O . ASN A 1 387 ? -22.163 11.637 57.736 1.00 74.12 387 ASN A O 1
ATOM 3203 N N . ASP A 1 388 ? -20.967 9.869 58.476 1.00 67.38 388 ASP A N 1
ATOM 3204 C CA . ASP A 1 388 ? -22.090 9.074 58.971 1.00 67.38 388 ASP A CA 1
ATOM 3205 C C . ASP A 1 388 ? -23.207 8.974 57.919 1.00 67.38 388 ASP A C 1
ATOM 3207 O O . ASP A 1 388 ? -24.394 9.129 58.200 1.00 67.38 388 ASP A O 1
ATOM 3211 N N . LEU A 1 389 ? -22.808 8.759 56.654 1.00 67.31 389 LEU A N 1
ATOM 3212 C CA . LEU A 1 389 ? -23.755 8.642 55.537 1.00 67.31 389 LEU A CA 1
ATOM 3213 C C . LEU A 1 389 ? -24.716 7.468 55.762 1.00 67.31 389 LEU A C 1
ATOM 3215 O O . LEU A 1 389 ? -25.798 7.434 55.170 1.00 67.31 389 LEU A O 1
ATOM 3219 N N . ASN A 1 390 ? -24.330 6.519 56.626 1.00 62.12 390 ASN A N 1
ATOM 3220 C CA . ASN A 1 390 ? -25.201 5.462 57.103 1.00 62.12 390 ASN A CA 1
ATOM 3221 C C . ASN A 1 390 ? -24.818 4.935 58.511 1.00 62.12 390 ASN A C 1
ATOM 3223 O O . ASN A 1 390 ? -24.064 3.962 58.606 1.00 62.12 390 ASN A O 1
ATOM 3227 N N . PRO A 1 391 ? -25.388 5.484 59.601 1.00 60.06 391 PRO A N 1
ATOM 3228 C CA . PRO A 1 391 ? -25.090 5.053 60.978 1.00 60.06 391 PRO A CA 1
ATOM 3229 C C . PRO A 1 391 ? -25.501 3.613 61.297 1.00 60.06 391 PRO A C 1
ATOM 3231 O O . PRO A 1 391 ? -25.041 3.032 62.281 1.00 60.06 391 PRO A O 1
ATOM 3234 N N . ASN A 1 392 ? -26.371 3.025 60.472 1.00 57.53 392 ASN A N 1
ATOM 3235 C CA . ASN A 1 392 ? -27.019 1.741 60.728 1.00 57.53 392 ASN A CA 1
ATOM 3236 C C . ASN A 1 392 ? -26.465 0.604 59.848 1.00 57.53 392 ASN A C 1
ATOM 3238 O O . ASN A 1 392 ? -27.078 -0.463 59.783 1.00 57.53 392 ASN A O 1
ATOM 3242 N N . ILE A 1 393 ? -25.374 0.810 59.097 1.00 62.25 393 ILE A N 1
ATOM 3243 C CA . ILE A 1 393 ? -24.713 -0.255 58.322 1.00 62.25 393 ILE A CA 1
ATOM 3244 C C . ILE A 1 393 ? -23.401 -0.643 58.981 1.00 62.25 393 ILE A C 1
ATOM 3246 O O . ILE A 1 393 ? -22.459 0.141 59.057 1.00 62.25 393 ILE A O 1
ATOM 3250 N N . HIS A 1 394 ? -23.298 -1.911 59.372 1.00 68.50 394 HIS A N 1
ATOM 3251 C CA . HIS A 1 394 ? -21.998 -2.520 59.597 1.00 68.50 394 HIS A CA 1
ATOM 3252 C C . HIS A 1 394 ? -21.362 -2.838 58.242 1.00 68.50 394 HIS A C 1
ATOM 3254 O O . HIS A 1 394 ? -21.987 -3.487 57.407 1.00 68.50 394 HIS A O 1
ATOM 3260 N N . CYS A 1 395 ? -20.103 -2.442 58.020 1.00 73.62 395 CYS A N 1
ATOM 3261 C CA . CYS A 1 395 ? -19.392 -2.719 56.762 1.00 73.62 395 CYS A CA 1
ATOM 3262 C C . CYS A 1 395 ? -19.367 -4.216 56.383 1.00 73.62 395 CYS A C 1
ATOM 3264 O O . CYS A 1 395 ? -19.173 -4.551 55.217 1.00 73.62 395 CYS A O 1
ATOM 3266 N N . SER A 1 396 ? -19.587 -5.116 57.351 1.00 71.69 396 SER A N 1
ATOM 3267 C CA . SER A 1 396 ? -19.734 -6.562 57.146 1.00 71.69 396 SER A CA 1
ATOM 3268 C C . SER A 1 396 ? -21.006 -6.977 56.398 1.00 71.69 396 SER A C 1
ATOM 3270 O O . SER A 1 396 ? -21.039 -8.066 55.838 1.00 71.69 396 SER A O 1
ATOM 3272 N N . GLU A 1 397 ? -22.041 -6.138 56.400 1.00 72.75 397 GLU A N 1
ATOM 3273 C CA . GLU A 1 397 ? -23.338 -6.374 55.747 1.00 72.75 397 GLU A CA 1
ATOM 3274 C C . GLU A 1 397 ? -23.564 -5.421 54.560 1.00 72.75 397 GLU A C 1
ATOM 3276 O O . GLU A 1 397 ? -24.641 -5.388 53.973 1.00 72.75 397 GLU A O 1
ATOM 3281 N N . CYS A 1 398 ? -22.543 -4.643 54.192 1.00 76.81 398 CYS A N 1
ATOM 3282 C CA . CYS A 1 398 ? -22.603 -3.701 53.084 1.00 76.81 398 CYS A CA 1
ATOM 3283 C C . CYS A 1 398 ? -22.422 -4.420 51.740 1.00 76.81 398 CYS A C 1
ATOM 3285 O O . CYS A 1 398 ? -21.409 -5.088 51.514 1.00 76.81 398 CYS A O 1
ATOM 3287 N N . ALA A 1 399 ? -23.360 -4.216 50.813 1.00 77.31 399 ALA A N 1
ATOM 3288 C CA . ALA A 1 399 ? -23.313 -4.769 49.460 1.00 77.31 399 ALA A CA 1
ATOM 3289 C C . ALA A 1 399 ? -22.161 -4.220 48.588 1.00 77.31 399 ALA A C 1
ATOM 3291 O O . ALA A 1 399 ? -21.862 -4.805 47.546 1.00 77.31 399 ALA A O 1
ATOM 3292 N N . LEU A 1 400 ? -21.460 -3.161 49.019 1.00 80.50 400 LEU A N 1
ATOM 3293 C CA . LEU A 1 400 ? -20.293 -2.625 48.305 1.00 80.50 400 LEU A CA 1
ATOM 3294 C C . LEU A 1 400 ? -19.110 -3.601 48.258 1.00 80.50 400 LEU A C 1
ATOM 3296 O O . LEU A 1 400 ? -18.410 -3.647 47.250 1.00 80.50 400 LEU A O 1
ATOM 3300 N N . ASN A 1 401 ? -18.898 -4.411 49.300 1.00 76.44 401 ASN A N 1
ATOM 3301 C CA . ASN A 1 401 ? -17.804 -5.390 49.315 1.00 76.44 401 ASN A CA 1
ATOM 3302 C C . ASN A 1 401 ? -18.059 -6.549 48.328 1.00 76.44 401 ASN A C 1
ATOM 3304 O O . ASN A 1 401 ? -17.211 -6.794 47.473 1.00 76.44 401 ASN A O 1
ATOM 3308 N N . PRO A 1 402 ? -19.237 -7.207 48.336 1.00 76.56 402 PRO A N 1
ATOM 3309 C CA . PRO A 1 402 ? -19.598 -8.147 47.278 1.00 76.56 402 PRO A CA 1
ATOM 3310 C C . PRO A 1 402 ? -19.589 -7.528 45.876 1.00 76.56 402 PRO A C 1
ATOM 3312 O O . PRO A 1 402 ? -19.217 -8.208 44.922 1.00 76.56 402 PRO A O 1
ATOM 3315 N N . LEU A 1 403 ? -19.984 -6.258 45.723 1.00 78.06 403 LEU A N 1
ATOM 3316 C CA . LEU A 1 403 ? -19.871 -5.555 44.445 1.00 78.06 403 LEU A CA 1
ATOM 3317 C C . LEU A 1 403 ? -18.406 -5.468 44.003 1.00 78.06 403 LEU A C 1
ATOM 3319 O O . LEU A 1 403 ? -18.112 -5.838 42.871 1.00 78.06 403 LEU A O 1
ATOM 3323 N N . ARG A 1 404 ? -17.493 -5.064 44.897 1.00 78.06 404 ARG A N 1
ATOM 3324 C CA . ARG A 1 404 ? -16.043 -4.991 44.642 1.00 78.06 404 ARG A CA 1
ATOM 3325 C C . ARG A 1 404 ? -15.486 -6.315 44.111 1.00 78.06 404 ARG A C 1
ATOM 3327 O O . ARG A 1 404 ? -14.779 -6.314 43.107 1.00 78.06 404 ARG A O 1
ATOM 3334 N N . ASP A 1 405 ? -15.854 -7.435 44.732 1.00 75.50 405 ASP A N 1
ATOM 3335 C CA . ASP A 1 405 ? -15.359 -8.768 44.354 1.00 75.50 405 ASP A CA 1
ATOM 3336 C C . ASP A 1 405 ? -15.920 -9.264 43.011 1.00 75.50 405 ASP A C 1
ATOM 3338 O O . ASP A 1 405 ? -15.233 -9.936 42.235 1.00 75.50 405 ASP A O 1
ATOM 3342 N N . ASN A 1 406 ? -17.181 -8.942 42.724 1.00 75.00 406 ASN A N 1
ATOM 3343 C CA . ASN A 1 406 ? -17.865 -9.411 41.521 1.00 75.00 406 ASN A CA 1
ATOM 3344 C C . ASN A 1 406 ? -17.604 -8.527 40.304 1.00 75.00 406 ASN A C 1
ATOM 3346 O O . ASN A 1 406 ? -17.726 -9.001 39.174 1.00 75.00 406 ASN A O 1
ATOM 3350 N N . ILE A 1 407 ? -17.212 -7.267 40.506 1.00 72.25 407 ILE A N 1
ATOM 3351 C CA . ILE A 1 407 ? -17.039 -6.342 39.394 1.00 72.25 407 ILE A CA 1
ATOM 3352 C C . ILE A 1 407 ? -15.929 -6.799 38.447 1.00 72.25 407 ILE A C 1
ATOM 3354 O O . ILE A 1 407 ? -16.109 -6.753 37.238 1.00 72.25 407 ILE A O 1
ATOM 3358 N N . MET A 1 408 ? -14.844 -7.374 38.971 1.00 67.00 408 MET A N 1
ATOM 3359 C CA . MET A 1 408 ? -13.746 -7.934 38.167 1.00 67.00 408 MET A CA 1
ATOM 3360 C C . MET A 1 408 ? -14.183 -9.058 37.221 1.00 67.00 408 MET A C 1
ATOM 3362 O O . MET A 1 408 ? -13.491 -9.369 36.255 1.00 67.00 408 MET A O 1
ATOM 3366 N N . GLN A 1 409 ? -15.326 -9.680 37.499 1.00 72.31 409 GLN A N 1
ATOM 3367 C CA . GLN A 1 409 ? -15.900 -10.751 36.693 1.00 72.31 409 GLN A CA 1
ATOM 3368 C C . GLN A 1 409 ? -17.017 -10.235 35.772 1.00 72.31 409 GLN A C 1
ATOM 3370 O O . GLN A 1 409 ? -17.628 -11.029 35.057 1.00 72.31 409 GLN A O 1
ATOM 3375 N N . MET A 1 410 ? -17.284 -8.922 35.785 1.00 73.75 410 MET A N 1
ATOM 3376 C CA . MET A 1 410 ? -18.362 -8.306 35.029 1.00 73.75 410 MET A CA 1
ATOM 3377 C C . MET A 1 410 ? -17.970 -7.992 33.580 1.00 73.75 410 MET A C 1
ATOM 3379 O O . MET A 1 410 ? -16.868 -7.516 33.299 1.00 73.75 410 MET A O 1
ATOM 3383 N N . ASN A 1 411 ? -18.919 -8.126 32.650 1.00 73.38 411 ASN A N 1
ATOM 3384 C CA . ASN A 1 411 ? -18.808 -7.514 31.325 1.00 73.38 411 ASN A CA 1
ATOM 3385 C C . ASN A 1 411 ? -19.001 -5.980 31.381 1.00 73.38 411 ASN A C 1
ATOM 3387 O O . ASN A 1 411 ? -20.072 -5.442 31.088 1.00 73.38 411 ASN A O 1
ATOM 3391 N N . PHE A 1 412 ? -17.941 -5.262 31.759 1.00 71.88 412 PHE A N 1
ATOM 3392 C CA . PHE A 1 412 ? -17.943 -3.798 31.870 1.00 71.88 412 PHE A CA 1
ATOM 3393 C C . PHE A 1 412 ? -18.230 -3.063 30.571 1.00 71.88 412 PHE A C 1
ATOM 3395 O O . PHE A 1 412 ? -18.848 -2.000 30.596 1.00 71.88 412 PHE A O 1
ATOM 3402 N N . GLU A 1 413 ? -17.809 -3.621 29.440 1.00 70.44 413 GLU A N 1
ATOM 3403 C CA . GLU A 1 413 ? -18.112 -3.063 28.128 1.00 70.44 413 GLU A CA 1
ATOM 3404 C C . GLU A 1 413 ? -19.631 -2.977 27.944 1.00 70.44 413 GLU A C 1
ATOM 3406 O O . GLU A 1 413 ? -20.171 -1.896 27.705 1.00 70.44 413 GLU A O 1
ATOM 3411 N N . ARG A 1 414 ? -20.339 -4.085 28.184 1.00 73.25 414 ARG A N 1
ATOM 3412 C CA . ARG A 1 414 ? -21.798 -4.147 28.059 1.00 73.25 414 ARG A CA 1
ATOM 3413 C C . ARG A 1 414 ? -22.510 -3.305 29.115 1.00 73.25 414 ARG A C 1
ATOM 3415 O O . ARG A 1 414 ? -23.454 -2.590 28.788 1.00 73.25 414 ARG A O 1
ATOM 3422 N N . TYR A 1 415 ? -22.039 -3.326 30.361 1.00 77.94 415 TYR A N 1
ATOM 3423 C CA . TYR A 1 415 ? -22.643 -2.518 31.421 1.00 77.94 415 TYR A CA 1
ATOM 3424 C C . TYR A 1 415 ? -22.461 -1.010 31.189 1.00 77.94 415 TYR A C 1
ATOM 3426 O O . TYR A 1 415 ? -23.397 -0.240 31.390 1.00 77.94 415 TYR A O 1
ATOM 3434 N N . SER A 1 416 ? -21.304 -0.573 30.684 1.00 73.38 416 SER A N 1
ATOM 3435 C CA . SER A 1 416 ? -21.050 0.842 30.378 1.00 73.38 416 SER A CA 1
ATOM 3436 C C . SER A 1 416 ? -21.991 1.399 29.301 1.00 73.38 416 SER A C 1
ATOM 3438 O O . SER A 1 416 ? -22.397 2.561 29.382 1.00 73.38 416 SER A O 1
ATOM 3440 N N . GLN A 1 417 ? -22.403 0.567 28.337 1.00 72.81 417 GLN A N 1
ATOM 3441 C CA . GLN A 1 417 ? -23.405 0.929 27.327 1.00 72.81 417 GLN A CA 1
ATOM 3442 C C . GLN A 1 417 ? -24.791 1.158 27.949 1.00 72.81 417 GLN A C 1
ATOM 3444 O O . GLN A 1 417 ? -25.528 2.034 27.499 1.00 72.81 417 GLN A O 1
ATOM 3449 N N . ILE A 1 418 ? -25.134 0.409 29.001 1.00 77.00 418 ILE A N 1
ATOM 3450 C CA . ILE A 1 418 ? -26.397 0.562 29.739 1.00 77.00 418 ILE A CA 1
ATOM 3451 C C . ILE A 1 418 ? -26.340 1.802 30.637 1.00 77.00 418 ILE A C 1
ATOM 3453 O O . ILE A 1 418 ? -27.272 2.607 30.629 1.00 77.00 418 ILE A O 1
ATOM 3457 N N . LEU A 1 419 ? -25.225 1.995 31.353 1.00 75.12 419 LEU A N 1
ATOM 3458 C CA . LEU A 1 419 ? -25.007 3.144 32.234 1.00 75.12 419 LEU A CA 1
ATOM 3459 C C . LEU A 1 419 ? -25.200 4.476 31.501 1.00 75.12 419 LEU A C 1
ATOM 3461 O O . LEU A 1 419 ? -25.888 5.353 32.016 1.00 75.12 419 LEU A O 1
ATOM 3465 N N . ARG A 1 420 ? -24.643 4.624 30.288 1.00 69.12 420 ARG A N 1
ATOM 3466 C CA . ARG A 1 420 ? -24.736 5.856 29.481 1.00 69.12 420 ARG A CA 1
ATOM 3467 C C . ARG A 1 420 ? -25.278 5.636 28.071 1.00 69.12 420 ARG A C 1
ATOM 3469 O O . ARG A 1 420 ? -24.686 6.055 27.079 1.00 69.12 420 ARG A O 1
ATOM 3476 N N . PHE A 1 421 ? -26.475 5.072 27.983 1.00 65.12 421 PHE A N 1
ATOM 3477 C CA . PHE A 1 421 ? -27.145 4.766 26.711 1.00 65.12 421 PHE A CA 1
ATOM 3478 C C . PHE A 1 421 ? -27.394 5.978 25.775 1.00 65.12 421 PHE A C 1
ATOM 3480 O O . PHE A 1 421 ? -27.643 5.806 24.583 1.00 65.12 421 PHE A O 1
ATOM 3487 N N . HIS A 1 422 ? -27.351 7.213 26.290 1.00 56.47 422 HIS A N 1
ATOM 3488 C CA . HIS A 1 422 ? -27.588 8.437 25.516 1.00 56.47 422 HIS A CA 1
ATOM 3489 C C . HIS A 1 422 ? -26.354 8.910 24.720 1.00 56.47 422 HIS A C 1
ATOM 3491 O O . HIS A 1 422 ? -26.488 9.736 23.811 1.00 56.47 422 HIS A O 1
ATOM 3497 N N . GLU A 1 423 ? -25.157 8.387 25.011 1.00 55.47 423 GLU A N 1
ATOM 3498 C CA . GLU A 1 423 ? -23.919 8.706 24.290 1.00 55.47 423 GLU A CA 1
ATOM 3499 C C . GLU A 1 423 ? -23.777 7.832 23.030 1.00 55.47 423 GLU A C 1
ATOM 3501 O O . GLU A 1 423 ? -22.961 6.923 22.936 1.00 55.47 423 GLU A O 1
ATOM 3506 N N . ASN A 1 424 ? -24.596 8.116 22.021 1.00 43.78 424 ASN A N 1
ATOM 3507 C CA . ASN A 1 424 ? -24.589 7.399 20.748 1.00 43.78 424 ASN A CA 1
ATOM 3508 C C . ASN A 1 424 ? -23.435 7.897 19.849 1.00 43.78 424 ASN A C 1
ATOM 3510 O O . ASN A 1 424 ? -23.621 8.849 19.084 1.00 43.78 424 ASN A O 1
ATOM 3514 N N . LYS A 1 425 ? -22.226 7.322 19.956 1.00 41.19 425 LYS A N 1
ATOM 3515 C CA . LYS A 1 425 ? -21.121 7.562 19.002 1.00 41.19 425 LYS A CA 1
ATOM 3516 C C . LYS A 1 425 ? -20.298 6.300 18.736 1.00 41.19 425 LYS A C 1
ATOM 3518 O O . LYS A 1 425 ? -20.134 5.463 19.613 1.00 41.19 425 LYS A O 1
ATOM 3523 N N . SER A 1 426 ? -19.791 6.215 17.503 1.00 39.56 426 SER A N 1
ATOM 3524 C CA . SER A 1 426 ? -18.936 5.156 16.949 1.00 39.56 426 SER A CA 1
ATOM 3525 C C . SER A 1 426 ? -17.860 4.646 17.914 1.00 39.56 426 SER A C 1
ATOM 3527 O O . SER A 1 426 ? -17.371 5.408 18.744 1.00 39.56 426 SER A O 1
ATOM 3529 N N . LEU A 1 427 ? -17.417 3.400 17.708 1.00 38.16 427 LEU A N 1
ATOM 3530 C CA . LEU A 1 427 ? -16.339 2.689 18.426 1.00 38.16 427 LEU A CA 1
ATOM 3531 C C . LEU A 1 427 ? -15.088 3.534 18.765 1.00 38.16 427 LEU A C 1
ATOM 3533 O O . LEU A 1 427 ? -14.422 3.282 19.759 1.00 38.16 427 LEU A O 1
ATOM 3537 N N . SER A 1 428 ? -14.779 4.580 17.994 1.00 40.34 428 SER A N 1
ATOM 3538 C CA . SER A 1 428 ? -13.666 5.511 18.245 1.00 40.34 428 SER A CA 1
ATOM 3539 C C . SER A 1 428 ? -13.920 6.600 19.306 1.00 40.34 428 SER A C 1
ATOM 3541 O O . SER A 1 428 ? -12.992 7.322 19.670 1.00 40.34 428 SER A O 1
ATOM 3543 N N . GLY A 1 429 ? -15.159 6.774 19.776 1.00 41.28 429 GLY A N 1
ATOM 3544 C CA . GLY A 1 429 ? -15.572 7.875 20.656 1.00 41.28 429 GLY A CA 1
ATOM 3545 C C . GLY A 1 429 ? -16.172 7.460 22.000 1.00 41.28 429 GLY A C 1
ATOM 3546 O O . GLY A 1 429 ? -16.248 8.304 22.897 1.00 41.28 429 GLY A O 1
ATOM 3547 N N . PHE A 1 430 ? -16.582 6.199 22.152 1.00 49.19 430 PHE A N 1
ATOM 3548 C CA . PHE A 1 430 ? -17.064 5.665 23.421 1.00 49.19 430 PHE A CA 1
ATOM 3549 C C . PHE A 1 430 ? -15.867 5.283 24.296 1.00 49.19 430 PHE A C 1
ATOM 3551 O O . PHE A 1 430 ? -15.097 4.385 23.969 1.00 49.19 430 PHE A O 1
ATOM 3558 N N . SER A 1 431 ? -15.685 6.003 25.401 1.00 57.72 431 SER A N 1
ATOM 3559 C CA . SER A 1 431 ? -14.739 5.614 26.441 1.00 57.72 431 SER A CA 1
ATOM 3560 C C . SER A 1 431 ? -15.560 5.148 27.633 1.00 57.72 431 SER A C 1
ATOM 3562 O O . SER A 1 431 ? -16.212 5.992 28.254 1.00 57.72 431 SER A O 1
ATOM 3564 N N . PRO A 1 432 ? -15.531 3.856 27.992 1.00 58.88 432 PRO A N 1
ATOM 3565 C CA . PRO A 1 432 ? -16.149 3.377 29.226 1.00 58.88 432 PRO A CA 1
ATOM 3566 C C . PRO A 1 432 ? -15.695 4.179 30.460 1.00 58.88 432 PRO A C 1
ATOM 3568 O O . PRO A 1 432 ? -16.472 4.357 31.392 1.00 58.88 432 PRO A O 1
ATOM 3571 N N . MET A 1 433 ? -14.492 4.775 30.419 1.00 61.28 433 MET A N 1
ATOM 3572 C CA . MET A 1 433 ? -13.984 5.668 31.471 1.00 61.28 433 MET A CA 1
ATOM 3573 C C . MET A 1 433 ? -14.812 6.953 31.632 1.00 61.28 433 MET A C 1
ATOM 3575 O O . MET A 1 433 ? -14.865 7.515 32.717 1.00 61.28 433 MET A O 1
ATOM 3579 N N . LYS A 1 434 ? -15.467 7.448 30.571 1.00 65.19 434 LYS A N 1
ATOM 3580 C CA . LYS A 1 434 ? -16.405 8.578 30.692 1.00 65.19 434 LYS A CA 1
ATOM 3581 C C . LYS A 1 434 ? -17.721 8.148 31.322 1.00 65.19 434 LYS A C 1
ATOM 3583 O O . LYS A 1 434 ? -18.301 8.926 32.068 1.00 65.19 434 LYS A O 1
ATOM 3588 N N . ALA A 1 435 ? -18.188 6.937 31.011 1.00 65.19 435 ALA A N 1
ATOM 3589 C CA . ALA A 1 435 ? -19.422 6.401 31.575 1.00 65.19 435 ALA A CA 1
ATOM 3590 C C . ALA A 1 435 ? -19.332 6.178 33.092 1.00 65.19 435 ALA A C 1
ATOM 3592 O O . ALA A 1 435 ? -20.346 6.265 33.777 1.00 65.19 435 ALA A O 1
ATOM 3593 N N . LEU A 1 436 ? -18.119 5.948 33.595 1.00 68.44 436 LEU A N 1
ATOM 3594 C CA . LEU A 1 436 ? -17.803 5.657 34.989 1.00 68.44 436 LEU A CA 1
ATOM 3595 C C . LEU A 1 436 ? -16.949 6.765 35.621 1.00 68.44 436 LEU A C 1
ATOM 3597 O O . LEU A 1 436 ? -15.972 6.480 36.303 1.00 68.44 436 LEU A O 1
ATOM 3601 N N . ASP A 1 437 ? -17.277 8.039 35.395 1.00 74.50 437 ASP A N 1
ATOM 3602 C CA . ASP A 1 437 ? -16.594 9.102 36.139 1.00 74.50 437 ASP A CA 1
ATOM 3603 C C . ASP A 1 437 ? -16.852 9.000 37.654 1.00 74.50 437 ASP A C 1
ATOM 3605 O O . ASP A 1 437 ? -17.785 8.335 38.114 1.00 74.50 437 ASP A O 1
ATOM 3609 N N . ARG A 1 438 ? -16.008 9.681 38.435 1.00 75.00 438 ARG A N 1
ATOM 3610 C CA . ARG A 1 438 ? -16.037 9.654 39.903 1.00 75.00 438 ARG A CA 1
ATOM 3611 C C . ARG A 1 438 ? -17.430 9.908 40.478 1.00 75.00 438 ARG A C 1
ATOM 3613 O O . ARG A 1 438 ? -17.878 9.206 41.379 1.00 75.00 438 ARG A O 1
ATOM 3620 N N . ASP A 1 439 ? -18.131 10.901 39.942 1.00 78.50 439 ASP A N 1
ATOM 3621 C CA . ASP A 1 439 ? -19.449 11.281 40.441 1.00 78.50 439 ASP A CA 1
ATOM 3622 C C . ASP A 1 439 ? -20.510 10.228 40.093 1.00 78.50 439 ASP A C 1
ATOM 3624 O O . ASP A 1 439 ? -21.423 9.993 40.885 1.00 78.50 439 ASP A O 1
ATOM 3628 N N . SER A 1 440 ? -20.388 9.590 38.927 1.00 76.75 440 SER A N 1
ATOM 3629 C CA . SER A 1 440 ? -21.250 8.484 38.495 1.00 76.75 440 SER A CA 1
ATOM 3630 C C . SER A 1 440 ? -21.046 7.253 39.382 1.00 76.75 440 SER A C 1
ATOM 3632 O O . SER A 1 440 ? -22.001 6.674 39.893 1.00 76.75 440 SER A O 1
ATOM 3634 N N . LEU A 1 441 ? -19.789 6.902 39.670 1.00 78.62 441 LEU A N 1
ATOM 3635 C CA . LEU A 1 441 ? -19.458 5.816 40.595 1.00 78.62 441 LEU A CA 1
ATOM 3636 C C . LEU A 1 441 ? -20.018 6.062 41.995 1.00 78.62 441 LEU A C 1
ATOM 3638 O O . LEU A 1 441 ? -20.645 5.179 42.572 1.00 78.62 441 LEU A O 1
ATOM 3642 N N . ARG A 1 442 ? -19.877 7.282 42.517 1.00 80.06 442 ARG A N 1
ATOM 3643 C CA . ARG A 1 442 ? -20.435 7.650 43.825 1.00 80.06 442 ARG A CA 1
ATOM 3644 C C . ARG A 1 442 ? -21.951 7.496 43.884 1.00 80.06 442 ARG A C 1
ATOM 3646 O O . ARG A 1 442 ? -22.468 7.000 44.881 1.00 80.06 442 ARG A O 1
ATOM 3653 N N . ARG A 1 443 ? -22.671 7.886 42.826 1.00 80.12 443 ARG A N 1
ATOM 3654 C CA . ARG A 1 443 ? -24.129 7.693 42.739 1.00 80.12 443 ARG A CA 1
ATOM 3655 C C . ARG A 1 443 ? -24.504 6.218 42.725 1.00 80.12 443 ARG A C 1
ATOM 3657 O O . ARG A 1 443 ? -25.372 5.810 43.491 1.00 80.12 443 ARG A O 1
ATOM 3664 N N . LEU A 1 444 ? -23.803 5.428 41.919 1.00 80.94 444 LEU A N 1
ATOM 3665 C CA . LEU A 1 444 ? -23.975 3.983 41.872 1.00 80.94 444 LEU A CA 1
ATOM 3666 C C . LEU A 1 444 ? -23.764 3.350 43.262 1.00 80.94 444 LEU A C 1
ATOM 3668 O O . LEU A 1 444 ? -24.585 2.558 43.720 1.00 80.94 444 LEU A O 1
ATOM 3672 N N . PHE A 1 445 ? -22.686 3.720 43.958 1.00 84.38 445 PHE A N 1
ATOM 3673 C CA . PHE A 1 445 ? -22.357 3.180 45.280 1.00 84.38 445 PHE A CA 1
ATOM 3674 C C . PHE A 1 445 ? -23.398 3.533 46.344 1.00 84.38 445 PHE A C 1
ATOM 3676 O O . PHE A 1 445 ? -23.683 2.697 47.202 1.00 84.38 445 PHE A O 1
ATOM 3683 N N . LEU A 1 446 ? -24.017 4.715 46.265 1.00 80.94 446 LEU A N 1
ATOM 3684 C CA . LEU A 1 446 ? -25.129 5.086 47.145 1.00 80.94 446 LEU A CA 1
ATOM 3685 C C . LEU A 1 446 ? -26.323 4.134 46.989 1.00 80.94 446 LEU A C 1
ATOM 3687 O O . LEU A 1 446 ? -26.863 3.693 47.999 1.00 80.94 446 LEU A O 1
ATOM 3691 N N . GLU A 1 447 ? -26.705 3.772 45.759 1.00 80.75 447 GLU A N 1
ATOM 3692 C CA . GLU A 1 447 ? -27.799 2.817 45.515 1.00 80.75 447 GLU A CA 1
ATOM 3693 C C . GLU A 1 447 ? -27.488 1.447 46.140 1.00 80.75 447 GLU A C 1
ATOM 3695 O O . GLU A 1 447 ? -28.315 0.889 46.861 1.00 80.75 447 GLU A O 1
ATOM 3700 N N . PHE A 1 448 ? -26.272 0.931 45.932 1.00 81.31 448 PHE A N 1
ATOM 3701 C CA . PHE A 1 448 ? -25.857 -0.369 46.468 1.00 81.31 448 PHE A CA 1
ATOM 3702 C C . PHE A 1 448 ? -25.711 -0.386 47.986 1.00 81.31 448 PHE A C 1
ATOM 3704 O O . PHE A 1 448 ? -26.027 -1.393 48.613 1.00 81.31 448 PHE A O 1
ATOM 3711 N N . MET A 1 449 ? -25.257 0.707 48.596 1.00 79.62 449 MET A N 1
ATOM 3712 C CA . MET A 1 449 ? -25.050 0.770 50.041 1.00 79.62 449 MET A CA 1
ATOM 3713 C C . MET A 1 449 ? -26.332 0.453 50.821 1.00 79.62 449 MET A C 1
ATOM 3715 O O . MET A 1 449 ? -26.249 -0.115 51.901 1.00 79.62 449 MET A O 1
ATOM 3719 N N . HIS A 1 450 ? -27.515 0.769 50.295 1.00 76.06 450 HIS A N 1
ATOM 3720 C CA . HIS A 1 450 ? -28.780 0.539 50.997 1.00 76.06 450 HIS A CA 1
ATOM 3721 C C . HIS A 1 450 ? -29.382 -0.862 50.785 1.00 76.06 450 HIS A C 1
ATOM 3723 O O . HIS A 1 450 ? -30.457 -1.148 51.305 1.00 76.06 450 HIS A O 1
ATOM 3729 N N . VAL A 1 451 ? -28.692 -1.753 50.068 1.00 75.50 451 VAL A N 1
ATOM 3730 C CA . VAL A 1 451 ? -29.159 -3.111 49.760 1.00 75.50 451 VAL A CA 1
ATOM 3731 C C . VAL A 1 451 ? -28.585 -4.124 50.762 1.00 75.50 451 VAL A C 1
ATOM 3733 O O . VAL A 1 451 ? -27.377 -4.161 50.989 1.00 75.50 451 VAL A O 1
ATOM 3736 N N . ASP A 1 452 ? -29.435 -4.988 51.334 1.00 70.06 452 ASP A N 1
ATOM 3737 C CA . ASP A 1 452 ? -28.992 -6.171 52.100 1.00 70.06 452 ASP A CA 1
ATOM 3738 C C . ASP A 1 452 ? -28.280 -7.160 51.158 1.00 70.06 452 ASP A C 1
ATOM 3740 O O . ASP A 1 452 ? -28.781 -7.461 50.074 1.00 70.06 452 ASP A O 1
ATOM 3744 N N . ILE A 1 453 ? -27.141 -7.719 51.583 1.00 70.12 453 ILE A N 1
ATOM 3745 C CA . ILE A 1 453 ? -26.382 -8.754 50.857 1.00 70.12 453 ILE A CA 1
ATOM 3746 C C . ILE A 1 453 ? -27.281 -9.888 50.337 1.00 70.12 453 ILE A C 1
ATOM 3748 O O . ILE A 1 453 ? -27.047 -10.390 49.240 1.00 70.12 453 ILE A O 1
ATOM 3752 N N . LYS A 1 454 ? -28.328 -10.291 51.070 1.00 68.69 454 LYS A N 1
ATOM 3753 C CA . LYS A 1 454 ? -29.258 -11.348 50.615 1.00 68.69 454 LYS A CA 1
ATOM 3754 C C . LYS A 1 454 ? -30.049 -10.973 49.360 1.00 68.69 454 LYS A C 1
ATOM 3756 O O . LYS A 1 454 ? -30.454 -11.863 48.616 1.00 68.69 454 LYS A O 1
ATOM 3761 N N . SER A 1 455 ? -30.254 -9.681 49.136 1.00 66.75 455 SER A N 1
ATOM 3762 C CA . SER A 1 455 ? -30.931 -9.115 47.968 1.00 66.75 455 SER A CA 1
ATOM 3763 C C . SER A 1 455 ? -29.965 -8.834 46.808 1.00 66.75 455 SER A C 1
ATOM 3765 O O . SER A 1 455 ? -30.363 -8.385 45.733 1.00 66.75 455 SER A O 1
ATOM 3767 N N . LEU A 1 456 ? -28.667 -9.090 46.983 1.00 69.75 456 LEU A N 1
ATOM 3768 C CA . LEU A 1 456 ? -27.670 -8.843 45.953 1.00 69.75 456 LEU A CA 1
ATOM 3769 C C . LEU A 1 456 ? -27.348 -10.136 45.189 1.00 69.75 456 LEU A C 1
ATOM 3771 O O . LEU A 1 456 ? -26.456 -10.898 45.557 1.00 69.75 456 LEU A O 1
ATOM 3775 N N . ALA A 1 457 ? -28.067 -10.374 44.089 1.00 69.12 457 ALA A N 1
ATOM 3776 C CA . ALA A 1 457 ? -27.711 -11.390 43.101 1.00 69.12 457 ALA A CA 1
ATOM 3777 C C . ALA A 1 457 ? -27.056 -10.713 41.890 1.00 69.12 457 ALA A C 1
ATOM 3779 O O . ALA A 1 457 ? -27.749 -10.262 40.977 1.00 69.12 457 ALA A O 1
ATOM 3780 N N . LEU A 1 458 ? -25.722 -10.639 41.889 1.00 65.62 458 LEU A N 1
ATOM 3781 C CA . LEU A 1 458 ? -24.974 -10.058 40.776 1.00 65.62 458 LEU A CA 1
ATOM 3782 C C . LEU A 1 458 ? -24.906 -11.047 39.614 1.00 65.62 458 LEU A C 1
ATOM 3784 O O . LEU A 1 458 ? -24.452 -12.183 39.754 1.00 65.62 458 LEU A O 1
ATOM 3788 N N . TYR A 1 459 ? -25.369 -10.598 38.453 1.00 70.38 459 TYR A N 1
ATOM 3789 C CA . TYR A 1 459 ? -25.233 -11.339 37.212 1.00 70.38 459 TYR A CA 1
ATOM 3790 C C . TYR A 1 459 ? -23.934 -10.884 36.555 1.00 70.38 459 TYR A C 1
ATOM 3792 O O . TYR A 1 459 ? -23.730 -9.698 36.335 1.00 70.38 459 TYR A O 1
ATOM 3800 N N . LEU A 1 460 ? -23.049 -11.823 36.227 1.00 65.44 460 LEU A N 1
ATOM 3801 C CA . LEU A 1 460 ? -21.717 -11.507 35.690 1.00 65.44 460 LEU A CA 1
ATOM 3802 C C . LEU A 1 460 ? -21.766 -10.674 34.395 1.00 65.44 460 LEU A C 1
ATOM 3804 O O . LEU A 1 460 ? -20.811 -10.002 34.037 1.00 65.44 460 LEU A O 1
ATOM 3808 N N . ASP A 1 461 ? -22.890 -10.648 33.687 1.00 69.12 461 ASP A N 1
ATOM 3809 C CA . ASP A 1 461 ? -23.017 -9.821 32.487 1.00 69.12 461 ASP A CA 1
ATOM 3810 C C . ASP A 1 461 ? -23.452 -8.368 32.775 1.00 69.12 461 ASP A C 1
ATOM 3812 O O . ASP A 1 461 ? -23.333 -7.520 31.894 1.00 69.12 461 ASP A O 1
ATOM 3816 N N . HIS A 1 462 ? -24.011 -8.075 33.956 1.00 72.69 462 HIS A N 1
ATOM 3817 C CA . HIS A 1 462 ? -24.662 -6.799 34.281 1.00 72.69 462 HIS A CA 1
ATOM 3818 C C . HIS A 1 462 ? -24.848 -6.618 35.800 1.00 72.69 462 HIS A C 1
ATOM 3820 O O . HIS A 1 462 ? -25.362 -7.500 36.486 1.00 72.69 462 HIS A O 1
ATOM 3826 N N . ASN A 1 463 ? -24.494 -5.442 36.330 1.00 75.94 463 ASN A N 1
ATOM 3827 C CA . ASN A 1 463 ? -24.681 -5.121 37.749 1.00 75.94 463 ASN A CA 1
ATOM 3828 C C . ASN A 1 463 ? -26.175 -4.987 38.081 1.00 75.94 463 ASN A C 1
ATOM 3830 O O . ASN A 1 463 ? -26.785 -3.949 37.832 1.00 75.94 463 ASN A O 1
ATOM 3834 N N . LEU A 1 464 ? -26.757 -6.053 38.633 1.00 76.50 464 LEU A N 1
ATOM 3835 C CA . LEU A 1 464 ? -28.164 -6.131 39.021 1.00 76.50 464 LEU A CA 1
ATOM 3836 C C . LEU A 1 464 ? -28.353 -6.209 40.533 1.00 76.50 464 LEU A C 1
ATOM 3838 O O . LEU A 1 464 ? -27.671 -6.965 41.221 1.00 76.50 464 LEU A O 1
ATOM 3842 N N . ILE A 1 465 ? -29.370 -5.504 41.017 1.00 77.94 465 ILE A N 1
ATOM 3843 C CA . ILE A 1 465 ? -29.934 -5.636 42.361 1.00 77.94 465 ILE A CA 1
ATOM 3844 C C . ILE A 1 465 ? -31.188 -6.517 42.259 1.00 77.94 465 ILE A C 1
ATOM 3846 O O . ILE A 1 465 ? -31.978 -6.350 41.331 1.00 77.94 465 ILE A O 1
ATOM 3850 N N . SER A 1 466 ? -31.382 -7.462 43.184 1.00 74.62 466 SER A N 1
ATOM 3851 C CA . SER A 1 466 ? -32.526 -8.384 43.185 1.00 74.62 466 SER A CA 1
ATOM 3852 C C . SER A 1 466 ? -33.388 -8.195 44.437 1.00 74.62 466 SER A C 1
ATOM 3854 O O . SER A 1 466 ? -33.080 -8.738 45.494 1.00 74.62 466 SER A O 1
ATOM 3856 N N . LEU A 1 467 ? -34.504 -7.479 44.324 1.00 69.31 467 LEU A N 1
ATOM 3857 C CA . LEU A 1 467 ? -35.450 -7.278 45.428 1.00 69.31 467 LEU A CA 1
ATOM 3858 C C . LEU A 1 467 ? -36.705 -8.107 45.179 1.00 69.31 467 LEU A C 1
ATOM 3860 O O . LEU A 1 467 ? -37.371 -7.870 44.185 1.00 69.31 467 LEU A O 1
ATOM 3864 N N . GLU A 1 468 ? -37.029 -9.062 46.059 1.00 65.56 468 GLU A N 1
ATOM 3865 C CA . GLU A 1 468 ? -38.334 -9.762 46.046 1.00 65.56 468 GLU A CA 1
ATOM 3866 C C . GLU A 1 468 ? -38.767 -10.259 44.642 1.00 65.56 468 GLU A C 1
ATOM 3868 O O . GLU A 1 468 ? -39.906 -10.087 44.231 1.00 65.56 468 GLU A O 1
ATOM 3873 N N . ASP A 1 469 ? -37.828 -10.872 43.906 1.00 66.00 469 ASP A N 1
ATOM 3874 C CA . ASP A 1 469 ? -37.940 -11.373 42.517 1.00 66.00 469 ASP A CA 1
ATOM 3875 C C . ASP A 1 469 ? -37.842 -10.331 41.377 1.00 66.00 469 ASP A C 1
ATOM 3877 O O . ASP A 1 469 ? -37.759 -10.698 40.197 1.00 66.00 469 ASP A O 1
ATOM 3881 N N . GLU A 1 470 ? -37.726 -9.042 41.692 1.00 74.25 470 GLU A N 1
ATOM 3882 C CA . GLU A 1 470 ? -37.469 -7.971 40.728 1.00 74.25 470 GLU A CA 1
ATOM 3883 C C . GLU A 1 470 ? -35.984 -7.695 40.536 1.00 74.25 470 GLU A C 1
ATOM 3885 O O . GLU A 1 470 ? -35.224 -7.504 41.483 1.00 74.25 470 GLU A O 1
ATOM 3890 N N . LYS A 1 471 ? -35.573 -7.625 39.268 1.00 84.56 471 LYS A N 1
ATOM 3891 C CA . LYS A 1 471 ? -34.194 -7.325 38.882 1.00 84.56 471 LYS A CA 1
ATOM 3892 C C . LYS A 1 471 ? -34.085 -5.865 38.457 1.00 84.56 471 LYS A C 1
ATOM 3894 O O . LYS A 1 471 ? -34.636 -5.477 37.422 1.00 84.56 471 LYS A O 1
ATOM 3899 N N . ILE A 1 472 ? -33.360 -5.094 39.253 1.00 84.19 472 ILE A N 1
ATOM 3900 C CA . ILE A 1 472 ? -33.136 -3.662 39.085 1.00 84.19 472 ILE A CA 1
ATOM 3901 C C . ILE A 1 472 ? -31.719 -3.438 38.556 1.00 84.19 472 ILE A C 1
ATOM 3903 O O . ILE A 1 472 ? -30.764 -4.005 39.081 1.00 84.19 472 ILE A O 1
ATOM 3907 N N . ILE A 1 473 ? -31.581 -2.613 37.523 1.00 85.69 473 ILE A N 1
ATOM 3908 C CA . ILE A 1 473 ? -30.312 -2.186 36.943 1.00 85.69 473 ILE A CA 1
ATOM 3909 C C . ILE A 1 473 ? -30.084 -0.724 37.336 1.00 85.69 473 ILE A C 1
ATOM 3911 O O . ILE A 1 473 ? -30.821 0.149 36.861 1.00 85.69 473 ILE A O 1
ATOM 3915 N N . PRO A 1 474 ? -29.082 -0.429 38.175 1.00 84.94 474 PRO A N 1
ATOM 3916 C CA . PRO A 1 474 ? -28.643 0.938 38.404 1.00 84.94 474 PRO A CA 1
ATOM 3917 C C . PRO A 1 474 ? -28.174 1.590 37.098 1.00 84.94 474 PRO A C 1
ATOM 3919 O O . PRO A 1 474 ? -27.434 0.979 36.326 1.00 84.94 474 PRO A O 1
ATOM 3922 N N . THR A 1 475 ? -28.590 2.826 36.818 1.00 81.94 475 THR A N 1
ATOM 3923 C CA . THR A 1 475 ? -28.135 3.561 35.622 1.00 81.94 475 THR A CA 1
ATOM 3924 C C . THR A 1 475 ? -27.812 5.020 35.930 1.00 81.94 475 THR A C 1
ATOM 3926 O O . THR A 1 475 ? -28.215 5.543 36.963 1.00 81.94 475 THR A O 1
ATOM 3929 N N . GLU A 1 476 ? -27.137 5.720 35.010 1.00 77.81 476 GLU A N 1
ATOM 3930 C CA . GLU A 1 476 ? -26.897 7.173 35.085 1.00 77.81 476 GLU A CA 1
ATOM 3931 C C . GLU A 1 476 ? -27.988 7.998 34.375 1.00 77.81 476 GLU A C 1
ATOM 3933 O O . GLU A 1 476 ? -27.782 9.163 34.028 1.00 77.81 476 GLU A O 1
ATOM 3938 N N . MET A 1 477 ? -29.172 7.420 34.143 1.00 77.50 477 MET A N 1
ATOM 3939 C CA . MET A 1 477 ? -30.306 8.148 33.573 1.00 77.50 477 MET A CA 1
ATOM 3940 C C . MET A 1 477 ? -30.616 9.404 34.392 1.00 77.50 477 MET A C 1
ATOM 3942 O O . MET A 1 477 ? -30.876 9.335 35.594 1.00 77.50 477 MET A O 1
ATOM 3946 N N . ASN A 1 478 ? -30.613 10.559 33.725 1.00 74.94 478 ASN A N 1
ATOM 3947 C CA . ASN A 1 478 ? -31.031 11.828 34.306 1.00 74.94 478 ASN A CA 1
ATOM 3948 C C . ASN A 1 478 ? -32.012 12.539 33.366 1.00 74.94 478 ASN A C 1
ATOM 3950 O O . ASN A 1 478 ? -31.690 12.885 32.227 1.00 74.94 478 ASN A O 1
ATOM 3954 N N . PHE A 1 479 ? -33.216 12.764 33.877 1.00 72.75 479 PHE A N 1
ATOM 3955 C CA . PHE A 1 479 ? -34.337 13.384 33.191 1.00 72.75 479 PHE A CA 1
ATOM 3956 C C . PHE A 1 479 ? -34.791 14.694 33.853 1.00 72.75 479 PHE A C 1
ATOM 3958 O O . PHE A 1 479 ? -35.852 15.207 33.511 1.00 72.75 479 PHE A O 1
ATOM 3965 N N . GLU A 1 480 ? -33.986 15.284 34.746 1.00 68.56 480 GLU A N 1
ATOM 3966 C CA . GLU A 1 480 ? -34.309 16.528 35.469 1.00 68.56 480 GLU A CA 1
ATOM 3967 C C . GLU A 1 480 ? -34.696 17.700 34.557 1.00 68.56 480 GLU A C 1
ATOM 3969 O O . GLU A 1 480 ? -35.559 18.504 34.910 1.00 68.56 480 GLU A O 1
ATOM 3974 N N . TYR A 1 481 ? -34.082 17.781 33.374 1.00 61.41 481 TYR A N 1
ATOM 3975 C CA . TYR A 1 481 ? -34.249 18.890 32.426 1.00 61.41 481 TYR A CA 1
ATOM 3976 C C . TYR A 1 481 ? -34.748 18.441 31.042 1.00 61.41 481 TYR A C 1
ATOM 3978 O O . TYR A 1 481 ? -34.696 19.213 30.082 1.00 61.41 481 TYR A O 1
ATOM 3986 N N . SER A 1 482 ? -35.204 17.192 30.914 1.00 57.75 482 SER A N 1
ATOM 3987 C CA . SER A 1 482 ? -35.548 16.586 29.624 1.00 57.75 482 SER A CA 1
ATOM 3988 C C . SER A 1 482 ? -37.004 16.857 29.229 1.00 57.75 482 SER A C 1
ATOM 3990 O O . SER A 1 482 ? -37.917 16.695 30.030 1.00 57.75 482 SER A O 1
ATOM 3992 N N . TYR A 1 483 ? -37.226 17.248 27.970 1.00 57.31 483 TYR A N 1
ATOM 3993 C CA . TYR A 1 483 ? -38.564 17.360 27.369 1.00 57.31 483 TYR A CA 1
ATOM 3994 C C . TYR A 1 483 ? -39.066 15.985 26.880 1.00 57.31 483 TYR A C 1
ATOM 3996 O O . TYR A 1 483 ? -38.255 15.147 26.481 1.00 57.31 483 TYR A O 1
ATOM 4004 N N . ASP A 1 484 ? -40.386 15.770 26.816 1.00 55.91 484 ASP A N 1
ATOM 4005 C CA . ASP A 1 484 ? -41.015 14.482 26.445 1.00 55.91 484 ASP A CA 1
ATOM 4006 C C . ASP A 1 484 ? -40.519 13.887 25.113 1.00 55.91 484 ASP A C 1
ATOM 4008 O O . ASP A 1 484 ? -40.326 12.674 24.985 1.00 55.91 484 ASP A O 1
ATOM 4012 N N . SER A 1 485 ? -40.241 14.737 24.119 1.00 54.25 485 SER A N 1
ATOM 4013 C CA . SER A 1 485 ? -39.698 14.312 22.821 1.00 54.25 485 SER A CA 1
ATOM 4014 C C . SER A 1 485 ? -38.280 13.739 22.919 1.00 54.25 485 SER A C 1
ATOM 4016 O O . SER A 1 485 ? -37.894 12.891 22.117 1.00 54.25 485 SER A O 1
ATOM 4018 N N . SER A 1 486 ? -37.492 14.201 23.893 1.00 57.94 486 SER A N 1
ATOM 4019 C CA . SER A 1 486 ? -36.137 13.704 24.144 1.00 57.94 486 SER A CA 1
ATOM 4020 C C . SER A 1 486 ? -36.161 12.356 24.865 1.00 57.94 486 SER A C 1
ATOM 4022 O O . SER A 1 486 ? -35.336 11.503 24.555 1.00 57.94 486 SER A O 1
ATOM 4024 N N . LEU A 1 487 ? -37.131 12.145 25.764 1.00 62.97 487 LEU A N 1
ATOM 4025 C CA . LEU A 1 487 ? -37.356 10.875 26.467 1.00 62.97 487 LEU A CA 1
ATOM 4026 C C . LEU A 1 487 ? -37.819 9.770 25.515 1.00 62.97 487 LEU A C 1
ATOM 4028 O O . LEU A 1 487 ? -37.226 8.697 25.476 1.00 62.97 487 LEU A O 1
ATOM 4032 N N . SER A 1 488 ? -38.817 10.069 24.681 1.00 63.78 488 SER A N 1
ATOM 4033 C CA . SER A 1 488 ? -39.354 9.111 23.702 1.00 63.78 488 SER A CA 1
ATOM 4034 C C . SER A 1 488 ? -38.259 8.641 22.734 1.00 63.78 488 SER A C 1
ATOM 4036 O O . SER A 1 488 ? -38.076 7.447 22.512 1.00 63.78 488 SER A O 1
ATOM 4038 N N . ARG A 1 489 ? -37.435 9.579 22.243 1.00 64.81 489 ARG A N 1
ATOM 4039 C CA . ARG A 1 489 ? -36.272 9.270 21.400 1.00 64.81 489 ARG A CA 1
ATOM 4040 C C . ARG A 1 489 ? -35.219 8.431 22.127 1.00 64.81 489 ARG A C 1
ATOM 4042 O O . ARG A 1 489 ? -34.617 7.557 21.513 1.00 64.81 489 ARG A O 1
ATOM 4049 N N . ALA A 1 490 ? -34.968 8.719 23.401 1.00 68.19 490 ALA A N 1
ATOM 4050 C CA . ALA A 1 490 ? -34.051 7.952 24.236 1.00 68.19 490 ALA A CA 1
ATOM 4051 C C . ALA A 1 490 ? -34.500 6.486 24.352 1.00 68.19 490 ALA A C 1
ATOM 4053 O O . ALA A 1 490 ? -33.695 5.589 24.112 1.00 68.19 490 ALA A O 1
ATOM 4054 N N . PHE A 1 491 ? -35.780 6.239 24.626 1.00 73.75 491 PHE A N 1
ATOM 4055 C CA . PHE A 1 491 ? -36.314 4.880 24.738 1.00 73.75 491 PHE A CA 1
ATOM 4056 C C . PHE A 1 491 ? -36.343 4.130 23.406 1.00 73.75 491 PHE A C 1
ATOM 4058 O O . PHE A 1 491 ? -35.966 2.962 23.365 1.00 73.75 491 PHE A O 1
ATOM 4065 N N . GLU A 1 492 ? -36.680 4.804 22.303 1.00 71.00 492 GLU A N 1
ATOM 4066 C CA . GLU A 1 492 ? -36.571 4.202 20.969 1.00 71.00 492 GLU A CA 1
ATOM 4067 C C . GLU A 1 492 ? -35.140 3.751 20.648 1.00 71.00 492 GLU A C 1
ATOM 4069 O O . GLU A 1 492 ? -34.945 2.708 20.027 1.00 71.00 492 GLU A O 1
ATOM 4074 N N . ILE A 1 493 ? -34.128 4.529 21.052 1.00 70.69 493 ILE A N 1
ATOM 4075 C CA . ILE A 1 493 ? -32.719 4.159 20.859 1.00 70.69 493 ILE A CA 1
ATOM 4076 C C . ILE A 1 493 ? -32.381 2.901 21.665 1.00 70.69 493 ILE A C 1
ATOM 4078 O O . ILE A 1 493 ? -31.690 2.030 21.144 1.00 70.69 493 ILE A O 1
ATOM 4082 N N . MET A 1 494 ? -32.876 2.786 22.902 1.00 72.75 494 MET A N 1
ATOM 4083 C CA . MET A 1 494 ? -32.639 1.603 23.737 1.00 72.75 494 MET A CA 1
ATOM 4084 C C . MET A 1 494 ? -33.299 0.352 23.154 1.00 72.75 494 MET A C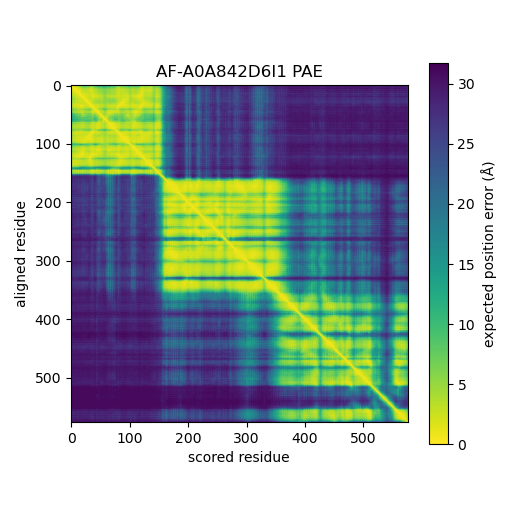 1
ATOM 4086 O O . MET A 1 494 ? -32.664 -0.696 23.117 1.00 72.75 494 MET A O 1
ATOM 4090 N N . GLN A 1 495 ? -34.532 0.466 22.652 1.00 70.56 495 GLN A N 1
ATOM 4091 C CA . GLN A 1 495 ? -35.246 -0.667 22.059 1.00 70.56 495 GLN A CA 1
ATOM 4092 C C . GLN A 1 495 ? -34.655 -1.128 20.726 1.00 70.56 495 GLN A C 1
ATOM 4094 O O . GLN A 1 495 ? -34.651 -2.317 20.435 1.00 70.56 495 GLN A O 1
ATOM 4099 N N . LYS A 1 496 ? -34.136 -0.198 19.916 1.00 73.88 496 LYS A N 1
ATOM 4100 C CA . LYS A 1 496 ? -33.495 -0.51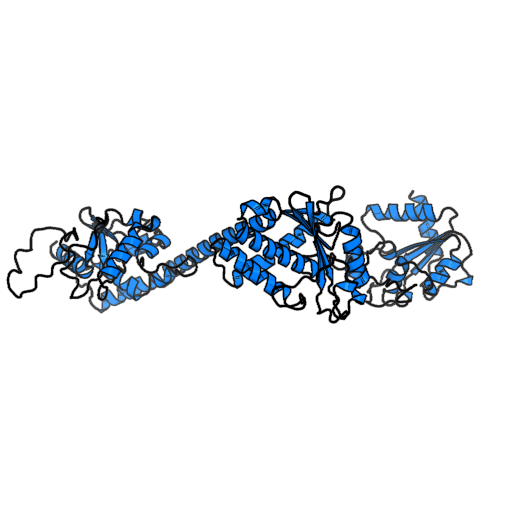3 18.628 1.00 73.88 496 LYS A CA 1
ATOM 4101 C C . LYS A 1 496 ? -32.070 -1.049 18.778 1.00 73.88 496 LYS A C 1
ATOM 4103 O O . LYS A 1 496 ? -31.478 -1.450 17.779 1.00 73.88 496 LYS A O 1
ATOM 4108 N N . ASN A 1 497 ? -31.490 -0.992 19.975 1.00 73.62 497 ASN A N 1
ATOM 4109 C CA . ASN A 1 497 ? -30.137 -1.464 20.224 1.00 73.62 497 ASN A CA 1
ATOM 4110 C C . ASN A 1 497 ? -30.158 -2.886 20.797 1.00 73.62 497 ASN A C 1
ATOM 4112 O O . ASN A 1 497 ? -30.276 -3.059 22.009 1.00 73.62 497 ASN A O 1
ATOM 4116 N N . ASP A 1 498 ? -29.981 -3.886 19.929 1.00 71.88 498 ASP A N 1
ATOM 4117 C CA . ASP A 1 498 ? -30.011 -5.313 20.284 1.00 71.88 498 ASP A CA 1
ATOM 4118 C C . ASP A 1 498 ? -29.070 -5.670 21.455 1.00 71.88 498 ASP A C 1
ATOM 4120 O O . ASP A 1 498 ? -29.426 -6.475 22.315 1.00 71.88 498 ASP A O 1
ATOM 4124 N N . SER A 1 499 ? -27.887 -5.039 21.560 1.00 68.06 499 SER A N 1
ATOM 4125 C CA . SER A 1 499 ? -26.924 -5.354 22.632 1.00 68.06 499 SER A CA 1
ATOM 4126 C C . SER A 1 499 ? -27.419 -4.946 24.024 1.00 68.06 499 SER A C 1
ATOM 4128 O O . SER A 1 499 ? -27.072 -5.603 25.017 1.00 68.06 499 SER A O 1
ATOM 4130 N N . VAL A 1 500 ? -28.235 -3.888 24.082 1.00 75.81 500 VAL A N 1
ATOM 4131 C CA . VAL A 1 500 ? -28.811 -3.295 25.296 1.00 75.81 500 VAL A CA 1
ATOM 4132 C C . VAL A 1 500 ? -30.194 -3.877 25.584 1.00 75.81 500 VAL A C 1
ATOM 4134 O O . VAL A 1 500 ? -30.467 -4.239 26.729 1.00 75.81 500 VAL A O 1
ATOM 4137 N N . HIS A 1 501 ? -31.041 -4.008 24.560 1.00 80.00 501 HIS A N 1
ATOM 4138 C CA . HIS A 1 501 ? -32.422 -4.483 24.660 1.00 80.00 501 HIS A CA 1
ATOM 4139 C C . HIS A 1 501 ? -32.516 -5.841 25.371 1.00 80.00 501 HIS A C 1
ATOM 4141 O O . HIS A 1 501 ? -33.252 -5.975 26.348 1.00 80.00 501 HIS A O 1
ATOM 4147 N N . ASP A 1 502 ? -31.691 -6.813 24.967 1.00 79.44 502 ASP A N 1
ATOM 4148 C CA . ASP A 1 502 ? -31.663 -8.154 25.569 1.00 79.44 502 ASP A CA 1
ATOM 4149 C C . ASP A 1 502 ? -31.366 -8.148 27.076 1.00 79.44 502 ASP A C 1
ATOM 4151 O O . ASP A 1 502 ? -31.756 -9.068 27.797 1.00 79.44 502 ASP A O 1
ATOM 4155 N N . VAL A 1 503 ? -30.660 -7.123 27.563 1.00 80.38 503 VAL A N 1
ATOM 4156 C CA . VAL A 1 503 ? -30.290 -7.005 28.978 1.00 80.38 503 VAL A CA 1
ATOM 4157 C C . VAL A 1 503 ? -31.395 -6.334 29.783 1.00 80.38 503 VAL A C 1
ATOM 4159 O O . VAL A 1 503 ? -31.689 -6.767 30.897 1.00 80.38 503 VAL A O 1
ATOM 4162 N N . ILE A 1 504 ? -32.002 -5.278 29.238 1.00 82.56 504 ILE A N 1
ATOM 4163 C CA . ILE A 1 504 ? -32.982 -4.460 29.964 1.00 82.56 504 ILE A CA 1
ATOM 4164 C C . ILE A 1 504 ? -34.399 -5.043 29.919 1.00 82.56 504 ILE A C 1
ATOM 4166 O O . ILE A 1 504 ? -35.213 -4.715 30.781 1.00 82.56 504 ILE A O 1
ATOM 4170 N N . SER A 1 505 ? -34.696 -5.924 28.962 1.00 84.44 505 SER A N 1
ATOM 4171 C CA . SER A 1 505 ? -36.027 -6.508 28.788 1.00 84.44 505 SER A CA 1
ATOM 4172 C C . SER A 1 505 ? -36.535 -7.203 30.062 1.00 84.44 505 SER A C 1
ATOM 4174 O O . SER A 1 505 ? -35.881 -8.066 30.664 1.00 84.44 505 SER A O 1
ATOM 4176 N N . GLY A 1 506 ? -37.721 -6.802 30.518 1.00 80.69 506 GLY A N 1
ATOM 4177 C CA . GLY A 1 506 ? -38.354 -7.287 31.744 1.00 80.69 506 GLY A CA 1
ATOM 4178 C C . GLY A 1 506 ? -37.631 -6.889 33.036 1.00 80.69 506 GLY A C 1
ATOM 4179 O O . GLY A 1 506 ? -37.839 -7.542 34.061 1.00 80.69 506 GLY A O 1
ATOM 4180 N N . LYS A 1 507 ? -36.748 -5.884 32.999 1.00 85.69 507 LYS A N 1
ATOM 4181 C CA . LYS A 1 507 ? -36.011 -5.345 34.157 1.00 85.69 507 LYS A CA 1
ATOM 4182 C C . LYS A 1 507 ? -36.509 -3.955 34.536 1.00 85.69 507 LYS A C 1
ATOM 4184 O O . LYS A 1 507 ? -37.303 -3.347 33.818 1.00 85.69 507 LYS A O 1
ATOM 4189 N N . ILE A 1 508 ? -36.039 -3.463 35.678 1.00 83.94 508 ILE A N 1
ATOM 4190 C CA . ILE A 1 508 ? -36.302 -2.106 36.167 1.00 83.94 508 ILE A CA 1
ATOM 4191 C C . ILE A 1 508 ? -35.009 -1.304 36.079 1.00 83.94 508 ILE A C 1
ATOM 4193 O O . ILE A 1 508 ? -33.983 -1.771 36.550 1.00 83.94 508 ILE A O 1
ATOM 4197 N N . LEU A 1 509 ? -35.036 -0.115 35.490 1.00 83.94 509 LEU A N 1
ATOM 4198 C CA . LEU A 1 509 ? -33.882 0.779 35.376 1.00 83.94 509 LEU A CA 1
ATOM 4199 C C . LEU A 1 509 ? -34.025 1.938 36.363 1.00 83.94 509 LEU A C 1
ATOM 4201 O O . LEU A 1 509 ? -35.112 2.502 36.480 1.00 83.94 509 LEU A O 1
ATOM 4205 N N . THR A 1 510 ? -32.956 2.322 37.059 1.00 83.38 510 THR A N 1
ATOM 4206 C CA . THR A 1 510 ? -32.997 3.506 37.936 1.00 83.38 510 THR A CA 1
ATOM 4207 C C . THR A 1 510 ? -32.753 4.777 37.133 1.00 83.38 510 THR A C 1
ATOM 4209 O O . THR A 1 510 ? -31.929 4.789 36.221 1.00 83.38 510 THR A O 1
ATOM 4212 N N . ALA A 1 511 ? -33.477 5.852 37.434 1.00 80.31 511 ALA A N 1
ATOM 4213 C CA . ALA A 1 511 ? -33.325 7.145 36.773 1.00 80.31 511 ALA A CA 1
ATOM 4214 C C . ALA A 1 511 ? -33.582 8.302 37.736 1.00 80.31 511 ALA A C 1
ATOM 4216 O O . ALA A 1 511 ? -34.324 8.162 38.700 1.00 80.31 511 ALA A O 1
ATOM 4217 N N . LYS A 1 512 ? -33.002 9.471 37.462 1.00 77.94 512 LYS A N 1
ATOM 4218 C CA . LYS A 1 512 ? -33.294 10.701 38.202 1.00 77.94 512 LYS A CA 1
ATOM 4219 C C . LYS A 1 512 ? -34.365 11.518 37.492 1.00 77.94 512 LYS A C 1
ATOM 4221 O O . LYS A 1 512 ? -34.193 11.841 36.314 1.00 77.94 512 LYS A O 1
ATOM 4226 N N . PHE A 1 513 ? -35.415 11.913 38.204 1.00 72.19 513 PHE A N 1
ATOM 4227 C CA . PHE A 1 513 ? -36.434 12.832 37.698 1.00 72.19 513 PHE A CA 1
ATOM 4228 C C . PHE A 1 513 ? -36.341 14.202 38.388 1.00 72.19 513 PHE A C 1
ATOM 4230 O O . PHE A 1 513 ? -35.876 14.318 39.515 1.00 72.19 513 PHE A O 1
ATOM 4237 N N . GLY A 1 514 ? -36.755 15.267 37.693 1.00 60.91 514 GLY A N 1
ATOM 4238 C CA . GLY A 1 514 ? -36.845 16.613 38.278 1.00 60.91 514 GLY A CA 1
ATOM 4239 C C . GLY A 1 514 ? -38.221 16.890 38.889 1.00 60.91 514 GLY A C 1
ATOM 4240 O O . GLY A 1 514 ? -39.172 16.152 38.636 1.00 60.91 514 GLY A O 1
ATOM 4241 N N . ASP A 1 515 ? -38.368 18.023 39.583 1.00 55.34 515 ASP A N 1
ATOM 4242 C CA . ASP A 1 515 ? -39.603 18.453 40.277 1.00 55.34 515 ASP A CA 1
ATOM 4243 C C . ASP A 1 515 ? -40.873 18.489 39.396 1.00 55.34 515 ASP A C 1
ATOM 4245 O O . ASP A 1 515 ? -41.995 18.500 39.896 1.00 55.34 515 ASP A O 1
ATOM 4249 N N . ARG A 1 516 ? -40.727 18.539 38.062 1.00 45.25 516 ARG A N 1
ATOM 4250 C CA . ARG A 1 516 ? -41.844 18.519 37.092 1.00 45.25 516 ARG A CA 1
ATOM 4251 C C . ARG A 1 516 ? -42.113 17.141 36.473 1.00 45.25 516 ARG A C 1
ATOM 4253 O O . ARG A 1 516 ? -43.114 16.992 35.778 1.00 45.25 516 ARG A O 1
ATOM 4260 N N . GLY A 1 517 ? -41.236 16.164 36.702 1.00 45.97 517 GLY A N 1
ATOM 4261 C CA . GLY A 1 517 ? -41.295 14.812 36.136 1.00 45.97 517 GLY A CA 1
ATOM 4262 C C . GLY A 1 517 ? -42.118 13.816 36.954 1.00 45.97 517 GLY A C 1
ATOM 4263 O O . GLY A 1 517 ? -42.401 12.731 36.463 1.00 45.97 517 GLY A O 1
ATOM 4264 N N . GLN A 1 518 ? -42.559 14.193 38.159 1.00 45.91 518 GLN A N 1
ATOM 4265 C CA . GLN A 1 518 ? -43.256 13.297 39.092 1.00 45.91 518 GLN A CA 1
ATOM 4266 C C . GLN A 1 518 ? -44.634 12.787 38.618 1.00 45.91 518 GLN A C 1
ATOM 4268 O O . GLN A 1 518 ? -45.168 11.875 39.235 1.00 45.91 518 GLN A O 1
ATOM 4273 N N . ILE A 1 519 ? -45.253 13.356 37.570 1.00 41.47 519 ILE A N 1
ATOM 4274 C CA . ILE A 1 519 ? -46.705 13.165 37.347 1.00 41.47 519 ILE A CA 1
ATOM 4275 C C . ILE A 1 519 ? -47.091 12.675 35.932 1.00 41.47 519 ILE A C 1
ATOM 4277 O O . ILE A 1 519 ? -48.178 12.132 35.756 1.00 41.47 519 ILE A O 1
ATOM 4281 N N . ALA A 1 520 ? -46.243 12.791 34.904 1.00 41.41 520 ALA A N 1
ATOM 4282 C CA . ALA A 1 520 ? -46.699 12.565 33.519 1.00 41.41 520 ALA A CA 1
ATOM 4283 C C . ALA A 1 520 ? -46.651 11.105 33.013 1.00 41.41 520 ALA A C 1
ATOM 4285 O O . ALA A 1 520 ? -47.285 10.801 32.008 1.00 41.41 520 ALA A O 1
ATOM 4286 N N . TYR A 1 521 ? -45.952 10.191 33.693 1.00 46.09 521 TYR A N 1
ATOM 4287 C CA . TYR A 1 521 ? -45.758 8.801 33.229 1.00 46.09 521 TYR A CA 1
ATOM 4288 C C . TYR A 1 521 ? -46.522 7.749 34.053 1.00 46.09 521 TYR A C 1
ATOM 4290 O O . TYR A 1 521 ? -46.210 6.559 34.028 1.00 46.09 521 TYR A O 1
ATOM 4298 N N . LEU A 1 522 ? -47.561 8.186 34.767 1.00 40.12 522 LEU A N 1
ATOM 4299 C CA . LEU A 1 522 ? -48.372 7.344 35.650 1.00 40.12 522 LEU A CA 1
ATOM 4300 C C . LEU A 1 522 ? -49.371 6.430 34.915 1.00 40.12 522 LEU A C 1
ATOM 4302 O O . LEU A 1 522 ? -49.860 5.481 35.516 1.00 40.12 522 LEU A O 1
ATOM 4306 N N . GLU A 1 523 ? -49.662 6.646 33.627 1.00 42.66 523 GLU A N 1
ATOM 4307 C CA . GLU A 1 523 ? -50.720 5.878 32.939 1.00 42.66 523 GLU A CA 1
ATOM 4308 C C . GLU A 1 523 ? -50.242 4.732 32.034 1.00 42.66 523 GLU A C 1
ATOM 4310 O O . GLU A 1 523 ? -51.081 4.064 31.441 1.00 42.66 523 GLU A O 1
ATOM 4315 N N . ASN A 1 524 ? -48.943 4.412 31.977 1.00 43.34 524 ASN A N 1
ATOM 4316 C CA . ASN A 1 524 ? -48.464 3.167 31.353 1.00 43.34 524 ASN A CA 1
ATOM 4317 C C . ASN A 1 524 ? -47.241 2.584 32.098 1.00 43.34 524 ASN A C 1
ATOM 4319 O O . ASN A 1 524 ? -46.149 2.490 31.550 1.00 43.34 524 ASN A O 1
ATOM 4323 N N . LEU A 1 525 ? -47.470 2.163 33.352 1.00 44.91 525 LEU A N 1
ATOM 4324 C CA . LEU A 1 525 ? -46.643 1.239 34.155 1.00 44.91 525 LEU A CA 1
ATOM 4325 C C . LEU A 1 525 ? -45.169 1.637 34.393 1.00 44.91 525 LEU A C 1
ATOM 4327 O O . LEU A 1 525 ? -44.247 0.862 34.141 1.00 44.91 525 LEU A O 1
ATOM 4331 N N . ILE A 1 526 ? -44.966 2.785 35.043 1.00 42.84 526 ILE A N 1
ATOM 4332 C CA . ILE A 1 526 ? -43.917 2.920 36.066 1.00 42.84 526 ILE A CA 1
ATOM 4333 C C . ILE A 1 526 ? -44.441 2.183 37.304 1.00 42.84 526 ILE A C 1
ATOM 4335 O O . ILE A 1 526 ? -45.302 2.696 38.013 1.00 42.84 526 ILE A O 1
ATOM 4339 N N . THR A 1 527 ? -44.019 0.938 37.538 1.00 38.41 527 THR A N 1
ATOM 4340 C CA . THR A 1 527 ? -44.391 0.257 38.786 1.00 38.41 527 THR A CA 1
ATOM 4341 C C . THR A 1 527 ? -43.565 0.828 39.928 1.00 38.41 527 THR A C 1
ATOM 4343 O O . THR A 1 527 ? -42.420 0.431 40.126 1.00 38.41 527 THR A O 1
ATOM 4346 N N . ALA A 1 528 ? -44.170 1.726 40.699 1.00 36.78 528 ALA A N 1
ATOM 4347 C CA . ALA A 1 528 ? -43.926 1.749 42.130 1.00 36.78 528 ALA A CA 1
ATOM 4348 C C . ALA A 1 528 ? -44.482 0.429 42.692 1.00 36.78 528 ALA A C 1
ATOM 4350 O O . ALA A 1 528 ? -45.682 0.190 42.619 1.00 36.78 528 ALA A O 1
ATOM 4351 N N . PHE A 1 529 ? -43.631 -0.463 43.187 1.00 29.11 529 PHE A N 1
ATOM 4352 C CA . PHE A 1 529 ? -44.086 -1.639 43.940 1.00 29.11 529 PHE A CA 1
ATOM 4353 C C . PHE A 1 529 ? -44.185 -1.319 45.437 1.00 29.11 529 PHE A C 1
ATOM 4355 O O . PHE A 1 529 ? -43.305 -0.601 45.922 1.00 29.11 529 PHE A O 1
ATOM 4362 N N . PRO A 1 530 ? -45.124 -1.890 46.220 1.00 39.44 530 PRO A N 1
ATOM 4363 C CA . PRO A 1 530 ? -46.493 -2.335 45.932 1.00 39.44 530 PRO A CA 1
ATOM 4364 C C . PRO A 1 530 ? -47.559 -1.338 46.456 1.00 39.44 530 PRO A C 1
ATOM 4366 O O . PRO A 1 530 ? -47.254 -0.348 47.117 1.00 39.44 530 PRO A O 1
ATOM 4369 N N . GLU A 1 531 ? -48.814 -1.625 46.115 1.00 36.72 531 GLU A N 1
ATOM 4370 C CA . GLU A 1 531 ? -50.000 -0.757 46.016 1.00 36.72 531 GLU A CA 1
ATOM 4371 C C . GLU A 1 531 ? -50.666 -0.269 47.327 1.00 36.72 531 GLU A C 1
ATOM 4373 O O . GLU A 1 531 ? -51.765 0.279 47.258 1.00 36.72 531 GLU A O 1
ATOM 4378 N N . ASP A 1 532 ? -50.052 -0.392 48.508 1.00 35.75 532 ASP A N 1
ATOM 4379 C CA . ASP A 1 532 ? -50.829 -0.308 49.764 1.00 35.75 532 ASP A CA 1
ATOM 4380 C C . ASP A 1 532 ? -50.797 1.026 50.547 1.00 35.75 532 ASP A C 1
ATOM 4382 O O . ASP A 1 532 ? -51.492 1.136 51.554 1.00 35.75 532 ASP A O 1
ATOM 4386 N N . GLU A 1 533 ? -50.099 2.082 50.105 1.00 34.84 533 GLU A N 1
ATOM 4387 C CA . GLU A 1 533 ? -50.051 3.356 50.867 1.00 34.84 533 GLU A CA 1
ATOM 4388 C C 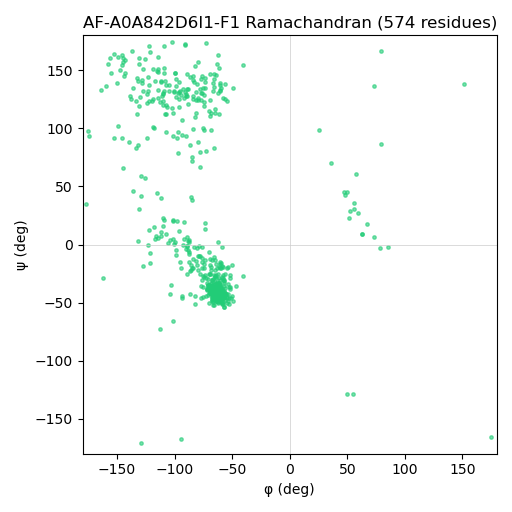. GLU A 1 533 ? -50.212 4.643 50.029 1.00 34.84 533 GLU A C 1
ATOM 4390 O O . GLU A 1 533 ? -49.498 5.625 50.216 1.00 34.84 533 GLU A O 1
ATOM 4395 N N . MET A 1 534 ? -51.192 4.699 49.119 1.00 32.44 534 MET A N 1
ATOM 4396 C CA . MET A 1 534 ? -51.578 5.956 48.439 1.00 32.44 534 MET A CA 1
ATOM 4397 C C . MET A 1 534 ? -52.973 6.480 48.821 1.00 32.44 534 MET A C 1
ATOM 4399 O O . MET A 1 534 ? -53.678 7.038 47.986 1.00 32.44 534 MET A O 1
ATOM 4403 N N . ASP A 1 535 ? -53.348 6.390 50.100 1.00 31.09 535 ASP A N 1
ATOM 4404 C CA . ASP A 1 535 ? -54.556 7.052 50.636 1.00 31.09 535 ASP A CA 1
ATOM 4405 C C . ASP A 1 535 ? -54.282 8.419 51.299 1.00 31.09 535 ASP A C 1
ATOM 4407 O O . ASP A 1 535 ? -55.153 9.016 51.933 1.00 31.09 535 ASP A O 1
ATOM 4411 N N . ILE A 1 536 ? -53.082 8.983 51.134 1.00 32.38 536 ILE A N 1
ATOM 4412 C CA . ILE A 1 536 ? -52.749 10.302 51.680 1.00 32.38 536 ILE A CA 1
ATOM 4413 C C . ILE A 1 536 ? -52.101 11.137 50.586 1.00 32.38 536 ILE A C 1
ATOM 4415 O O . ILE A 1 536 ? -50.887 11.144 50.471 1.00 32.38 536 ILE A O 1
ATOM 4419 N N . LEU A 1 537 ? -52.915 11.814 49.770 1.00 28.64 537 LEU A N 1
ATOM 4420 C CA . LEU A 1 537 ? -52.629 13.134 49.170 1.00 28.64 537 LEU A CA 1
ATOM 4421 C C . LEU A 1 537 ? -53.819 13.655 48.331 1.00 28.64 537 LEU A C 1
ATOM 4423 O O . LEU A 1 537 ? -53.649 14.386 47.358 1.00 28.64 537 LEU A O 1
ATOM 4427 N N . GLU A 1 538 ? -55.064 13.380 48.734 1.00 32.22 538 GLU A N 1
ATOM 4428 C CA . GLU A 1 538 ? -56.208 14.181 48.277 1.00 32.22 538 GLU A CA 1
ATOM 4429 C C . GLU A 1 538 ? -56.375 15.418 49.166 1.00 32.22 538 GLU A C 1
ATOM 4431 O O . GLU A 1 538 ? -57.257 15.496 50.014 1.00 32.22 538 GLU A O 1
ATOM 4436 N N . SER A 1 539 ? -55.511 16.417 48.994 1.00 33.31 539 SER A N 1
ATOM 4437 C CA . SER A 1 539 ? -55.915 17.821 49.154 1.00 33.31 539 SER A CA 1
ATOM 4438 C C . SER A 1 539 ? -54.774 18.762 48.787 1.00 33.31 539 SER A C 1
ATOM 4440 O O . SER A 1 539 ? -53.910 19.087 49.589 1.00 33.31 539 SER A O 1
ATOM 4442 N N . THR A 1 540 ? -54.807 19.262 47.556 1.00 29.11 540 THR A N 1
ATOM 4443 C CA . THR A 1 540 ? -54.908 20.694 47.217 1.00 29.11 540 THR A CA 1
ATOM 4444 C C . THR A 1 540 ? -54.249 20.993 45.869 1.00 29.11 540 THR A C 1
ATOM 4446 O O . THR A 1 540 ? -53.150 20.559 45.557 1.00 29.11 540 THR A O 1
ATOM 4449 N N . SER A 1 541 ? -54.938 21.837 45.098 1.00 29.62 541 SER A N 1
ATOM 4450 C CA . SER A 1 541 ? -54.465 22.555 43.907 1.00 29.62 541 SER A CA 1
ATOM 4451 C C . SER A 1 541 ? -54.389 21.795 42.569 1.00 29.62 541 SER A C 1
ATOM 4453 O O . SER A 1 541 ? -53.365 21.326 42.099 1.00 29.62 541 SER A O 1
ATOM 4455 N N . SER A 1 542 ? -55.533 21.804 41.881 1.00 33.00 542 SER A N 1
ATOM 4456 C CA . SER A 1 542 ? -55.671 22.269 40.490 1.00 33.00 542 SER A CA 1
ATOM 4457 C C . SER A 1 542 ? -54.428 22.211 39.582 1.00 33.00 542 SER A C 1
ATOM 4459 O O . SER A 1 542 ? -53.670 23.181 39.519 1.00 33.00 542 SER A O 1
ATOM 4461 N N . ARG A 1 543 ? -54.331 21.155 38.762 1.00 27.81 543 ARG A N 1
ATOM 4462 C CA . ARG A 1 543 ? -53.886 21.186 37.350 1.00 27.81 543 ARG A CA 1
ATOM 4463 C C . ARG A 1 543 ? -54.048 19.795 36.722 1.00 27.81 543 ARG A C 1
ATOM 4465 O O . ARG A 1 543 ? -53.163 18.956 36.794 1.00 27.81 543 ARG A O 1
ATOM 4472 N N . LYS A 1 544 ? -55.197 19.564 36.079 1.00 28.92 544 LYS A N 1
ATOM 4473 C CA . LYS A 1 544 ? -55.354 18.489 35.089 1.00 28.92 544 LYS A CA 1
ATOM 4474 C C . LYS A 1 544 ? -54.527 18.866 33.859 1.00 28.92 544 LYS A C 1
ATOM 4476 O O . LYS A 1 544 ? -54.907 19.807 33.165 1.00 28.92 544 LYS A O 1
ATOM 4481 N N . TYR A 1 545 ? -53.439 18.154 33.587 1.00 32.28 545 TYR A N 1
ATOM 4482 C CA . TYR A 1 545 ? -52.785 18.190 32.280 1.00 32.28 545 TYR A CA 1
ATOM 4483 C C . TYR A 1 545 ? -53.006 16.856 31.577 1.00 32.28 545 TYR A C 1
ATOM 4485 O O . TYR A 1 545 ? -52.666 15.799 32.092 1.00 32.28 545 TYR A O 1
ATOM 4493 N N . ALA A 1 546 ? -53.650 16.942 30.418 1.00 30.00 546 ALA A N 1
ATOM 4494 C CA . ALA A 1 546 ? -53.880 15.848 29.494 1.00 30.00 546 ALA A CA 1
ATOM 4495 C C . ALA A 1 546 ? -52.612 15.610 28.669 1.00 30.00 546 ALA A C 1
ATOM 4497 O O . ALA A 1 546 ? -52.178 16.545 28.006 1.00 30.00 546 ALA A O 1
ATOM 4498 N N . TYR A 1 547 ? -52.059 14.396 28.665 1.00 35.31 547 TYR A N 1
ATOM 4499 C CA . TYR A 1 547 ? -50.999 13.997 27.731 1.00 35.31 547 TYR A CA 1
ATOM 4500 C C . TYR A 1 547 ? -51.113 12.498 27.443 1.00 35.31 547 TYR A C 1
ATOM 4502 O O . TYR A 1 547 ? -50.758 11.681 28.282 1.00 35.31 547 TYR A O 1
ATOM 4510 N N . LYS A 1 548 ? -51.673 12.141 26.276 1.00 32.31 548 LYS A N 1
ATOM 4511 C CA . LYS A 1 548 ? -51.993 10.747 25.918 1.00 32.31 548 LYS A CA 1
ATOM 4512 C C . LYS A 1 548 ? -51.345 10.226 24.624 1.00 32.31 548 LYS A C 1
ATOM 4514 O O . LYS A 1 548 ? -51.537 9.062 24.316 1.00 32.31 548 LYS A O 1
ATOM 4519 N N . ASP A 1 549 ? -50.554 11.010 23.886 1.00 32.75 549 ASP A N 1
ATOM 4520 C CA . ASP A 1 549 ? -50.318 10.691 22.461 1.00 32.75 549 ASP A CA 1
ATOM 4521 C C . ASP A 1 549 ? -48.852 10.680 21.959 1.00 32.75 549 ASP A C 1
ATOM 4523 O O . ASP A 1 549 ? -48.631 10.944 20.780 1.00 32.75 549 ASP A O 1
ATOM 4527 N N . SER A 1 550 ? -47.823 10.354 22.761 1.00 39.03 550 SER A N 1
ATOM 4528 C CA . SER A 1 550 ? -46.442 10.268 22.208 1.00 39.03 550 SER A CA 1
ATOM 4529 C C . SER A 1 550 ? -45.604 9.031 22.534 1.00 39.03 550 SER A C 1
ATOM 4531 O O . SER A 1 550 ? -44.471 8.960 22.072 1.00 39.03 550 SER A O 1
ATOM 4533 N N . ILE A 1 551 ? -46.131 8.033 23.248 1.00 45.28 551 ILE A N 1
ATOM 4534 C CA . ILE A 1 551 ? -45.463 6.728 23.410 1.00 45.28 551 ILE A CA 1
ATOM 4535 C C . ILE A 1 551 ? -46.511 5.646 23.167 1.00 45.28 551 ILE A C 1
ATOM 4537 O O . ILE A 1 551 ? -47.182 5.177 24.081 1.00 45.28 551 ILE A O 1
ATOM 4541 N N . SER A 1 552 ? -46.735 5.323 21.893 1.00 39.56 552 SER A N 1
ATOM 4542 C CA . SER A 1 552 ? -47.703 4.303 21.473 1.00 39.56 552 SER A CA 1
ATOM 4543 C C . SER A 1 552 ? -47.151 2.874 21.537 1.00 39.56 552 SER A C 1
ATOM 4545 O O . SER A 1 552 ? -47.887 1.935 21.241 1.00 39.56 552 SER A O 1
ATOM 4547 N N . GLU A 1 553 ? -45.883 2.689 21.912 1.00 49.91 553 GLU A N 1
ATOM 4548 C CA . GLU A 1 553 ? -45.263 1.373 22.072 1.00 49.91 553 GLU A CA 1
ATOM 4549 C C . GLU A 1 553 ? -45.004 1.096 23.552 1.00 49.91 553 GLU A C 1
ATOM 4551 O O . GLU A 1 553 ? -44.380 1.877 24.268 1.00 49.91 553 GLU A O 1
ATOM 4556 N N . LYS A 1 554 ? -45.557 -0.017 24.033 1.00 60.94 554 LYS A N 1
ATOM 4557 C CA . LYS A 1 554 ? -45.389 -0.479 25.407 1.00 60.94 554 LYS A CA 1
ATOM 4558 C C . LYS A 1 554 ? -43.915 -0.836 25.610 1.00 60.94 554 LYS A C 1
ATOM 4560 O O . LYS A 1 554 ? -43.428 -1.751 24.951 1.00 60.94 554 LYS A O 1
ATOM 4565 N N . LEU A 1 555 ? -43.226 -0.126 26.503 1.00 69.69 555 LEU A N 1
ATOM 4566 C CA . LEU A 1 555 ? -41.870 -0.491 26.913 1.00 69.69 555 LEU A CA 1
ATOM 4567 C C . LEU A 1 555 ? -41.905 -1.885 27.553 1.00 69.69 555 LEU A C 1
ATOM 4569 O O . LEU A 1 555 ? -42.819 -2.213 28.315 1.00 69.69 555 LEU A O 1
ATOM 4573 N N . ASP A 1 556 ? -40.929 -2.718 27.217 1.00 76.62 556 ASP A N 1
ATOM 4574 C CA . ASP A 1 556 ? -40.754 -4.061 27.769 1.00 76.62 556 ASP A CA 1
ATOM 4575 C C . ASP A 1 556 ? -39.880 -4.060 29.035 1.00 76.62 556 ASP A C 1
ATOM 4577 O O . ASP A 1 556 ? -39.714 -5.094 29.674 1.00 76.62 556 ASP A O 1
ATOM 4581 N N . PHE A 1 557 ? -39.383 -2.891 29.438 1.00 78.31 557 PHE A N 1
ATOM 4582 C CA . PHE A 1 557 ? -38.698 -2.618 30.697 1.00 78.31 557 PHE A CA 1
ATOM 4583 C C . PHE A 1 557 ? -39.429 -1.525 31.489 1.00 78.31 557 PHE A C 1
ATOM 4585 O O . PHE A 1 557 ? -40.292 -0.816 30.969 1.00 78.31 557 PHE A O 1
ATOM 4592 N N . LYS A 1 558 ? -39.083 -1.392 32.769 1.00 77.69 558 LYS A N 1
ATOM 4593 C CA . LYS A 1 558 ? -39.643 -0.408 33.705 1.00 77.69 558 LYS A CA 1
ATOM 4594 C C . LYS A 1 558 ? -38.573 0.588 34.128 1.00 77.69 558 LYS A C 1
ATOM 4596 O O . LYS A 1 558 ? -37.384 0.302 34.027 1.00 77.69 558 LYS A O 1
ATOM 4601 N N . ILE A 1 559 ? -38.994 1.736 34.647 1.00 75.00 559 ILE A N 1
ATOM 4602 C CA . ILE A 1 559 ? -38.095 2.753 35.199 1.00 75.00 559 ILE A CA 1
ATOM 4603 C C . ILE A 1 559 ? -38.580 3.111 36.596 1.00 75.00 559 ILE A C 1
ATOM 4605 O O . ILE A 1 559 ? -39.785 3.231 36.798 1.00 75.00 559 ILE A O 1
ATOM 4609 N N . ILE A 1 560 ? -37.660 3.280 37.54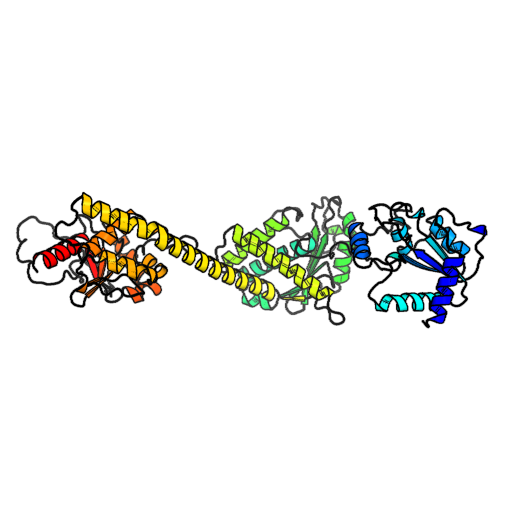0 1.00 76.94 560 ILE A N 1
ATOM 4610 C CA . ILE A 1 560 ? -37.940 3.749 38.897 1.00 76.94 560 ILE A CA 1
ATOM 4611 C C . ILE A 1 560 ? -37.116 5.001 39.192 1.00 76.94 560 ILE A C 1
ATOM 4613 O O . ILE A 1 560 ? -35.981 5.130 38.726 1.00 76.94 560 ILE A O 1
ATOM 4617 N N . ASP A 1 561 ? -37.692 5.933 39.951 1.00 77.69 561 ASP A N 1
ATOM 4618 C CA . ASP A 1 561 ? -36.930 7.072 40.449 1.00 77.69 561 ASP A CA 1
ATOM 4619 C C . ASP A 1 561 ? -35.866 6.603 41.453 1.00 77.69 561 ASP A C 1
ATOM 4621 O O . ASP A 1 561 ? -36.139 5.801 42.350 1.00 77.69 561 ASP A O 1
ATOM 4625 N N . ARG A 1 562 ? -34.638 7.088 41.269 1.00 81.38 562 ARG A N 1
ATOM 4626 C CA . ARG A 1 562 ? -33.476 6.690 42.062 1.00 81.38 562 ARG A CA 1
ATOM 4627 C C . ARG A 1 562 ? -33.631 7.072 43.532 1.00 81.38 562 ARG A C 1
ATOM 4629 O O . ARG A 1 562 ? -33.324 6.252 44.391 1.00 81.38 562 ARG A O 1
ATOM 4636 N N . GLU A 1 563 ? -34.093 8.285 43.826 1.00 77.81 563 GLU A N 1
ATOM 4637 C CA . GLU A 1 563 ? -34.239 8.746 45.211 1.00 77.81 563 GLU A CA 1
ATOM 4638 C C . GLU A 1 563 ? -35.356 7.966 45.907 1.00 77.81 563 GLU A C 1
ATOM 4640 O O . GLU A 1 563 ? -35.156 7.480 47.017 1.00 77.81 563 GLU A O 1
ATOM 4645 N N . MET A 1 564 ? -36.474 7.721 45.213 1.00 76.81 564 MET A N 1
ATOM 4646 C CA . MET A 1 564 ? -37.547 6.863 45.730 1.00 76.81 564 MET A CA 1
ATOM 4647 C C . MET A 1 564 ? -37.075 5.432 46.016 1.00 76.81 564 MET A C 1
ATOM 4649 O O . MET A 1 564 ? -37.461 4.846 47.028 1.00 76.81 564 MET A O 1
ATOM 4653 N N . LEU A 1 565 ? -36.256 4.845 45.135 1.00 78.75 565 LEU A N 1
ATOM 4654 C CA . LEU A 1 565 ? -35.669 3.527 45.377 1.00 78.75 565 LEU A CA 1
ATOM 4655 C C . LEU A 1 565 ? -34.780 3.554 46.625 1.00 78.75 565 LEU A C 1
ATOM 4657 O O . LEU A 1 565 ? -34.900 2.674 47.472 1.00 78.75 565 LEU A O 1
ATOM 4661 N N . ILE A 1 566 ? -33.916 4.563 46.758 1.00 77.69 566 ILE A N 1
ATOM 4662 C CA . ILE A 1 566 ? -33.030 4.721 47.917 1.00 77.69 566 ILE A CA 1
ATOM 4663 C C . ILE A 1 566 ? -33.836 4.881 49.214 1.00 77.69 566 ILE A C 1
ATOM 4665 O O . ILE A 1 566 ? -33.502 4.245 50.212 1.00 77.69 566 ILE A O 1
ATOM 4669 N N . GLU A 1 567 ? -34.890 5.701 49.222 1.00 75.56 567 GLU A N 1
ATOM 4670 C CA . GLU A 1 567 ? -35.784 5.875 50.375 1.00 75.56 567 GLU A CA 1
ATOM 4671 C C . GLU A 1 567 ? -36.450 4.555 50.770 1.00 75.56 567 GLU A C 1
ATOM 4673 O O . GLU A 1 567 ? -36.359 4.148 51.926 1.00 75.56 567 GLU A O 1
ATOM 4678 N N . LYS A 1 568 ? -37.006 3.813 49.807 1.00 72.62 568 LYS A N 1
ATOM 4679 C CA . LYS A 1 568 ? -37.602 2.497 50.078 1.00 72.62 568 LYS A CA 1
ATOM 4680 C C . LYS A 1 568 ? -36.597 1.469 50.576 1.00 72.62 568 LYS A C 1
ATOM 4682 O O . LYS A 1 568 ? -36.906 0.695 51.479 1.00 72.62 568 LYS A O 1
ATOM 4687 N N . LEU A 1 569 ? -35.392 1.453 50.011 1.00 74.94 569 LEU A N 1
ATOM 4688 C CA . LEU A 1 569 ? -34.311 0.585 50.477 1.00 74.94 569 LEU A CA 1
ATOM 4689 C C . LEU A 1 569 ? -33.918 0.914 51.926 1.00 74.94 569 LEU A C 1
ATOM 4691 O O . LEU A 1 569 ? -33.624 0.005 52.701 1.00 74.94 569 LEU A O 1
ATOM 4695 N N . LYS A 1 570 ? -33.967 2.194 52.323 1.00 72.69 570 LYS A N 1
ATOM 4696 C CA . LYS A 1 570 ? -33.785 2.611 53.722 1.00 72.69 570 LYS A CA 1
ATOM 4697 C C . LYS A 1 570 ? -34.940 2.133 54.608 1.00 72.69 570 LYS A C 1
ATOM 4699 O O . LYS A 1 570 ? -34.684 1.527 55.642 1.00 72.69 570 LYS A O 1
ATOM 4704 N N . GLU A 1 571 ? -36.189 2.321 54.186 1.00 71.00 571 GLU A N 1
ATOM 4705 C CA . GLU A 1 571 ? -37.380 1.907 54.946 1.00 71.00 571 GLU A CA 1
ATOM 4706 C C . GLU A 1 571 ? -37.460 0.389 55.161 1.00 71.00 571 GLU A C 1
ATOM 4708 O O . GLU A 1 571 ? -37.649 -0.070 56.288 1.00 71.00 571 GLU A O 1
ATOM 4713 N N . GLN A 1 572 ? -37.260 -0.410 54.104 1.00 66.88 572 GLN A N 1
ATOM 4714 C CA . GLN A 1 572 ? -37.233 -1.877 54.194 1.00 66.88 572 GLN A CA 1
ATOM 4715 C C . GLN A 1 572 ? -36.149 -2.387 55.149 1.00 66.88 572 GLN A C 1
ATOM 4717 O O . GLN A 1 572 ? -36.279 -3.476 55.715 1.00 66.88 572 GLN A O 1
ATOM 4722 N N . LYS A 1 573 ? -35.069 -1.619 55.296 1.00 62.28 573 LYS A N 1
ATOM 4723 C CA . LYS A 1 573 ? -33.950 -1.933 56.175 1.00 62.28 573 LYS A CA 1
ATOM 4724 C C . LYS A 1 573 ? -34.230 -1.539 57.625 1.00 62.28 573 LYS A C 1
ATOM 4726 O O . LYS A 1 573 ? -33.952 -2.337 58.511 1.00 62.28 573 LYS A O 1
ATOM 4731 N N . ASP A 1 574 ? -34.793 -0.357 57.865 1.00 63.62 574 ASP A N 1
ATOM 4732 C CA . ASP A 1 574 ? -35.103 0.136 59.216 1.00 63.62 574 ASP A CA 1
ATOM 4733 C C . ASP A 1 574 ? -36.335 -0.562 59.839 1.00 63.62 574 ASP A C 1
ATOM 4735 O O . ASP A 1 574 ? -36.499 -0.562 61.060 1.00 63.62 574 ASP A O 1
ATOM 4739 N N . GLY A 1 575 ? -37.195 -1.177 59.016 1.00 55.47 575 GLY A N 1
ATOM 4740 C CA . GLY A 1 575 ? -38.366 -1.954 59.442 1.00 55.47 575 GLY A CA 1
ATOM 4741 C C . GLY A 1 575 ? -38.123 -3.444 59.741 1.00 55.47 575 GLY A C 1
ATOM 4742 O O . GLY A 1 575 ? -39.095 -4.145 60.040 1.00 55.47 575 GLY A O 1
ATOM 4743 N N . LYS A 1 576 ? -36.881 -3.944 59.644 1.00 46.31 576 LYS A N 1
ATOM 4744 C CA . LYS A 1 576 ? -36.503 -5.352 59.890 1.00 46.31 576 LYS A CA 1
ATOM 4745 C C . LYS A 1 576 ? -35.763 -5.576 61.204 1.00 46.31 576 LYS A C 1
ATOM 4747 O O . LYS A 1 576 ? -34.900 -4.748 61.560 1.00 46.31 576 LYS A O 1
#

Sequence (576 aa):
MEASDLEEIEKGIESTKKRLKNIDIPSIDKKEGMYFIWVPDDFEVYFESKTAGPKEIDGENMLVSEISLNNYYNANREKYLLVGQDNNLQNVIKKFLDYKNKNKSERIIWQIRNFEELYLGYHYSTDSLKKKNAFLDYFKKDNSVFIGNHHFKSNDAIASWSGFNYQGKVTILKIIQHINQLIKEDGAESISSYHVELEKTEDFVIYKDDVPMELYQVKAKLSSFTNSSYKDAIDKLIINRGENIDATCFLISAVEIKDWNLETAKDVKLYKYASELAVEMKKVPQFIKMELQDYFTSISKNLGLIEIDYMYNDICQFIDEKVAEIHSTQGKKNYSIKYQEFTHLLNRKTSELEENIDAKIKEKVYDFISEDFNEEIDNFCEDCLINDLNPNIHCSECALNPLRDNIMQMNFERYSQILRFHENKSLSGFSPMKALDRDSLRRLFLEFMHVDIKSLALYLDHNLISLEDEKIIPTEMNFEYSYDSSLSRAFEIMQKNDSVHDVISGKILTAKFGDRGQIAYLENLITAFPEDEMDILESTSSRKYAYKDSISEKLDFKIIDREMLIEKLKEQKDGK

Organism: NCBI:txid1552123

Secondary structure (DSSP, 8-state):
--HHHHHHHHHHHHHH-EEGGG--GGGS-S--EEEEEE--TTPPP-B-SS-SS-SEETTEE-PPPHHHHHHHHHHS--SEEEEEEES-HHHHHHHHHTT----HHHHHHTTBTTGGGSEEEEEE-TTHHHHHHHHHHHHGGGT---GGGS---TT-SS-S--TTSHHHHHHHHHHHHHHHHHHHHT-GGGGGGEEEEESSSSSEEEEETTEEEEEEEEE--TT--SGGGGHHHHHHHHHHHTT-TTSEEEEEESS--TT--HHHHTTEEEP-STT-SS--TTTHHHHHHHHHHHHHHHTT----HHHHHHHHHHHHHHHHHHHHHHHH-SS----EEEHHHHHHHHHHHHHHHHHHHHHHHHHHHHHHIIIIIHHHHHHHHHHHHHHTS-TT--GGGBTHHHHHHHHTTS-HHHHHHHHTTT----TTT--HHHHT-HHHHHHHHHHHHTSBGGG---BTTB--EEETTEEEEEEEEE-TT--HHHHHHHHHHHHT-HHHHHHHTT-EEEEE--TTSSSTTTTTT---S--S---S------------SS--S--SSEEEEHHHHHHHHHHHHHT-

Radius of gyration: 40.73 Å; Cα contacts (8 Å, |Δi|>4): 774; chains: 1; bounding box: 113×54×94 Å

Solvent-accessible surface area (backbone atoms only — not comparable to full-atom values): 32771 Å² total; per-residue (Å²): 111,57,73,68,59,52,53,53,46,53,54,35,22,62,76,52,52,33,38,52,77,66,63,60,60,90,79,44,62,80,39,31,11,33,38,38,32,29,58,50,96,91,57,82,88,44,63,40,88,54,52,84,45,74,68,54,60,99,83,42,76,57,73,70,55,35,67,42,52,49,53,51,42,70,77,47,78,56,58,53,34,32,75,51,63,39,73,33,38,32,59,54,53,48,27,56,77,69,48,67,56,88,53,57,38,60,44,56,49,35,16,31,61,71,44,53,67,28,35,33,22,38,35,80,34,98,52,25,68,61,52,49,50,35,50,52,57,58,50,39,75,77,77,42,68,37,65,24,68,44,86,76,56,97,51,64,68,59,70,85,57,28,25,88,40,68,58,28,39,53,50,51,35,53,50,47,46,48,50,45,48,39,43,73,75,69,32,71,75,56,42,71,48,28,34,36,38,44,76,70,92,41,63,29,33,38,26,48,78,89,40,70,44,36,41,34,41,70,42,83,47,86,86,48,45,45,51,78,76,42,44,71,57,53,53,48,46,54,60,74,45,59,86,48,77,83,35,46,33,31,42,37,35,35,37,53,50,78,63,70,49,70,88,81,43,72,80,49,41,77,52,54,61,84,92,41,78,31,54,35,73,85,50,49,66,57,54,35,43,52,37,48,52,51,43,34,50,75,71,77,40,88,74,54,77,68,56,42,52,50,53,50,50,52,51,26,49,52,46,36,51,52,47,51,52,36,71,66,44,94,82,71,59,63,46,66,47,50,47,52,59,56,54,51,49,54,54,52,54,48,52,55,48,52,56,52,48,53,52,52,49,51,50,53,51,50,52,43,52,65,50,57,49,49,52,48,53,52,51,49,53,52,51,33,70,72,67,53,76,53,86,87,62,56,79,92,54,33,28,55,59,62,45,61,68,47,52,83,62,35,40,56,72,63,36,32,49,59,30,40,65,84,71,84,56,61,88,92,68,63,51,62,66,68,51,56,33,73,71,52,47,53,54,54,49,56,58,39,52,48,37,56,52,92,36,54,58,71,44,51,63,40,77,31,41,32,55,98,90,42,48,33,32,77,41,68,46,72,42,58,86,61,52,71,73,56,51,46,51,50,52,53,51,44,66,72,32,69,87,50,30,76,69,43,55,76,23,32,34,32,26,41,68,23,97,82,55,84,68,78,60,73,86,75,64,50,68,76,83,76,91,83,81,80,88,80,77,94,79,82,80,93,75,93,77,89,82,88,86,81,75,94,66,84,71,62,45,34,52,39,50,41,66,60,50,47,51,47,33,45,49,65,54,75,74,104